Protein AF-A0A0G4MFY0-F1 (afdb_monomer_lite)

pLDDT: mean 71.32, std 20.2, range [24.34, 94.75]

Radius of gyration: 43.78 Å; chains: 1; bounding box: 103×73×164 Å

Foldseek 3Di:
DVLVVLVPVVVPVVSLVAQEDEAEAQVCLVPPCVVVVLSVLVSNVVSCVVVVRHHFYAAEHAQDPPQVVVCVSSVFDPFRAHDDQLLFPDFDKDKDKFFDDPPDDDDDDDPDPVVVVVVVVVVVVVVVVVVVVPPDDPDDDDDDDDDDDDDDDDDDDDDDDDDDDDDDDDDYDDDDDDDDDDDDDDDDDDPAQVVLLVVLVVLCVVVVHDSVVSSVLLLVLLPDPDDLVVSLVSCCVSSHPVPVVVSVVCSVCSVRHNVRNVVVVPDDDDDDDDPDDPVVVVVVVVVVVVCVVPDDDDDDDDDDDDDPPDDDDDDDDDDADPVNDHDDADPPWDWDDDPGIIMIIHGGRHNDDDPPPDDFAAQVNDDPVSVVVPPPGGTDDPVCRVSVCPVPVHSGHHHHHHHPNSRDPLPPVLVPCFLLNLLVDDLVVQLVNCVSVVPDPVCSVVSSVLSLLDWNWDWDFPDFELWKTKIKIKTPHFHADKLQWHDDVPDPDTDHKKKKKWKADVVVPGTFDIDIWGQWDPDDPDDDPPDTIDDGRDIGMTMDMITGDNVCEQHFMKIKMGIPRDPRPIDIDGGHGHHHHDDDPPVVVVVVVVVVDDDD

Organism: Verticillium longisporum (NCBI:txid100787)

Secondary structure (DSSP, 8-state):
-HHHHHTTTTT-HHHHT--EEEETTGGGGGSTTHHHHHHHHHHHHHHHHHH----EEEEEES--TTHHHHHHHTT-SS-EEE--GGG-SS---EEEEEPP-------S--S-HHHHHHHHHHHHHHHHHHHHHS---S------------------------------------------------------HHHHHHHHHHHHHHTT--HHHHHHHHHHHHTS-S-HHHHHHHHHHHH-GGGHHHHHHHHHTHHHHHHHHHHHTTS--S-------HHHHHHHHHHHHHHHHHPPPPPP----PPPTT----PPP-SSS-TTSPPPPPPTT-EEEE-SS-EEEEEPPPPPPPPPTT--PPBGGGS-HHHHHHSTT-SB--HHHHHHHHHHHH----EEEE--TTSS----TTTTT--HHHHHTS-HHHHHHHHHHTT--TTTHHHHHHHHHHS--EEEEEEEEETTEEEEEEEE-SPP-SGGGB---TT-SS--B-EEEEEEEETTTTEEEEEEEEESSPP--TT--TTSSPPPTT---EEEEEEEPPGGGTTSEEEEEEEESSSTT-EEEEEEEEPPPPPP--THHHHHHHHTT----

Sequence (600 aa):
KWDGISRSWQTRGYVRQVSLVIIDEIHLLAGDRGPILEIIVSRMNYIAASTKNSVRLLGMSTACANASDLGNWLGVKEGLFNFRHSVRPVPLELYIDGFPEVRGFYTMASNGIDDAEAQWRAQFEAMKAALSSLNLPADAKPTDLDFDDDYEGYSSGNAAQDVWDFISDDDDDYSSDQLDGPDGFAQAEEFGADWFVGKCSEVAAQNGLSSDAFQNQVLGVLTLDRGEDEVQSQLTDLIGFDDLEFIIELLAHRSSIVTAVTSQGTQEGPGGRRLLSKAERDEALRRKDYEHKTAVLAPHVNRENEYPHVYKAHSANNSLSHSGRKYALPEGSKRDVFDKYEEYSIPAGKKGTLGPGRKLVNIADMDGLCRATFKGYKSLNRMQSLVHPVAYKTNENMLICAPTGASSVIKEADRKLPLAAITALPQAKLSQLASRLGVSNSQQPRFLKAAAALPNVKVSIPNITAQGATIELRRLNAITEREARIYAPRFPKPQTEGWFVVVGDVAKDEVLAVKRVGWAPPRGKNARPGAAGVEMGSRPTAKSIIKLPESVQGRKVDVLVVSDAYIGLEYRVLGVDVPAPPVVDDDVDKGKKAAAAGPA

Structure (mmCIF, N/CA/C/O backbone):
data_AF-A0A0G4MFY0-F1
#
_entry.id   AF-A0A0G4MFY0-F1
#
loop_
_atom_site.group_PDB
_atom_site.id
_atom_site.type_symbol
_atom_site.label_atom_id
_atom_site.label_alt_id
_atom_site.label_comp_id
_atom_site.label_asym_id
_atom_site.label_entity_id
_atom_site.label_seq_id
_atom_site.pdbx_PDB_ins_code
_atom_site.Cartn_x
_atom_site.Cartn_y
_atom_site.Cartn_z
_atom_site.occupancy
_atom_site.B_iso_or_equiv
_atom_site.auth_seq_id
_atom_site.auth_comp_id
_atom_site.auth_asym_id
_atom_site.auth_atom_id
_atom_site.pdbx_PDB_model_num
ATOM 1 N N . LYS A 1 1 ? -7.975 13.306 16.489 1.00 83.81 1 LYS A N 1
ATOM 2 C CA . LYS A 1 1 ? -9.315 13.953 16.576 1.00 83.81 1 LYS A CA 1
ATOM 3 C C . LYS A 1 1 ? -10.186 13.320 17.659 1.00 83.81 1 LYS A C 1
ATOM 5 O O . LYS A 1 1 ? -10.576 14.044 18.561 1.00 83.81 1 LYS A O 1
ATOM 10 N N . TRP A 1 2 ? -10.460 12.008 17.606 1.00 89.81 2 TRP A N 1
ATOM 11 C CA . TRP A 1 2 ? -11.258 11.328 18.640 1.00 89.81 2 TRP A CA 1
ATOM 12 C C . TRP A 1 2 ? -10.686 11.482 20.059 1.00 89.81 2 TRP A C 1
ATOM 14 O O . TRP A 1 2 ? -11.449 11.740 20.983 1.00 89.81 2 TRP A O 1
ATOM 24 N N . ASP A 1 3 ? -9.356 11.432 20.222 1.00 90.31 3 ASP A N 1
ATOM 25 C CA . ASP A 1 3 ? -8.700 11.711 21.511 1.00 90.31 3 ASP A CA 1
ATOM 26 C C . ASP A 1 3 ? -9.152 13.056 22.113 1.00 90.31 3 ASP A C 1
ATOM 28 O O . ASP A 1 3 ? -9.757 13.082 23.178 1.00 90.31 3 ASP A O 1
ATOM 32 N N . GLY A 1 4 ? -8.985 14.167 21.389 1.00 90.88 4 GLY A N 1
ATOM 33 C CA . GLY A 1 4 ? -9.427 15.484 21.864 1.00 90.88 4 GLY A CA 1
ATOM 34 C C . GLY A 1 4 ? -10.933 15.575 22.142 1.00 90.88 4 GLY A C 1
ATOM 35 O O . GLY A 1 4 ? -11.346 16.287 23.051 1.00 90.88 4 GLY A O 1
ATOM 36 N N . ILE A 1 5 ? -11.766 14.832 21.403 1.00 91.31 5 ILE A N 1
ATOM 37 C CA . ILE A 1 5 ? -13.218 14.812 21.634 1.00 91.31 5 ILE A CA 1
ATOM 38 C C . ILE A 1 5 ? -13.577 14.083 22.930 1.00 91.31 5 ILE A C 1
ATOM 40 O O . ILE A 1 5 ? -14.481 14.523 23.643 1.00 91.31 5 ILE A O 1
ATOM 44 N N . SER A 1 6 ? -12.886 12.980 23.210 1.00 91.19 6 SER A N 1
ATOM 45 C CA . SER A 1 6 ? -13.199 12.081 24.319 1.00 91.19 6 SER A CA 1
ATOM 46 C C . SER A 1 6 ? -12.625 12.547 25.659 1.00 91.19 6 SER A C 1
ATOM 48 O O . SER A 1 6 ? -13.088 12.078 26.691 1.00 91.19 6 SER A O 1
ATOM 50 N N . ARG A 1 7 ? -11.705 13.524 25.690 1.00 92.44 7 ARG A N 1
ATOM 51 C CA . ARG A 1 7 ? -11.202 14.127 26.944 1.00 92.44 7 ARG A CA 1
ATOM 52 C C . ARG A 1 7 ? -12.307 14.719 27.832 1.00 92.44 7 ARG A C 1
ATOM 54 O O . ARG A 1 7 ? -12.225 14.589 29.043 1.00 92.44 7 ARG A O 1
ATOM 61 N N . SER A 1 8 ? -13.351 15.307 27.243 1.00 90.75 8 SER A N 1
ATOM 62 C CA . SER A 1 8 ? -14.498 15.892 27.967 1.00 90.75 8 SER A CA 1
ATOM 63 C C . SER A 1 8 ? -15.752 15.013 27.875 1.00 90.75 8 SER A C 1
ATOM 65 O O . SER A 1 8 ? -16.856 15.497 27.615 1.00 90.75 8 SER A O 1
ATOM 67 N N . TRP A 1 9 ? -15.598 13.696 28.012 1.00 90.56 9 TRP A N 1
ATOM 68 C CA . TRP A 1 9 ? -16.700 12.737 27.864 1.00 90.56 9 TRP A CA 1
ATOM 69 C C . TRP A 1 9 ? -17.815 12.922 28.911 1.00 90.56 9 TRP A C 1
ATOM 71 O O . TRP A 1 9 ? -18.979 12.619 28.635 1.00 90.56 9 TRP A O 1
ATOM 81 N N . GLN A 1 10 ? -17.495 13.477 30.086 1.00 90.19 10 GLN A N 1
ATOM 82 C CA . GLN A 1 10 ? -18.466 13.743 31.150 1.00 90.19 10 GLN A CA 1
ATOM 83 C C . GLN A 1 10 ? -19.520 14.760 30.702 1.00 90.19 10 GLN A C 1
ATOM 85 O O . GLN A 1 10 ? -20.703 14.570 30.965 1.00 90.19 10 GLN A O 1
ATOM 90 N N . THR A 1 11 ? -19.142 15.793 29.945 1.00 90.94 11 THR A N 1
ATOM 91 C CA . THR A 1 11 ? -20.093 16.797 29.435 1.00 90.94 11 THR A CA 1
ATOM 92 C C . THR A 1 11 ? -20.749 16.374 28.119 1.00 90.94 11 THR A C 1
ATOM 94 O O . THR A 1 11 ? -21.805 16.886 27.753 1.00 90.94 11 THR A O 1
ATOM 97 N N . ARG A 1 12 ? -20.172 15.396 27.407 1.00 90.31 12 ARG A N 1
ATOM 98 C CA . ARG A 1 12 ? -20.595 14.990 26.057 1.00 90.31 12 ARG A CA 1
ATOM 99 C C . ARG A 1 12 ? -21.328 13.651 26.060 1.00 90.31 12 ARG A C 1
ATOM 101 O O . ARG A 1 12 ? -20.714 12.590 25.974 1.00 90.31 12 ARG A O 1
ATOM 108 N N . GLY A 1 13 ? -22.661 13.702 26.081 1.00 86.94 13 GLY A N 1
ATOM 109 C CA . GLY A 1 13 ? -23.518 12.507 26.094 1.00 86.94 13 GLY A CA 1
ATOM 110 C C . GLY A 1 13 ? -23.275 11.537 24.929 1.00 86.94 13 GLY A C 1
ATOM 111 O O . GLY A 1 13 ? -23.249 10.330 25.142 1.00 86.94 13 GLY A O 1
ATOM 112 N N . TYR A 1 14 ? -22.995 12.039 23.722 1.00 90.06 14 TYR A N 1
ATOM 113 C CA . TYR A 1 14 ? -22.736 11.187 22.553 1.00 90.06 14 TYR A CA 1
ATOM 114 C C . TYR A 1 14 ? -21.449 10.354 22.672 1.00 90.06 14 TYR A C 1
ATOM 116 O O . TYR A 1 14 ? -21.373 9.280 22.089 1.00 90.06 14 TYR A O 1
ATOM 124 N N . VAL A 1 15 ? -20.445 10.803 23.440 1.00 90.81 15 VAL A N 1
ATOM 125 C CA . VAL A 1 15 ? -19.218 10.017 23.680 1.00 90.81 15 VAL A CA 1
ATOM 126 C C . VAL A 1 15 ? -19.534 8.807 24.562 1.00 90.81 15 VAL A C 1
ATOM 128 O O . VAL A 1 15 ? -19.024 7.720 24.318 1.00 90.81 15 VAL A O 1
ATOM 131 N N . ARG A 1 16 ? -20.433 8.979 25.539 1.00 89.00 16 ARG A N 1
ATOM 132 C CA . ARG A 1 16 ? -20.902 7.914 26.444 1.00 89.00 16 ARG A CA 1
ATOM 133 C C . ARG A 1 16 ? -21.817 6.889 25.765 1.00 89.00 16 ARG A C 1
ATOM 135 O O . ARG A 1 16 ? -22.004 5.803 26.299 1.00 89.00 16 ARG A O 1
ATOM 142 N N . GLN A 1 17 ? -22.389 7.234 24.612 1.00 90.12 17 GLN A N 1
ATOM 143 C CA . GLN A 1 17 ? -23.239 6.343 23.814 1.00 90.12 17 GLN A CA 1
ATOM 144 C C . GLN A 1 17 ? -22.443 5.445 22.856 1.00 90.12 17 GLN A C 1
ATOM 146 O O . GLN A 1 17 ? -23.021 4.551 22.241 1.00 90.12 17 GLN A O 1
ATOM 151 N N . VAL A 1 18 ? -21.135 5.670 22.698 1.00 91.75 18 VAL A N 1
ATOM 152 C CA . VAL A 1 18 ? -20.307 4.844 21.814 1.00 91.75 18 VAL A CA 1
ATOM 153 C C . VAL A 1 18 ? -20.134 3.457 22.419 1.00 91.75 18 VAL A C 1
ATOM 155 O O . VAL A 1 18 ? -19.514 3.313 23.465 1.00 91.75 18 VAL A O 1
ATOM 158 N N . SER A 1 19 ? -20.639 2.440 21.724 1.00 92.06 19 SER A N 1
ATOM 159 C CA . SER A 1 19 ? -20.561 1.031 22.128 1.00 92.06 19 SER A CA 1
ATOM 160 C C . SER A 1 19 ? -19.574 0.198 21.303 1.00 92.06 19 SER A C 1
ATOM 162 O O . SER A 1 19 ? -19.296 -0.938 21.670 1.00 92.06 19 SER A O 1
ATOM 164 N N . LEU A 1 20 ? -19.029 0.739 20.206 1.00 93.25 20 LEU A N 1
ATOM 165 C CA . LEU A 1 20 ? -18.082 0.052 19.325 1.00 93.25 20 LEU A CA 1
ATOM 166 C C . LEU A 1 20 ? -16.962 0.998 18.891 1.00 93.25 20 LEU A C 1
ATOM 168 O O . LEU A 1 20 ? -17.221 2.077 18.356 1.00 93.25 20 LEU A O 1
ATOM 172 N N . VAL A 1 21 ? -15.721 0.551 19.059 1.00 93.38 21 VAL A N 1
ATOM 173 C CA . VAL A 1 21 ? -14.523 1.238 18.573 1.00 93.38 21 VAL A CA 1
ATOM 174 C C . VAL A 1 21 ? -13.750 0.289 17.671 1.00 93.38 21 VAL A C 1
ATOM 176 O O . VAL A 1 21 ? -13.349 -0.793 18.091 1.00 93.38 21 VAL A O 1
ATOM 179 N N . ILE A 1 22 ? -13.544 0.709 16.423 1.00 94.25 22 ILE A N 1
ATOM 180 C CA . ILE A 1 22 ? -12.763 -0.031 15.431 1.00 94.25 22 ILE A CA 1
ATOM 181 C C . ILE A 1 22 ? -11.445 0.706 15.220 1.00 94.25 22 ILE A C 1
ATOM 183 O O . ILE A 1 22 ? -11.444 1.889 14.873 1.00 94.25 22 ILE A O 1
ATOM 187 N N . ILE A 1 23 ? -10.338 0.004 15.433 1.00 91.94 23 ILE A N 1
ATOM 188 C CA . ILE A 1 23 ? -8.981 0.522 15.278 1.00 91.94 23 ILE A CA 1
ATOM 189 C C . ILE A 1 23 ? -8.354 -0.187 14.087 1.00 91.94 23 ILE A C 1
ATOM 191 O O . ILE A 1 23 ? -8.022 -1.367 14.170 1.00 91.94 23 ILE A O 1
ATOM 195 N N . ASP A 1 24 ? -8.212 0.537 12.982 1.00 89.19 24 ASP A N 1
ATOM 196 C CA . ASP A 1 24 ? -7.451 0.062 11.831 1.00 89.19 24 ASP A CA 1
ATOM 197 C C . ASP A 1 24 ? -5.952 0.305 12.042 1.00 89.19 24 ASP A C 1
ATOM 199 O O . ASP A 1 24 ? -5.559 1.248 12.731 1.00 89.19 24 ASP A O 1
ATOM 203 N N . GLU A 1 25 ? -5.129 -0.555 11.450 1.00 85.88 25 GLU A N 1
ATOM 204 C CA . GLU A 1 25 ? -3.664 -0.506 11.527 1.00 85.88 25 GLU A CA 1
ATOM 205 C C . GLU A 1 25 ? -3.090 -0.513 12.960 1.00 85.88 25 GLU A C 1
ATOM 207 O O . GLU A 1 25 ? -2.101 0.157 13.253 1.00 85.88 25 GLU A O 1
ATOM 212 N N . ILE A 1 26 ? -3.666 -1.313 13.865 1.00 86.31 26 ILE A N 1
ATOM 213 C CA . ILE A 1 26 ? -3.276 -1.316 15.289 1.00 86.31 26 ILE A CA 1
ATOM 214 C C . ILE A 1 26 ? -1.810 -1.730 15.546 1.00 86.31 26 ILE A C 1
ATOM 216 O O . ILE A 1 26 ? -1.243 -1.376 16.571 1.00 86.31 26 ILE A O 1
ATOM 220 N N . HIS A 1 27 ? -1.150 -2.413 14.602 1.00 82.62 27 HIS A N 1
ATOM 221 C CA . HIS A 1 27 ? 0.298 -2.686 14.647 1.00 82.62 27 HIS A CA 1
ATOM 222 C C . HIS A 1 27 ? 1.171 -1.430 14.649 1.00 82.62 27 HIS A C 1
ATOM 224 O O . HIS A 1 27 ? 2.336 -1.509 15.029 1.00 82.62 27 HIS A O 1
ATOM 230 N N . LEU A 1 28 ? 0.638 -0.275 14.248 1.00 80.00 28 LEU A N 1
ATOM 231 C CA . LEU A 1 28 ? 1.350 1.000 14.311 1.00 80.00 28 LEU A CA 1
ATOM 232 C C . LEU A 1 28 ? 1.403 1.578 15.736 1.00 80.00 28 LEU A C 1
ATOM 234 O O . LEU A 1 28 ? 1.777 2.738 15.904 1.00 80.00 28 LEU A O 1
ATOM 238 N N . LEU A 1 29 ? 1.061 0.781 16.758 1.00 81.38 29 LEU A N 1
ATOM 239 C CA . LEU A 1 29 ? 1.208 1.130 18.171 1.00 81.38 29 LEU A CA 1
ATOM 240 C C . LEU A 1 29 ? 2.648 1.532 18.531 1.00 81.38 29 LEU A C 1
ATOM 242 O O . LEU A 1 29 ? 2.843 2.366 19.397 1.00 81.38 29 LEU A O 1
ATOM 246 N N . ALA A 1 30 ? 3.655 0.991 17.843 1.00 70.88 30 ALA A N 1
ATOM 247 C CA . ALA A 1 30 ? 5.055 1.367 18.058 1.00 70.88 30 ALA A CA 1
ATOM 248 C C . ALA A 1 30 ? 5.486 2.650 17.313 1.00 70.88 30 ALA A C 1
ATOM 250 O O . ALA A 1 30 ? 6.626 3.080 17.449 1.00 70.88 30 ALA A O 1
ATOM 251 N N . GLY A 1 31 ? 4.617 3.239 16.484 1.00 76.75 31 GLY A N 1
ATOM 252 C CA . GLY A 1 31 ? 4.909 4.475 15.750 1.00 76.75 31 GLY A CA 1
ATOM 253 C C . GLY A 1 31 ? 4.404 5.730 16.466 1.00 76.75 31 GLY A C 1
ATOM 254 O O . GLY A 1 31 ? 3.800 5.660 17.532 1.00 76.75 31 GLY A O 1
ATOM 255 N N . ASP A 1 32 ? 4.536 6.890 15.819 1.00 78.06 32 ASP A N 1
ATOM 256 C CA . ASP A 1 32 ? 4.157 8.203 16.382 1.00 78.06 32 ASP A CA 1
ATOM 257 C C . ASP A 1 32 ? 2.690 8.302 16.846 1.00 78.06 32 ASP A C 1
ATOM 259 O O . ASP A 1 32 ? 2.324 9.145 17.666 1.00 78.06 32 ASP A O 1
ATOM 263 N N . ARG A 1 33 ? 1.808 7.457 16.295 1.00 79.31 33 ARG A N 1
ATOM 264 C CA . ARG A 1 33 ? 0.380 7.409 16.656 1.00 79.31 33 ARG A CA 1
ATOM 265 C C . ARG A 1 33 ? 0.080 6.487 17.837 1.00 79.31 33 ARG A C 1
ATOM 267 O O . ARG A 1 33 ? -1.048 6.519 18.330 1.00 79.31 33 ARG A O 1
ATOM 274 N N . GLY A 1 34 ? 1.054 5.704 18.282 1.00 86.12 34 GLY A N 1
ATOM 275 C CA . GLY A 1 34 ? 0.951 4.741 19.371 1.00 86.12 34 GLY A CA 1
ATOM 276 C C . GLY A 1 34 ? 0.385 5.308 20.662 1.00 86.12 34 GLY A C 1
ATOM 277 O O . GLY A 1 34 ? -0.705 4.890 21.057 1.00 86.12 34 GLY A O 1
ATOM 278 N N . PRO A 1 35 ? 1.019 6.343 21.245 1.00 88.25 35 PRO A N 1
ATOM 279 C CA . PRO A 1 35 ? 0.553 6.938 22.496 1.00 88.25 35 PRO A CA 1
ATOM 280 C C . PRO A 1 35 ? -0.901 7.424 22.416 1.00 88.25 35 PRO A C 1
ATOM 282 O O . PRO A 1 35 ? -1.668 7.343 23.371 1.00 88.25 35 PRO A O 1
ATOM 285 N N . ILE A 1 36 ? -1.327 7.898 21.240 1.00 89.12 36 ILE A N 1
ATOM 286 C CA . ILE A 1 36 ? -2.703 8.357 21.019 1.00 89.12 36 ILE A CA 1
ATOM 287 C C . ILE A 1 36 ? -3.682 7.176 21.030 1.00 89.12 36 ILE A C 1
ATOM 289 O O . ILE A 1 36 ? -4.775 7.298 21.585 1.00 89.12 36 ILE A O 1
ATOM 293 N N . LEU A 1 37 ? -3.323 6.049 20.408 1.00 90.00 37 LEU A N 1
ATOM 294 C CA . LEU A 1 37 ? -4.145 4.837 20.418 1.00 90.00 37 LEU A CA 1
ATOM 295 C C . LEU A 1 37 ? -4.257 4.258 21.828 1.00 90.00 37 LEU A C 1
ATOM 297 O O . LEU A 1 37 ? -5.363 3.902 22.238 1.00 90.00 37 LEU A O 1
ATOM 301 N N . GLU A 1 38 ? -3.157 4.247 22.580 1.00 90.94 38 GLU A N 1
ATOM 302 C CA . GLU A 1 38 ? -3.134 3.809 23.977 1.00 90.94 38 GLU A CA 1
ATOM 303 C C . GLU A 1 38 ? -4.082 4.623 24.844 1.00 90.94 38 GLU A C 1
ATOM 305 O O . GLU A 1 38 ? -4.957 4.075 25.518 1.00 90.94 38 GLU A O 1
ATOM 310 N N . ILE A 1 39 ? -3.983 5.947 24.744 1.00 91.62 39 ILE A N 1
ATOM 311 C CA . ILE A 1 39 ? -4.860 6.868 25.463 1.00 91.62 39 ILE A CA 1
ATOM 312 C C . ILE A 1 39 ? -6.330 6.643 25.088 1.00 91.62 39 ILE A C 1
ATOM 314 O O . ILE A 1 39 ? -7.199 6.679 25.961 1.00 91.62 39 ILE A O 1
ATOM 318 N N . ILE A 1 40 ? -6.635 6.414 23.806 1.00 92.31 40 ILE A N 1
ATOM 319 C CA . ILE A 1 40 ? -8.011 6.160 23.365 1.00 92.31 40 ILE A CA 1
ATOM 320 C C . ILE A 1 40 ? -8.533 4.850 23.963 1.00 92.31 40 ILE A C 1
ATOM 322 O O . ILE A 1 40 ? -9.614 4.866 24.546 1.00 92.31 40 ILE A O 1
ATOM 326 N N . VAL A 1 41 ? -7.796 3.743 23.851 1.00 92.62 41 VAL A N 1
ATOM 327 C CA . VAL A 1 41 ? -8.228 2.434 24.376 1.00 92.62 41 VAL A CA 1
ATOM 328 C C . VAL A 1 41 ? -8.432 2.495 25.887 1.00 92.62 41 VAL A C 1
ATOM 330 O O . VAL A 1 41 ? -9.515 2.161 26.372 1.00 92.62 41 VAL A O 1
ATOM 333 N N . SER A 1 42 ? -7.453 3.025 26.623 1.00 92.62 42 SER A N 1
ATOM 334 C CA . SER A 1 42 ? -7.533 3.181 28.078 1.00 92.62 42 SER A CA 1
ATOM 335 C C . SER A 1 42 ? -8.715 4.055 28.492 1.00 92.62 42 SER A C 1
ATOM 337 O O . SER A 1 42 ? -9.465 3.699 29.401 1.00 92.62 42 SER A O 1
ATOM 339 N N . ARG A 1 43 ? -8.956 5.170 27.789 1.00 92.69 43 ARG A N 1
ATOM 340 C CA . ARG A 1 43 ? -10.095 6.047 28.084 1.00 92.69 43 ARG A CA 1
ATOM 341 C C . ARG A 1 43 ? -11.431 5.375 27.792 1.00 92.69 43 ARG A C 1
ATOM 343 O O . ARG A 1 43 ? -12.361 5.535 28.574 1.00 92.69 43 ARG A O 1
ATOM 350 N N . MET A 1 44 ? -11.551 4.640 26.690 1.00 92.88 44 MET A N 1
ATOM 351 C CA . MET A 1 44 ? -12.797 3.944 26.364 1.00 92.88 44 MET A CA 1
ATOM 352 C C . MET A 1 44 ? -13.097 2.833 27.377 1.00 92.88 44 MET A C 1
ATOM 354 O O . MET A 1 44 ? -14.244 2.716 27.803 1.00 92.88 44 MET A O 1
ATOM 358 N N . ASN A 1 45 ? -12.076 2.107 27.845 1.00 91.56 45 ASN A N 1
ATOM 359 C CA . ASN A 1 45 ? -12.211 1.144 28.943 1.00 91.56 45 ASN A CA 1
ATOM 360 C C . ASN A 1 45 ? -12.634 1.828 30.250 1.00 91.56 45 ASN A C 1
ATOM 362 O O . ASN A 1 45 ? -13.547 1.356 30.928 1.00 91.56 45 ASN A O 1
ATOM 366 N N . TYR A 1 46 ? -12.036 2.978 30.571 1.00 91.62 46 TYR A N 1
ATOM 367 C CA . TYR A 1 46 ? -12.421 3.764 31.743 1.00 91.62 46 TYR A CA 1
ATOM 368 C C . TYR A 1 46 ? -13.874 4.253 31.661 1.00 91.62 46 TYR A C 1
ATOM 370 O O . TYR A 1 46 ? -14.623 4.137 32.632 1.00 91.62 46 TYR A O 1
ATOM 378 N N . ILE A 1 47 ? -14.313 4.747 30.499 1.00 90.69 47 ILE A N 1
ATOM 379 C CA . ILE A 1 47 ? -15.703 5.173 30.278 1.00 90.69 47 ILE A CA 1
ATOM 380 C C . ILE A 1 47 ? -16.653 3.980 30.416 1.00 90.69 47 ILE A C 1
ATOM 382 O O . ILE A 1 47 ? -17.703 4.119 31.046 1.00 90.69 47 ILE A O 1
ATOM 386 N N . ALA A 1 48 ? -16.291 2.817 29.870 1.00 90.06 48 ALA A N 1
ATOM 387 C CA . ALA A 1 48 ? -17.092 1.599 29.962 1.00 90.06 48 ALA A CA 1
ATOM 388 C C . ALA A 1 48 ? -17.291 1.162 31.422 1.00 90.06 48 ALA A C 1
ATOM 390 O O . ALA A 1 48 ? -18.422 0.936 31.856 1.00 90.06 48 ALA A O 1
ATOM 391 N N . ALA A 1 49 ? -16.207 1.143 32.203 1.00 90.06 49 ALA A N 1
ATOM 392 C CA . ALA A 1 49 ? -16.251 0.864 33.637 1.00 90.06 49 ALA A CA 1
ATOM 393 C C . ALA A 1 49 ? -17.092 1.904 34.402 1.00 90.06 49 ALA A C 1
ATOM 395 O O . ALA A 1 49 ? -17.960 1.540 35.194 1.00 90.06 49 ALA A O 1
ATOM 396 N N . SER A 1 50 ? -16.896 3.195 34.117 1.00 89.94 50 SER A N 1
ATOM 397 C CA . SER A 1 50 ? -17.582 4.297 34.814 1.00 89.94 50 SER A CA 1
ATOM 398 C C . SER A 1 50 ? -19.085 4.349 34.533 1.00 89.94 50 SER A C 1
ATOM 400 O O . SER A 1 50 ? -19.881 4.681 35.407 1.00 89.94 50 SER A O 1
ATOM 402 N N . THR A 1 51 ? -19.487 4.064 33.293 1.00 87.94 51 THR A N 1
ATOM 403 C CA . THR A 1 51 ? -20.889 4.169 32.854 1.00 87.94 51 THR A CA 1
ATOM 404 C C . THR A 1 51 ? -21.654 2.853 32.961 1.00 87.94 51 THR A C 1
ATOM 406 O O . THR A 1 51 ? -22.867 2.853 32.764 1.00 87.94 51 THR A O 1
ATOM 409 N N . LYS A 1 52 ? -20.964 1.740 33.258 1.00 85.44 52 LYS A N 1
ATOM 410 C CA . LYS A 1 52 ? -21.477 0.360 33.171 1.00 85.44 52 LYS A CA 1
ATOM 411 C C . LYS A 1 52 ? -22.005 -0.029 31.780 1.00 85.44 52 LYS A C 1
ATOM 413 O O . LYS A 1 52 ? -22.673 -1.051 31.644 1.00 85.44 52 LYS A O 1
ATOM 418 N N . ASN A 1 53 ? -21.687 0.747 30.744 1.00 85.12 53 ASN A N 1
ATOM 419 C CA . ASN A 1 53 ? -21.999 0.410 29.361 1.00 85.12 53 ASN A CA 1
ATOM 420 C C . ASN A 1 53 ? -20.811 -0.328 28.744 1.00 85.12 53 ASN A C 1
ATOM 422 O O . ASN A 1 53 ? -19.693 0.182 28.741 1.00 85.12 53 ASN A O 1
ATOM 426 N N . SER A 1 54 ? -21.040 -1.517 28.184 1.00 85.44 54 SER A N 1
ATOM 427 C CA . SER A 1 54 ? -19.978 -2.268 27.510 1.00 85.44 54 SER A CA 1
ATOM 428 C C . SER A 1 54 ? -19.545 -1.563 26.222 1.00 85.44 54 SER A C 1
ATOM 430 O O . SER A 1 54 ? -20.381 -1.313 25.348 1.00 85.44 54 SER A O 1
ATOM 432 N N . VAL A 1 55 ? -18.245 -1.313 26.075 1.00 91.81 55 VAL A N 1
ATOM 433 C CA . VAL A 1 55 ? -17.644 -0.827 24.828 1.00 91.81 55 VAL A CA 1
ATOM 434 C C . VAL A 1 55 ? -16.867 -1.970 24.190 1.00 91.81 55 VAL A C 1
ATOM 436 O O . VAL A 1 55 ? -15.902 -2.464 24.768 1.00 91.81 55 VAL A O 1
ATOM 439 N N . ARG A 1 56 ? -17.281 -2.381 22.992 1.00 94.00 56 ARG A N 1
ATOM 440 C CA . ARG A 1 56 ? -16.587 -3.391 22.196 1.00 94.00 56 ARG A CA 1
ATOM 441 C C . ARG A 1 56 ? -15.404 -2.764 21.467 1.00 94.00 56 ARG A C 1
ATOM 443 O O . ARG A 1 56 ? -15.570 -1.785 20.734 1.00 94.00 56 ARG A O 1
ATOM 450 N N . LEU A 1 57 ? -14.229 -3.364 21.613 1.00 94.25 57 LEU A N 1
ATOM 451 C CA . LEU A 1 57 ? -13.007 -2.981 20.909 1.00 94.25 57 LEU A CA 1
ATOM 452 C C . LEU A 1 57 ? -12.692 -3.992 19.800 1.00 94.25 57 LEU A C 1
ATOM 454 O O . LEU A 1 57 ? -12.574 -5.193 20.050 1.00 94.25 57 LEU A O 1
ATOM 458 N N . LEU A 1 58 ? -12.545 -3.499 18.570 1.00 94.56 58 LEU A N 1
ATOM 459 C CA . LEU A 1 58 ? -12.133 -4.280 17.405 1.00 94.56 58 LEU A CA 1
ATOM 460 C C . LEU A 1 58 ? -10.809 -3.733 16.864 1.00 94.56 58 LEU A C 1
ATOM 462 O O . LEU A 1 58 ? -10.778 -2.653 16.277 1.00 94.56 58 LEU A O 1
ATOM 466 N N . GLY A 1 59 ? -9.730 -4.490 17.030 1.00 92.62 59 GLY A N 1
ATOM 467 C CA . GLY A 1 59 ? -8.433 -4.206 16.423 1.00 92.62 59 GLY A CA 1
ATOM 468 C C . GLY A 1 59 ? -8.289 -4.891 15.067 1.00 92.62 59 GLY A C 1
ATOM 469 O O . GLY A 1 59 ? -8.553 -6.087 14.929 1.00 92.62 59 GLY A O 1
ATOM 470 N N . MET A 1 60 ? -7.834 -4.153 14.062 1.00 91.25 60 MET A N 1
ATOM 471 C CA . MET A 1 60 ? -7.457 -4.677 12.754 1.00 91.25 60 MET A CA 1
ATOM 472 C C . MET A 1 60 ? -5.989 -4.376 12.486 1.00 91.25 60 MET A C 1
ATOM 474 O O . MET A 1 60 ? -5.524 -3.252 12.659 1.00 91.25 60 MET A O 1
ATOM 478 N N . SER A 1 61 ? -5.248 -5.394 12.069 1.00 87.38 61 SER A N 1
ATOM 479 C CA . SER A 1 61 ? -3.806 -5.317 11.910 1.00 87.38 61 SER A CA 1
ATOM 480 C C . SER A 1 61 ? -3.304 -6.092 10.699 1.00 87.38 61 SER A C 1
ATOM 482 O O . SER A 1 61 ? -3.972 -7.004 10.205 1.00 87.38 61 SER A O 1
ATOM 484 N N . THR A 1 62 ? -2.082 -5.774 10.266 1.00 81.56 62 THR A N 1
ATOM 485 C CA . THR A 1 62 ? -1.286 -6.691 9.448 1.00 81.56 62 THR A CA 1
ATOM 486 C C . THR A 1 62 ? -0.874 -7.912 10.285 1.00 81.56 62 THR A C 1
ATOM 488 O O . THR A 1 62 ? -1.160 -7.983 11.479 1.00 81.56 62 THR A O 1
ATOM 491 N N . ALA A 1 63 ? -0.268 -8.934 9.675 1.00 72.81 63 ALA A N 1
ATOM 492 C CA . ALA A 1 63 ? 0.203 -10.093 10.434 1.00 72.81 63 ALA A CA 1
ATOM 493 C C . ALA A 1 63 ? 1.269 -9.653 11.460 1.00 72.81 63 ALA A C 1
ATOM 495 O O . ALA A 1 63 ? 2.341 -9.195 11.072 1.00 72.81 63 ALA A O 1
ATOM 496 N N . CYS A 1 64 ? 0.972 -9.797 12.755 1.00 72.31 64 CYS A N 1
ATOM 497 C CA . CYS A 1 64 ? 1.852 -9.394 13.857 1.00 72.31 64 CYS A CA 1
ATOM 498 C C . CYS A 1 64 ? 2.492 -10.613 14.522 1.00 72.31 64 CYS A C 1
ATOM 500 O O . CYS A 1 64 ? 1.828 -11.637 14.718 1.00 72.31 64 CYS A O 1
ATOM 502 N N . ALA A 1 65 ? 3.757 -10.481 14.925 1.00 73.00 65 ALA A N 1
ATOM 503 C CA . ALA A 1 65 ? 4.452 -11.500 15.709 1.00 73.00 65 ALA A CA 1
ATOM 504 C C . ALA A 1 65 ? 3.924 -11.565 17.156 1.00 73.00 65 ALA A C 1
ATOM 506 O O . ALA A 1 65 ? 3.664 -12.650 17.665 1.00 73.00 65 ALA A O 1
ATOM 507 N N . ASN A 1 66 ? 3.668 -10.409 17.773 1.00 81.81 66 ASN A N 1
ATOM 508 C CA . ASN A 1 66 ? 3.174 -10.232 19.145 1.00 81.81 66 ASN A CA 1
ATOM 509 C C . ASN A 1 66 ? 1.636 -10.109 19.227 1.00 81.81 66 ASN A C 1
ATOM 511 O O . ASN A 1 66 ? 1.092 -9.343 20.021 1.00 81.81 66 ASN A O 1
ATOM 515 N N . ALA A 1 67 ? 0.902 -10.837 18.376 1.00 84.25 67 ALA A N 1
ATOM 516 C CA . ALA A 1 67 ? -0.560 -10.727 18.318 1.00 84.25 67 ALA A CA 1
ATOM 517 C C . ALA A 1 67 ? -1.253 -11.127 19.636 1.00 84.25 67 ALA A C 1
ATOM 519 O O . ALA A 1 67 ? -2.324 -10.604 19.934 1.00 84.25 67 ALA A O 1
ATOM 520 N N . SER A 1 68 ? -0.654 -12.033 20.415 1.00 86.94 68 SER A N 1
ATOM 521 C CA . SER A 1 68 ? -1.177 -12.446 21.722 1.00 86.94 68 SER A CA 1
ATOM 522 C C . SER A 1 68 ? -1.159 -11.298 22.728 1.00 86.94 68 SER A C 1
ATOM 524 O O . SER A 1 68 ? -2.182 -11.027 23.346 1.00 86.94 68 SER A O 1
ATOM 526 N N . ASP A 1 69 ? -0.044 -10.574 22.828 1.00 86.56 69 ASP A N 1
ATOM 527 C CA . ASP A 1 69 ? 0.106 -9.459 23.772 1.00 86.56 69 ASP A CA 1
ATOM 528 C C . ASP A 1 69 ? -0.848 -8.321 23.418 1.00 86.56 69 ASP A C 1
ATOM 530 O O . ASP A 1 69 ? -1.542 -7.779 24.277 1.00 86.56 69 ASP A O 1
ATOM 534 N N . LEU A 1 70 ? -0.970 -8.025 22.120 1.00 86.88 70 LEU A N 1
ATOM 535 C CA . LEU A 1 70 ? -1.914 -7.026 21.631 1.00 86.88 70 LEU A CA 1
ATOM 536 C C . LEU A 1 70 ? -3.374 -7.445 21.869 1.00 86.88 70 LEU A C 1
ATOM 538 O O . LEU A 1 70 ? -4.222 -6.607 22.175 1.00 86.88 70 LEU A O 1
ATOM 542 N N . GLY A 1 71 ? -3.672 -8.742 21.749 1.00 89.88 71 GLY A N 1
ATOM 543 C CA . GLY A 1 71 ? -4.977 -9.307 22.086 1.00 89.88 71 GLY A CA 1
ATOM 544 C C . GLY A 1 71 ? -5.291 -9.162 23.574 1.00 89.88 71 GLY A C 1
ATOM 545 O O . GLY A 1 71 ? -6.375 -8.695 23.922 1.00 89.88 71 GLY A O 1
ATOM 546 N N . ASN A 1 72 ? -4.328 -9.481 24.439 1.00 89.62 72 ASN A N 1
ATOM 547 C CA . ASN A 1 72 ? -4.451 -9.336 25.889 1.00 89.62 72 ASN A CA 1
ATOM 548 C C . ASN A 1 72 ? -4.666 -7.873 26.291 1.00 89.62 72 ASN A C 1
ATOM 550 O O . ASN A 1 72 ? -5.564 -7.578 27.077 1.00 89.62 72 ASN A O 1
ATOM 554 N N . TRP A 1 73 ? -3.906 -6.950 25.697 1.00 89.12 73 TRP A N 1
ATOM 555 C CA . TRP A 1 73 ? -4.056 -5.513 25.921 1.00 89.12 73 TRP A CA 1
ATOM 556 C C . TRP A 1 73 ? -5.451 -4.990 25.533 1.00 89.12 73 TRP A C 1
ATOM 558 O O . TRP A 1 73 ? -6.038 -4.179 26.249 1.00 89.12 73 TRP A O 1
ATOM 568 N N . LEU A 1 74 ? -6.030 -5.505 24.445 1.00 90.56 74 LEU A N 1
ATOM 569 C CA . LEU A 1 74 ? -7.409 -5.210 24.041 1.00 90.56 74 LEU A CA 1
ATOM 570 C C . LEU A 1 74 ? -8.476 -5.968 24.857 1.00 90.56 74 LEU A C 1
ATOM 572 O O . LEU A 1 74 ? -9.671 -5.769 24.624 1.00 90.56 74 LEU A O 1
ATOM 576 N N . GLY A 1 75 ? -8.091 -6.853 25.779 1.00 88.94 75 GLY A N 1
ATOM 577 C CA . GLY A 1 75 ? -9.022 -7.688 26.543 1.00 88.94 75 GLY A CA 1
ATOM 578 C C . GLY A 1 75 ? -9.745 -8.740 25.694 1.00 88.94 75 GLY A C 1
ATOM 579 O O . GLY A 1 75 ? -10.904 -9.063 25.955 1.00 88.94 75 GLY A O 1
ATOM 580 N N . VAL A 1 76 ? -9.100 -9.245 24.642 1.00 91.69 76 VAL A N 1
ATOM 581 C CA . VAL A 1 76 ? -9.655 -10.263 23.742 1.00 91.69 76 VAL A CA 1
ATOM 582 C C . VAL A 1 76 ? -9.567 -11.644 24.390 1.00 91.69 76 VAL A C 1
ATOM 584 O O . VAL A 1 76 ? -8.479 -12.094 24.733 1.00 91.69 76 VAL A O 1
ATOM 587 N N . LYS A 1 77 ? -10.701 -12.348 24.493 1.00 86.81 77 LYS A N 1
ATOM 588 C CA . LYS A 1 77 ? -10.758 -13.735 24.995 1.00 86.81 77 LYS A CA 1
ATOM 589 C C . LYS A 1 77 ? -10.815 -14.749 23.853 1.00 86.81 77 LYS A C 1
ATOM 591 O O . LYS A 1 77 ? -9.866 -15.483 23.612 1.00 86.81 77 LYS A O 1
ATOM 596 N N . GLU A 1 78 ? -11.914 -14.741 23.100 1.00 85.25 78 GLU A N 1
ATOM 597 C CA . GLU A 1 78 ? -12.175 -15.711 22.018 1.00 85.25 78 GLU A CA 1
ATOM 598 C C . GLU A 1 78 ? -12.056 -15.101 20.607 1.00 85.25 78 GLU A C 1
ATOM 600 O O . GLU A 1 78 ? -12.280 -15.771 19.600 1.00 85.25 78 GLU A O 1
ATOM 605 N N . GLY A 1 79 ? -11.705 -13.813 20.515 1.00 87.88 79 GLY A N 1
ATOM 606 C CA . GLY A 1 79 ? -11.689 -13.039 19.271 1.00 87.88 79 GLY A CA 1
ATOM 607 C C . GLY A 1 79 ? -10.316 -12.810 18.640 1.00 87.88 79 GLY A C 1
ATOM 608 O O . GLY A 1 79 ? -10.187 -11.896 17.826 1.00 87.88 79 GLY A O 1
ATOM 609 N N . LEU A 1 80 ? -9.281 -13.569 19.015 1.00 91.69 80 LEU A N 1
ATOM 610 C CA . LEU A 1 80 ? -7.932 -13.399 18.467 1.00 91.69 80 LEU A CA 1
ATOM 611 C C . LEU A 1 80 ? -7.751 -14.232 17.191 1.00 91.69 80 LEU A C 1
ATOM 613 O O . LEU A 1 80 ? -7.731 -15.462 17.227 1.00 91.69 80 LEU A O 1
ATOM 617 N N . PHE A 1 81 ? -7.555 -13.563 16.056 1.00 90.12 81 PHE A N 1
ATOM 618 C CA . PHE A 1 81 ? -7.344 -14.203 14.759 1.00 90.12 81 PHE A CA 1
ATOM 619 C C . PHE A 1 81 ? -6.052 -13.707 14.108 1.00 90.12 81 PHE A C 1
ATOM 621 O O . PHE A 1 81 ? -6.032 -12.635 13.508 1.00 90.12 81 PHE A O 1
ATOM 628 N N . ASN A 1 82 ? -4.985 -14.511 14.175 1.00 87.38 82 ASN A N 1
ATOM 629 C CA . ASN A 1 82 ? -3.708 -14.222 13.514 1.00 87.38 82 ASN A CA 1
ATOM 630 C C . ASN A 1 82 ? -3.503 -15.112 12.280 1.00 87.38 82 ASN A C 1
ATOM 632 O O . ASN A 1 82 ? -3.235 -16.312 12.383 1.00 87.38 82 ASN A O 1
ATOM 636 N N . PHE A 1 83 ? -3.669 -14.531 11.093 1.00 84.56 83 PHE A N 1
ATOM 637 C CA . PHE A 1 83 ? -3.604 -15.244 9.827 1.00 84.56 83 PHE A CA 1
ATOM 638 C C . PHE A 1 83 ? -2.191 -15.244 9.233 1.00 84.56 83 PHE A C 1
ATOM 640 O O . PHE A 1 83 ? -1.537 -14.212 9.103 1.00 84.56 83 PHE A O 1
ATOM 647 N N . ARG A 1 84 ? -1.750 -16.416 8.762 1.00 74.62 84 ARG A N 1
ATOM 648 C CA . ARG A 1 84 ? -0.471 -16.571 8.052 1.00 74.62 84 ARG A CA 1
ATOM 649 C C . ARG A 1 84 ? -0.492 -15.882 6.686 1.00 74.62 84 ARG A C 1
ATOM 651 O O . ARG A 1 84 ? -1.514 -15.861 6.012 1.00 74.62 84 ARG A O 1
ATOM 658 N N . HIS A 1 85 ? 0.671 -15.448 6.204 1.00 70.38 85 HIS A N 1
ATOM 659 C CA . HIS A 1 85 ? 0.846 -14.853 4.871 1.00 70.38 85 HIS A CA 1
ATOM 660 C C . HIS A 1 85 ? 0.292 -15.700 3.708 1.00 70.38 85 HIS A C 1
ATOM 662 O O . HIS A 1 85 ? -0.144 -15.145 2.702 1.00 70.38 85 HIS A O 1
ATOM 668 N N . SER A 1 86 ? 0.235 -17.027 3.856 1.00 69.38 86 SER A N 1
ATOM 669 C CA . SER A 1 86 ? -0.305 -17.949 2.847 1.00 69.38 86 SER A CA 1
ATOM 670 C C . SER A 1 86 ? -1.811 -17.817 2.596 1.00 69.38 86 SER A C 1
ATOM 672 O O . SER A 1 86 ? -2.307 -18.358 1.609 1.00 69.38 86 SER A O 1
ATOM 674 N N . VAL A 1 87 ? -2.563 -17.109 3.451 1.00 71.19 87 VAL A N 1
ATOM 675 C CA . VAL A 1 87 ? -4.005 -16.893 3.227 1.00 71.19 87 VAL A CA 1
ATOM 676 C C . VAL A 1 87 ? -4.304 -15.748 2.257 1.00 71.19 87 VAL A C 1
ATOM 678 O O . VAL A 1 87 ? -5.476 -15.472 1.987 1.00 71.19 87 VAL A O 1
ATOM 681 N N . ARG A 1 88 ? -3.274 -15.074 1.725 1.00 70.50 88 ARG A N 1
ATOM 682 C CA . ARG A 1 88 ? -3.451 -14.037 0.703 1.00 70.50 88 ARG A CA 1
ATOM 683 C C . ARG A 1 88 ? -4.151 -14.630 -0.535 1.00 70.50 88 ARG A C 1
ATOM 685 O O . ARG A 1 88 ? -3.758 -15.698 -1.004 1.00 70.50 88 ARG A O 1
ATOM 692 N N . PRO A 1 89 ? -5.147 -13.932 -1.116 1.00 64.25 89 PRO A N 1
ATOM 693 C CA . PRO A 1 89 ? -5.769 -14.352 -2.375 1.00 64.25 89 PRO A CA 1
ATOM 694 C C . PRO A 1 89 ? -4.751 -14.494 -3.513 1.00 64.25 89 PRO A C 1
ATOM 696 O O . PRO A 1 89 ? -4.825 -15.433 -4.310 1.00 64.25 89 PRO A O 1
ATOM 699 N N . VAL A 1 90 ? -3.788 -13.569 -3.539 1.00 65.00 90 VAL A N 1
ATOM 700 C CA . VAL A 1 90 ? -2.652 -13.547 -4.459 1.00 65.00 90 VAL A CA 1
ATOM 701 C C . VAL A 1 90 ? -1.403 -13.940 -3.670 1.00 65.00 90 VAL A C 1
ATOM 703 O O . VAL A 1 90 ? -1.017 -13.190 -2.766 1.00 65.00 90 VAL A O 1
ATOM 706 N N . PRO A 1 91 ? -0.799 -15.104 -3.959 1.00 69.38 91 PRO A N 1
ATOM 707 C CA . PRO A 1 91 ? 0.475 -15.485 -3.371 1.00 69.38 91 PRO A CA 1
ATOM 708 C C . PRO A 1 91 ? 1.554 -14.471 -3.764 1.00 69.38 91 PRO A C 1
ATOM 710 O O . PRO A 1 91 ? 1.558 -13.983 -4.891 1.00 69.38 91 PRO A O 1
ATOM 713 N N . LEU A 1 92 ? 2.429 -14.130 -2.822 1.00 68.75 92 LEU A N 1
ATOM 714 C CA . LEU A 1 92 ? 3.539 -13.207 -3.043 1.00 68.75 92 LEU A CA 1
ATOM 715 C C . LEU A 1 92 ? 4.845 -13.950 -2.804 1.00 68.75 92 LEU A C 1
ATOM 717 O O . LEU A 1 92 ? 4.953 -14.680 -1.818 1.00 68.75 92 LEU A O 1
ATOM 721 N N . GLU A 1 93 ? 5.797 -13.734 -3.697 1.00 75.88 93 GLU A N 1
ATOM 722 C CA . GLU A 1 93 ? 7.201 -14.073 -3.494 1.00 75.88 93 GLU A CA 1
ATOM 723 C C . GLU A 1 93 ? 7.861 -12.892 -2.782 1.00 75.88 93 GLU A C 1
ATOM 725 O O . GLU A 1 93 ? 7.549 -11.732 -3.072 1.00 75.88 93 GLU A O 1
ATOM 730 N N . LEU A 1 94 ? 8.690 -13.189 -1.785 1.00 75.50 94 LEU A N 1
ATOM 731 C CA . LEU A 1 94 ? 9.397 -12.178 -1.009 1.00 75.50 94 LEU A CA 1
ATOM 732 C C . LEU A 1 94 ? 10.883 -12.267 -1.339 1.00 75.50 94 LEU A C 1
ATOM 734 O O . LEU A 1 94 ? 11.427 -13.364 -1.332 1.00 75.50 94 LEU A O 1
ATOM 738 N N . TYR A 1 95 ? 11.518 -11.126 -1.562 1.00 79.81 95 TYR A N 1
ATOM 739 C CA . TYR A 1 95 ? 12.965 -11.004 -1.697 1.00 79.81 95 TYR A CA 1
ATOM 740 C C . TYR A 1 95 ? 13.432 -10.074 -0.580 1.00 79.81 95 TYR A C 1
ATOM 742 O O . TYR A 1 95 ? 12.845 -9.003 -0.388 1.00 79.81 95 TYR A O 1
ATOM 750 N N . ILE A 1 96 ? 14.379 -10.532 0.233 1.00 80.56 96 ILE A N 1
ATOM 751 C CA . ILE A 1 96 ? 14.947 -9.756 1.336 1.00 80.56 96 ILE A CA 1
ATOM 752 C C . ILE A 1 96 ? 16.422 -9.544 1.037 1.00 80.56 96 ILE A C 1
ATOM 754 O O . ILE A 1 96 ? 17.196 -10.489 1.154 1.00 80.56 96 ILE A O 1
ATOM 758 N N . ASP A 1 97 ? 16.788 -8.306 0.725 1.00 78.31 97 ASP A N 1
ATOM 759 C CA . ASP A 1 97 ? 18.176 -7.917 0.500 1.00 78.31 97 ASP A CA 1
ATOM 760 C C . ASP A 1 97 ? 18.802 -7.429 1.810 1.00 78.31 97 ASP A C 1
ATOM 762 O O . ASP A 1 97 ? 18.440 -6.382 2.355 1.00 78.31 97 ASP A O 1
ATOM 766 N N . GLY A 1 98 ? 19.734 -8.213 2.338 1.00 77.00 98 GLY A N 1
ATOM 767 C CA . GLY A 1 98 ? 20.616 -7.841 3.430 1.00 77.00 98 GLY A CA 1
ATOM 768 C C . GLY A 1 98 ? 21.861 -7.154 2.886 1.00 77.00 98 GLY A C 1
ATOM 769 O O . GLY A 1 98 ? 22.658 -7.768 2.183 1.00 77.00 98 GLY A O 1
ATOM 770 N N . PHE A 1 99 ? 22.060 -5.889 3.239 1.00 76.75 99 PHE A N 1
ATOM 771 C CA . PHE A 1 99 ? 23.308 -5.182 2.965 1.00 76.75 99 PHE A CA 1
ATOM 772 C C . PHE A 1 99 ? 24.201 -5.259 4.208 1.00 76.75 99 PHE A C 1
ATOM 774 O O . PHE A 1 99 ? 23.705 -5.006 5.311 1.00 76.75 99 PHE A O 1
ATOM 781 N N . PRO A 1 100 ? 25.498 -5.583 4.075 1.00 67.38 100 PRO A N 1
ATOM 782 C CA . PRO A 1 100 ? 26.433 -5.399 5.176 1.00 67.38 100 PRO A CA 1
ATOM 783 C C . PRO A 1 100 ? 26.430 -3.914 5.565 1.00 67.38 100 PRO A C 1
ATOM 785 O O . PRO A 1 100 ? 26.454 -3.048 4.690 1.00 67.38 100 PRO A O 1
ATOM 788 N N . GLU A 1 101 ? 26.338 -3.611 6.863 1.00 49.38 101 GLU A N 1
ATOM 789 C CA . GLU A 1 101 ? 26.309 -2.233 7.366 1.00 49.38 101 GLU A CA 1
ATOM 790 C C . GLU A 1 101 ? 27.490 -1.426 6.808 1.00 49.38 101 GLU A C 1
ATOM 792 O O . GLU A 1 101 ? 28.637 -1.575 7.231 1.00 49.38 101 GLU A O 1
ATOM 797 N N . VAL A 1 102 ? 27.202 -0.516 5.878 1.00 47.41 102 VAL A N 1
ATOM 798 C CA . VAL A 1 102 ? 28.107 0.584 5.564 1.00 47.41 102 VAL A CA 1
ATOM 799 C C . VAL A 1 102 ? 27.953 1.571 6.713 1.00 47.41 102 VAL A C 1
ATOM 801 O O . VAL A 1 102 ? 26.941 2.269 6.793 1.00 47.41 102 VAL A O 1
ATOM 804 N N . ARG A 1 103 ? 28.934 1.615 7.627 1.00 39.91 103 ARG A N 1
ATOM 805 C CA . ARG A 1 103 ? 29.087 2.713 8.593 1.00 39.91 103 ARG A CA 1
ATOM 806 C C . ARG A 1 103 ? 29.033 4.024 7.813 1.00 39.91 103 ARG A C 1
ATOM 808 O O . ARG A 1 103 ? 29.978 4.386 7.120 1.00 39.91 103 ARG A O 1
ATOM 815 N N . GLY A 1 104 ? 27.890 4.695 7.866 1.00 34.91 104 GLY A N 1
ATOM 816 C CA . GLY A 1 104 ? 27.678 5.929 7.137 1.00 34.91 104 GLY A CA 1
ATOM 817 C C . GLY A 1 104 ? 28.472 7.053 7.778 1.00 34.91 104 GLY A C 1
ATOM 818 O O . GLY A 1 104 ? 28.060 7.544 8.815 1.00 34.91 104 GLY A O 1
ATOM 819 N N . PHE A 1 105 ? 29.557 7.473 7.135 1.00 30.98 105 PHE A N 1
ATOM 820 C CA . PHE A 1 105 ? 29.900 8.880 6.931 1.00 30.98 105 PHE A CA 1
ATOM 821 C C . PHE A 1 105 ? 30.715 8.980 5.638 1.00 30.98 105 PHE A C 1
ATOM 823 O O . PHE A 1 105 ? 31.550 8.130 5.343 1.00 30.98 105 PHE A O 1
ATOM 830 N N . TYR A 1 106 ? 30.423 10.002 4.837 1.00 33.12 106 TYR A N 1
ATOM 831 C CA . TYR A 1 106 ? 31.167 10.325 3.626 1.00 33.12 106 TYR A CA 1
ATOM 832 C C . TYR A 1 106 ? 32.666 10.455 3.932 1.00 33.12 106 TYR A C 1
ATOM 834 O O . TYR A 1 106 ? 33.058 11.341 4.686 1.00 33.12 106 TYR A O 1
ATOM 842 N N . THR A 1 107 ? 33.506 9.678 3.253 1.00 29.36 107 THR A N 1
ATOM 843 C CA . THR A 1 107 ? 34.858 10.115 2.902 1.00 29.36 107 THR A CA 1
ATOM 844 C C . THR A 1 107 ? 34.984 10.066 1.388 1.00 29.36 107 THR A C 1
ATOM 846 O O . THR A 1 107 ? 34.801 9.037 0.738 1.00 29.36 107 THR A O 1
ATOM 849 N N . MET A 1 108 ? 35.243 11.231 0.796 1.00 34.09 108 MET A N 1
ATOM 850 C CA . MET A 1 108 ? 35.826 11.274 -0.535 1.00 34.09 108 MET A CA 1
ATOM 851 C C . MET A 1 108 ? 37.112 10.445 -0.502 1.00 34.09 108 MET A C 1
ATOM 853 O O . MET A 1 108 ? 37.950 10.689 0.353 1.00 34.09 108 MET A O 1
ATOM 857 N N . ALA A 1 109 ? 37.207 9.474 -1.413 1.00 46.81 109 ALA A N 1
ATOM 858 C CA . ALA A 1 109 ? 38.405 8.731 -1.802 1.00 46.81 109 ALA A CA 1
ATOM 859 C C . ALA A 1 109 ? 39.402 8.378 -0.676 1.00 46.81 109 ALA A C 1
ATOM 861 O O . ALA A 1 109 ? 40.252 9.182 -0.311 1.00 46.81 109 ALA A O 1
ATOM 862 N N . SER A 1 110 ? 39.412 7.120 -0.234 1.00 38.88 110 SER A N 1
ATOM 863 C CA . SER A 1 110 ? 40.567 6.573 0.489 1.00 38.88 110 SER A CA 1
ATOM 864 C C . SER A 1 110 ? 40.834 5.117 0.107 1.00 38.88 110 SER A C 1
ATOM 866 O O . SER A 1 110 ? 40.598 4.195 0.884 1.00 38.88 110 SER A O 1
ATOM 868 N N . ASN A 1 111 ? 41.392 4.915 -1.088 1.00 47.44 111 ASN A N 1
ATOM 869 C CA . ASN A 1 111 ? 42.460 3.923 -1.200 1.00 47.44 111 ASN A CA 1
ATOM 870 C C . ASN A 1 111 ? 43.617 4.494 -0.367 1.00 47.44 111 ASN A C 1
ATOM 872 O O . ASN A 1 111 ? 44.198 5.494 -0.783 1.00 47.44 111 ASN A O 1
ATOM 876 N N . GLY A 1 112 ? 43.876 3.963 0.830 1.00 50.91 112 GLY A N 1
ATOM 877 C CA . GLY A 1 112 ? 45.003 4.451 1.633 1.00 50.91 112 GLY A CA 1
ATOM 878 C C . GLY A 1 112 ? 44.924 4.299 3.150 1.00 50.91 112 GLY A C 1
ATOM 879 O O . GLY A 1 112 ? 45.718 4.939 3.825 1.00 50.91 112 GLY A O 1
ATOM 880 N N . ILE A 1 113 ? 44.015 3.500 3.718 1.00 51.47 113 ILE A N 1
ATOM 881 C CA . ILE A 1 113 ? 44.073 3.224 5.168 1.00 51.47 113 ILE A CA 1
ATOM 882 C C . ILE A 1 113 ? 45.243 2.278 5.474 1.00 51.47 113 ILE A C 1
ATOM 884 O O . ILE A 1 113 ? 46.042 2.577 6.355 1.00 51.47 113 ILE A O 1
ATOM 888 N N . ASP A 1 114 ? 45.424 1.226 4.670 1.00 56.62 114 ASP A N 1
ATOM 889 C CA . ASP A 1 114 ? 46.533 0.278 4.849 1.00 56.62 114 ASP A CA 1
ATOM 890 C C . ASP A 1 114 ? 47.905 0.932 4.588 1.00 56.62 114 ASP A C 1
ATOM 892 O O . ASP A 1 114 ? 48.858 0.712 5.337 1.00 56.62 114 ASP A O 1
ATOM 896 N N . ASP A 1 115 ? 48.000 1.808 3.579 1.00 56.25 115 ASP A N 1
ATOM 897 C CA . ASP A 1 115 ? 49.235 2.546 3.271 1.00 56.25 115 ASP A CA 1
ATOM 898 C C . ASP A 1 115 ? 49.559 3.607 4.335 1.00 56.25 115 ASP A C 1
ATOM 900 O O . ASP A 1 115 ? 50.728 3.796 4.685 1.00 56.25 115 ASP A O 1
ATOM 904 N N . ALA A 1 116 ? 48.545 4.280 4.890 1.00 55.72 116 ALA A N 1
ATOM 905 C CA . ALA A 1 116 ? 48.737 5.242 5.974 1.00 55.72 116 ALA A CA 1
ATOM 906 C C . ALA A 1 116 ? 49.145 4.551 7.283 1.00 55.72 116 ALA A C 1
ATOM 908 O O . ALA A 1 116 ? 50.010 5.060 7.998 1.00 55.72 116 ALA A O 1
ATOM 909 N N . GLU A 1 117 ? 48.588 3.372 7.581 1.00 58.41 117 GLU A N 1
ATOM 910 C CA . GLU A 1 117 ? 48.970 2.591 8.760 1.00 58.41 117 GLU A CA 1
ATOM 911 C C . GLU A 1 117 ? 50.409 2.064 8.639 1.00 58.41 117 GLU A C 1
ATOM 913 O O . GLU A 1 117 ? 51.174 2.122 9.606 1.00 58.41 117 GLU A O 1
ATOM 918 N N . ALA A 1 118 ? 50.823 1.628 7.444 1.00 68.38 118 ALA A N 1
ATOM 919 C CA . ALA A 1 118 ? 52.199 1.210 7.179 1.00 68.38 118 ALA A CA 1
ATOM 920 C C . ALA A 1 118 ? 53.200 2.373 7.310 1.00 68.38 118 ALA A C 1
ATOM 922 O O . ALA A 1 118 ? 54.255 2.214 7.931 1.00 68.38 118 ALA A O 1
ATOM 923 N N . GLN A 1 119 ? 52.861 3.556 6.787 1.00 67.69 119 GLN A N 1
ATOM 924 C CA . GLN A 1 119 ? 53.701 4.752 6.910 1.00 67.69 119 GLN A CA 1
ATOM 925 C C . GLN A 1 119 ? 53.798 5.241 8.357 1.00 67.69 119 GLN A C 1
ATOM 927 O O . GLN A 1 119 ? 54.894 5.562 8.821 1.00 67.69 119 GLN A O 1
ATOM 932 N N . TRP A 1 120 ? 52.688 5.239 9.097 1.00 65.62 120 TRP A N 1
ATOM 933 C CA . TRP A 1 120 ? 52.681 5.622 10.507 1.00 65.62 120 TRP A CA 1
ATOM 934 C C . TRP A 1 120 ? 53.491 4.646 11.367 1.00 65.62 120 TRP A C 1
ATOM 936 O O . TRP A 1 120 ? 54.284 5.076 12.205 1.00 65.62 120 TRP A O 1
ATOM 946 N N . ARG A 1 121 ? 53.380 3.335 11.115 1.00 69.25 121 ARG A N 1
ATOM 947 C CA . ARG A 1 121 ? 54.199 2.315 11.791 1.00 69.25 121 ARG A CA 1
ATOM 948 C C . ARG A 1 121 ? 55.689 2.498 11.524 1.00 69.25 121 ARG A C 1
ATOM 950 O O . ARG A 1 121 ? 56.468 2.457 12.472 1.00 69.25 121 ARG A O 1
ATOM 957 N N . ALA A 1 122 ? 56.072 2.759 10.274 1.00 79.31 122 ALA A N 1
ATOM 958 C CA . ALA A 1 122 ? 57.466 3.013 9.914 1.00 79.31 122 ALA A CA 1
ATOM 959 C C . ALA A 1 122 ? 58.011 4.292 10.579 1.00 79.31 122 ALA A C 1
ATOM 961 O O . ALA A 1 122 ? 59.132 4.299 11.088 1.00 79.31 122 ALA A O 1
ATOM 962 N N . GLN A 1 123 ? 57.213 5.363 10.636 1.00 72.94 123 GLN A N 1
ATOM 963 C CA . GLN A 1 123 ? 57.592 6.608 11.316 1.00 72.94 123 GLN A CA 1
ATOM 964 C C . GLN A 1 123 ? 57.693 6.432 12.835 1.00 72.94 123 GLN A C 1
ATOM 966 O O . GLN A 1 123 ? 58.626 6.943 13.455 1.00 72.94 123 GLN A O 1
ATOM 971 N N . PHE A 1 124 ? 56.778 5.675 13.440 1.00 77.19 124 PHE A N 1
ATOM 972 C CA . PHE A 1 124 ? 56.798 5.382 14.870 1.00 77.19 124 PHE A CA 1
ATOM 973 C C . PHE A 1 124 ? 57.989 4.499 15.262 1.00 77.19 124 PHE A C 1
ATOM 975 O O . PHE A 1 124 ? 58.618 4.717 16.299 1.00 77.19 124 PHE A O 1
ATOM 982 N N . GLU A 1 125 ? 58.343 3.528 14.421 1.00 78.38 125 GLU A N 1
ATOM 983 C CA . GLU A 1 125 ? 59.524 2.691 14.626 1.00 78.38 125 GLU A CA 1
ATOM 984 C C . GLU A 1 125 ? 60.819 3.504 14.481 1.00 78.38 125 GLU A C 1
ATOM 986 O O . GLU A 1 125 ? 61.702 3.401 15.333 1.00 78.38 125 GLU A O 1
ATOM 991 N N . ALA A 1 126 ? 60.893 4.400 13.490 1.00 79.75 126 ALA A N 1
ATOM 992 C CA . ALA A 1 126 ? 62.002 5.343 13.348 1.00 79.75 126 ALA A CA 1
ATOM 993 C C . ALA A 1 126 ? 62.120 6.289 14.559 1.00 79.75 126 ALA A C 1
ATOM 995 O O . ALA A 1 126 ? 63.224 6.540 15.043 1.00 79.75 126 ALA A O 1
ATOM 996 N N . MET A 1 127 ? 60.992 6.761 15.102 1.00 70.25 127 MET A N 1
ATOM 997 C CA . MET A 1 127 ? 60.961 7.593 16.309 1.00 70.25 127 MET A CA 1
ATOM 998 C C . MET A 1 127 ? 61.431 6.821 17.551 1.00 70.25 127 MET A C 1
ATOM 1000 O O . MET A 1 127 ? 62.213 7.350 18.342 1.00 70.25 127 MET A O 1
ATOM 1004 N N . LYS A 1 128 ? 61.026 5.553 17.707 1.00 73.69 128 LYS A N 1
ATOM 1005 C CA . LYS A 1 128 ? 61.521 4.671 18.780 1.00 73.69 128 LYS A CA 1
ATOM 1006 C C . LYS A 1 128 ? 63.013 4.379 18.650 1.00 73.69 128 LYS A C 1
ATOM 1008 O O . LYS A 1 128 ? 63.716 4.404 19.658 1.00 73.69 128 LYS A O 1
ATOM 1013 N N . ALA A 1 129 ? 63.500 4.130 17.436 1.00 78.44 129 ALA A N 1
ATOM 1014 C CA . ALA A 1 129 ? 64.920 3.917 17.184 1.00 78.44 129 ALA A CA 1
ATOM 1015 C C . ALA A 1 129 ? 65.734 5.175 17.533 1.00 78.44 129 ALA A C 1
ATOM 1017 O O . ALA A 1 129 ? 66.739 5.078 18.239 1.00 78.44 129 ALA A O 1
ATOM 1018 N N . ALA A 1 130 ? 65.250 6.361 17.150 1.00 74.69 130 ALA A N 1
ATOM 1019 C CA . ALA A 1 130 ? 65.868 7.635 17.509 1.00 74.69 130 ALA A CA 1
ATOM 1020 C C . ALA A 1 130 ? 65.884 7.866 19.032 1.00 74.69 130 ALA A C 1
ATOM 1022 O O . ALA A 1 130 ? 66.936 8.186 19.587 1.00 74.69 130 ALA A O 1
ATOM 1023 N N . LEU A 1 131 ? 64.769 7.612 19.726 1.00 64.25 131 LEU A N 1
ATOM 1024 C CA . LEU A 1 131 ? 64.689 7.690 21.191 1.00 64.25 131 LEU A CA 1
ATOM 1025 C C . LEU A 1 131 ? 65.625 6.693 21.886 1.00 64.25 131 LEU A C 1
ATOM 1027 O O . LEU A 1 131 ? 66.229 7.042 22.891 1.00 64.25 131 LEU A O 1
ATOM 1031 N N . SER A 1 132 ? 65.802 5.486 21.338 1.00 68.81 132 SER A N 1
ATOM 1032 C CA . SER A 1 132 ? 66.742 4.495 21.886 1.00 68.81 132 SER A CA 1
ATOM 1033 C C . SER A 1 132 ? 68.215 4.866 21.678 1.00 68.81 132 SER A C 1
ATOM 1035 O O . SER A 1 132 ? 69.075 4.435 22.441 1.00 68.81 132 SER A O 1
ATOM 1037 N N . SER A 1 133 ? 68.509 5.678 20.657 1.00 67.81 133 SER A N 1
ATOM 1038 C CA . SER A 1 133 ? 69.858 6.186 20.385 1.00 67.81 133 SER A CA 1
ATOM 1039 C C . SER A 1 133 ? 70.217 7.420 21.219 1.00 67.81 133 SER A C 1
ATOM 1041 O O . SER A 1 133 ? 71.399 7.726 21.390 1.00 67.81 133 SER A O 1
ATOM 1043 N N . LEU A 1 134 ? 69.215 8.110 21.775 1.00 59.88 134 LEU A N 1
ATOM 1044 C CA . LEU A 1 134 ? 69.429 9.160 22.760 1.00 59.88 134 LEU A CA 1
ATOM 1045 C C . LEU A 1 134 ? 69.601 8.519 24.138 1.00 59.88 134 LEU A C 1
ATOM 1047 O O . LEU A 1 134 ? 68.646 8.078 24.770 1.00 59.88 134 LEU A O 1
ATOM 1051 N N . ASN A 1 135 ? 70.843 8.492 24.613 1.00 61.28 135 ASN A N 1
ATOM 1052 C CA . ASN A 1 135 ? 71.191 8.006 25.943 1.00 61.28 135 ASN A CA 1
ATOM 1053 C C . ASN A 1 135 ? 70.747 9.036 27.004 1.00 61.28 135 ASN A C 1
ATOM 1055 O O . ASN A 1 135 ? 71.547 9.832 27.498 1.00 61.28 135 ASN A O 1
ATOM 1059 N N . LEU A 1 136 ? 69.440 9.083 27.269 1.00 58.09 136 LEU A N 1
ATOM 1060 C CA . LEU A 1 136 ? 68.825 9.994 28.231 1.00 58.09 136 LEU A CA 1
ATOM 1061 C C . LEU A 1 136 ? 69.078 9.491 29.665 1.00 58.09 136 LEU A C 1
ATOM 1063 O O . LEU A 1 136 ? 68.886 8.304 29.937 1.00 58.09 136 LEU A O 1
ATOM 1067 N N . PRO A 1 137 ? 69.508 10.367 30.591 1.00 48.72 137 PRO A N 1
ATOM 1068 C CA . PRO A 1 137 ? 69.808 9.978 31.962 1.00 48.72 137 PRO A CA 1
ATOM 1069 C C . PRO A 1 137 ? 68.529 9.563 32.697 1.00 48.72 137 PRO A C 1
ATOM 1071 O O . PRO A 1 137 ? 67.552 10.308 32.757 1.00 48.72 137 PRO A O 1
ATOM 1074 N N . ALA A 1 138 ? 68.550 8.358 33.266 1.00 50.75 138 ALA A N 1
ATOM 1075 C CA . ALA A 1 138 ? 67.470 7.800 34.065 1.00 50.75 138 ALA A CA 1
ATOM 1076 C C . ALA A 1 138 ? 67.472 8.408 35.474 1.00 50.75 138 ALA A C 1
ATOM 1078 O O . ALA A 1 138 ? 67.857 7.734 36.417 1.00 50.75 138 ALA A O 1
ATOM 1079 N N . ASP A 1 139 ? 67.115 9.686 35.597 1.00 49.94 139 ASP A N 1
ATOM 1080 C CA . ASP A 1 139 ? 66.629 10.287 36.846 1.00 49.94 139 ASP A CA 1
ATOM 1081 C C . ASP A 1 139 ? 66.158 11.724 36.584 1.00 49.94 139 ASP A C 1
ATOM 1083 O O . ASP A 1 139 ? 66.924 12.686 36.643 1.00 49.94 139 ASP A O 1
ATOM 1087 N N . ALA A 1 140 ? 64.866 11.882 36.304 1.00 38.94 140 ALA A N 1
ATOM 1088 C CA . ALA A 1 140 ? 64.191 13.169 36.402 1.00 38.94 140 ALA A CA 1
ATOM 1089 C C . ALA A 1 140 ? 62.764 12.932 36.905 1.00 38.94 140 ALA A C 1
ATOM 1091 O O . ALA A 1 140 ? 61.920 12.372 36.207 1.00 38.94 140 ALA A O 1
ATOM 1092 N N . LYS A 1 141 ? 62.517 13.319 38.161 1.00 40.50 141 LYS A N 1
ATOM 1093 C CA . LYS A 1 141 ? 61.172 13.398 38.744 1.00 40.50 141 LYS A CA 1
ATOM 1094 C C . LYS A 1 141 ? 60.348 14.413 37.938 1.00 40.50 141 LYS A C 1
ATOM 1096 O O . LYS A 1 141 ? 60.884 15.489 37.672 1.00 40.50 141 LYS A O 1
ATOM 1101 N N . PRO A 1 142 ? 59.078 14.144 37.597 1.00 38.94 142 PRO A N 1
ATOM 1102 C CA . PRO A 1 142 ? 58.241 15.160 36.985 1.00 38.94 142 PRO A CA 1
ATOM 1103 C C . PRO A 1 142 ? 57.772 16.128 38.072 1.00 38.94 142 PRO A C 1
ATOM 1105 O O . PRO A 1 142 ? 57.030 15.757 38.979 1.00 38.94 142 PRO A O 1
ATOM 1108 N N . THR A 1 143 ? 58.282 17.350 37.995 1.00 34.81 143 THR A N 1
ATOM 1109 C CA . THR A 1 143 ? 57.711 18.553 38.598 1.00 34.81 143 THR A CA 1
ATOM 1110 C C . THR A 1 143 ? 56.540 19.034 37.747 1.00 34.81 143 THR A C 1
ATOM 1112 O O . THR A 1 143 ? 56.673 19.101 36.525 1.00 34.81 143 THR A O 1
ATOM 1115 N N . ASP A 1 144 ? 55.436 19.383 38.406 1.00 38.56 144 ASP A N 1
ATOM 1116 C CA . ASP A 1 144 ? 54.317 20.146 37.848 1.00 38.56 144 ASP A CA 1
ATOM 1117 C C . ASP A 1 144 ? 54.821 21.447 37.227 1.00 38.56 144 ASP A C 1
ATOM 1119 O O . ASP A 1 144 ? 55.531 22.173 37.917 1.00 38.56 144 ASP A O 1
ATOM 1123 N N . LEU A 1 145 ? 54.453 21.740 35.975 1.00 33.31 145 LEU A N 1
ATOM 1124 C CA . LEU A 1 145 ? 54.222 23.103 35.485 1.00 33.31 145 LEU A CA 1
ATOM 1125 C C . LEU A 1 145 ? 53.355 23.092 34.215 1.00 33.31 145 LEU A C 1
ATOM 1127 O O . LEU A 1 145 ? 53.590 22.332 33.273 1.00 33.31 145 LEU A O 1
ATOM 1131 N N . ASP A 1 146 ? 52.375 23.988 34.266 1.00 34.50 146 ASP A N 1
ATOM 1132 C CA . ASP A 1 146 ? 51.340 24.341 33.304 1.00 34.50 146 ASP A CA 1
ATOM 1133 C C . ASP A 1 146 ? 51.860 24.833 31.945 1.00 34.50 146 ASP A C 1
ATOM 1135 O O . ASP A 1 146 ? 52.937 25.423 31.840 1.00 34.50 146 ASP A O 1
ATOM 1139 N N . PHE A 1 147 ? 51.027 24.658 30.915 1.00 29.88 147 PHE A N 1
ATOM 1140 C CA . PHE A 1 147 ? 51.084 25.451 29.688 1.00 29.88 147 PHE A CA 1
ATOM 1141 C C . PHE A 1 147 ? 49.670 25.882 29.288 1.00 29.88 147 PHE A C 1
ATOM 1143 O O . PHE A 1 147 ? 48.872 25.080 28.797 1.00 29.88 147 PHE A O 1
ATOM 1150 N N . ASP A 1 148 ? 49.410 27.165 29.536 1.00 32.59 148 ASP A N 1
ATOM 1151 C CA . ASP A 1 148 ? 48.357 27.982 28.944 1.00 32.59 148 ASP A CA 1
ATOM 1152 C C . ASP A 1 148 ? 48.558 28.115 27.427 1.00 32.59 148 ASP A C 1
ATOM 1154 O O . ASP A 1 148 ? 49.690 28.219 26.948 1.00 32.59 148 ASP A O 1
ATOM 1158 N N . ASP A 1 149 ? 47.453 28.188 26.686 1.00 30.78 149 ASP A N 1
ATOM 1159 C CA . ASP A 1 149 ? 47.422 28.820 25.365 1.00 30.78 149 ASP A CA 1
ATOM 1160 C C . ASP A 1 149 ? 46.077 29.547 25.196 1.00 30.78 149 ASP A C 1
ATOM 1162 O O . ASP A 1 149 ? 45.034 28.967 24.873 1.00 30.78 149 ASP A O 1
ATOM 1166 N N . ASP A 1 150 ? 46.134 30.847 25.478 1.00 31.55 150 ASP A N 1
ATOM 1167 C CA . ASP A 1 150 ? 45.086 31.844 25.302 1.00 31.55 150 ASP A CA 1
ATOM 1168 C C . ASP A 1 150 ? 44.868 32.190 23.819 1.00 31.55 150 ASP A C 1
ATOM 1170 O O . ASP A 1 150 ? 45.805 32.518 23.087 1.00 31.55 150 ASP A O 1
ATOM 1174 N N . TYR A 1 151 ? 43.602 32.270 23.393 1.00 30.89 151 TYR A N 1
ATOM 1175 C CA . TYR A 1 151 ? 43.202 33.194 22.325 1.00 30.89 151 TYR A CA 1
ATOM 1176 C C . TYR A 1 151 ? 41.772 33.714 22.553 1.00 30.89 151 TYR A C 1
ATOM 1178 O O . TYR A 1 151 ? 40.776 33.097 22.170 1.00 30.89 151 TYR A O 1
ATOM 1186 N N . GLU A 1 152 ? 41.707 34.875 23.210 1.00 34.16 152 GLU A N 1
ATOM 1187 C CA . GLU A 1 152 ? 40.563 35.789 23.326 1.00 34.16 152 GLU A CA 1
ATOM 1188 C C . GLU A 1 152 ? 40.108 36.313 21.942 1.00 34.16 152 GLU A C 1
ATOM 1190 O O . GLU A 1 152 ? 40.878 36.346 20.990 1.00 34.16 152 GLU A O 1
ATOM 1195 N N . GLY A 1 153 ? 38.896 36.816 21.706 1.00 29.62 153 GLY A N 1
ATOM 1196 C CA . GLY A 1 153 ? 37.783 37.173 22.574 1.00 29.62 153 GLY A CA 1
ATOM 1197 C C . GLY A 1 153 ? 36.690 37.865 21.741 1.00 29.62 153 GLY A C 1
ATOM 1198 O O . GLY A 1 153 ? 36.925 38.249 20.598 1.00 29.62 153 GLY A O 1
ATOM 1199 N N . TYR A 1 154 ? 35.474 37.958 22.294 1.00 29.53 154 TYR A N 1
ATOM 1200 C CA . TYR A 1 154 ? 34.696 39.200 22.465 1.00 29.53 154 TYR A CA 1
ATOM 1201 C C . TYR A 1 154 ? 33.302 38.898 23.071 1.00 29.53 154 TYR A C 1
ATOM 1203 O O . TYR A 1 154 ? 32.410 38.398 22.393 1.00 29.53 154 TYR A O 1
ATOM 1211 N N . SER A 1 155 ? 33.129 39.340 24.330 1.00 28.50 155 SER A N 1
ATOM 1212 C CA . SER A 1 155 ? 31.974 40.095 24.877 1.00 28.50 155 SER A CA 1
A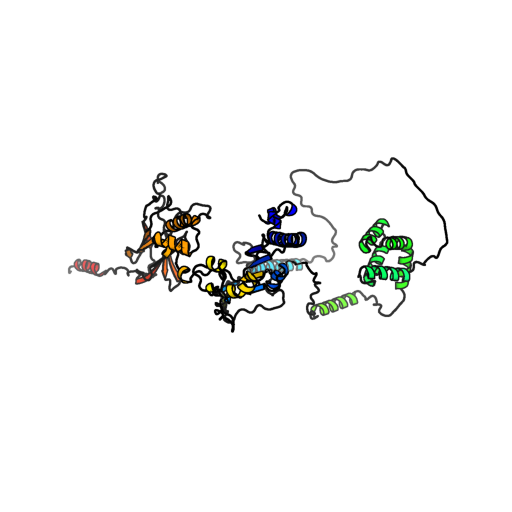TOM 1213 C C . SER A 1 155 ? 31.033 39.449 25.930 1.00 28.50 155 SER A C 1
ATOM 1215 O O . SER A 1 155 ? 29.978 38.926 25.593 1.00 28.50 155 SER A O 1
ATOM 1217 N N . SER A 1 156 ? 31.409 39.653 27.211 1.00 32.38 156 SER A N 1
ATOM 1218 C CA . SER A 1 156 ? 30.647 40.102 28.420 1.00 32.38 156 SER A CA 1
ATOM 1219 C C . SER A 1 156 ? 29.312 39.435 28.840 1.00 32.38 156 SER A C 1
ATOM 1221 O O . SER A 1 156 ? 28.371 39.430 28.056 1.00 32.38 156 SER A O 1
ATOM 1223 N N . GLY A 1 157 ? 29.081 39.024 30.102 1.00 26.75 157 GLY A N 1
ATOM 1224 C CA . GLY A 1 157 ? 29.806 39.285 31.360 1.00 26.75 157 GLY A CA 1
ATOM 1225 C C . GLY A 1 157 ? 29.411 38.330 32.510 1.00 26.75 157 GLY A C 1
ATOM 1226 O O . GLY A 1 157 ? 28.343 37.722 32.484 1.00 26.75 157 GLY A O 1
ATOM 1227 N N . ASN A 1 158 ? 30.339 38.188 33.465 1.00 28.23 158 ASN A N 1
ATOM 1228 C CA . ASN A 1 158 ? 30.576 37.045 34.362 1.00 28.23 158 ASN A CA 1
ATOM 1229 C C . ASN A 1 158 ? 29.748 36.963 35.656 1.00 28.23 158 ASN A C 1
ATOM 1231 O O . ASN A 1 158 ? 29.263 37.959 36.188 1.00 28.23 158 ASN A O 1
ATOM 1235 N N . ALA A 1 159 ? 29.724 35.733 36.182 1.00 28.83 159 ALA A N 1
ATOM 1236 C CA . ALA A 1 159 ? 29.327 35.328 37.524 1.00 28.83 159 ALA A CA 1
ATOM 1237 C C . ALA A 1 159 ? 30.509 35.314 38.522 1.00 28.83 159 ALA A C 1
ATOM 1239 O O . ALA A 1 159 ? 31.654 35.126 38.123 1.00 28.83 159 ALA A O 1
ATOM 1240 N N . ALA A 1 160 ? 30.141 35.421 39.804 1.00 31.77 160 ALA A N 1
ATOM 1241 C CA . ALA A 1 160 ? 30.771 34.863 41.007 1.00 31.77 160 ALA A CA 1
ATOM 1242 C C . ALA A 1 160 ? 32.224 35.242 41.357 1.00 31.77 160 ALA A C 1
ATOM 1244 O O . ALA A 1 160 ? 33.172 34.650 40.851 1.00 31.77 160 ALA A O 1
ATOM 1245 N N . GLN A 1 161 ? 32.376 36.096 42.377 1.00 30.92 161 GLN A N 1
ATOM 1246 C CA . GLN A 1 161 ? 33.185 35.732 43.543 1.00 30.92 161 GLN A CA 1
ATOM 1247 C C . GLN A 1 161 ? 32.812 36.547 44.780 1.00 30.92 161 GLN A C 1
ATOM 1249 O O . GLN A 1 161 ? 32.485 37.730 44.692 1.00 30.92 161 GLN A O 1
ATOM 1254 N N . ASP A 1 162 ? 32.826 35.822 45.896 1.00 41.00 162 ASP A N 1
ATOM 1255 C CA . ASP A 1 162 ? 32.307 36.154 47.212 1.00 41.00 162 ASP A CA 1
ATOM 1256 C C . ASP A 1 162 ? 33.063 37.290 47.895 1.00 41.00 162 ASP A C 1
ATOM 1258 O O . ASP A 1 162 ? 34.293 37.352 47.931 1.00 41.00 162 ASP A O 1
ATOM 1262 N N . VAL A 1 163 ? 32.258 38.209 48.412 1.00 30.05 163 VAL A N 1
ATOM 1263 C CA . VAL A 1 163 ? 32.606 39.566 48.808 1.00 30.05 163 VAL A CA 1
ATOM 1264 C C . VAL A 1 163 ? 31.757 39.854 50.052 1.00 30.05 163 VAL A C 1
ATOM 1266 O O . VAL A 1 163 ? 30.579 40.170 49.937 1.00 30.05 163 VAL A O 1
ATOM 1269 N N . TRP A 1 164 ? 32.400 39.730 51.215 1.00 27.84 164 TRP A N 1
ATOM 1270 C CA . TRP A 1 164 ? 31.997 40.186 52.555 1.00 27.84 164 TRP A CA 1
ATOM 1271 C C . TRP A 1 164 ? 30.895 39.395 53.280 1.00 27.84 164 TRP A C 1
ATOM 1273 O O . TRP A 1 164 ? 29.821 39.137 52.755 1.00 27.84 164 TRP A O 1
ATOM 1283 N N . ASP A 1 165 ? 31.180 38.855 54.464 1.00 27.73 165 ASP A N 1
ATOM 1284 C CA . ASP A 1 165 ? 31.320 39.596 55.730 1.00 27.73 165 ASP A CA 1
ATOM 1285 C C . ASP A 1 165 ? 30.039 40.342 56.119 1.00 27.73 165 ASP A C 1
ATOM 1287 O O . ASP A 1 165 ? 29.607 41.277 55.451 1.00 27.73 165 ASP A O 1
ATOM 1291 N N . PHE A 1 166 ? 29.575 39.985 57.317 1.00 26.64 166 PHE A N 1
ATOM 1292 C CA . PHE A 1 166 ? 29.160 40.943 58.333 1.00 26.64 166 PHE A CA 1
ATOM 1293 C C . PHE A 1 166 ? 27.825 41.660 58.086 1.00 26.64 166 PHE A C 1
ATOM 1295 O O . PHE A 1 166 ? 27.748 42.669 57.395 1.00 26.64 166 PHE A O 1
ATOM 1302 N N . ILE A 1 167 ? 26.781 41.172 58.755 1.00 25.70 167 ILE A N 1
ATOM 1303 C CA . ILE A 1 167 ? 26.125 41.880 59.866 1.00 25.70 167 ILE A CA 1
ATOM 1304 C C . ILE A 1 167 ? 25.315 40.833 60.647 1.00 25.70 167 ILE A C 1
ATOM 1306 O O . ILE A 1 167 ? 24.474 40.128 60.093 1.00 25.70 167 ILE A O 1
ATOM 1310 N N . SER A 1 168 ? 25.683 40.696 61.919 1.00 31.86 168 SER A N 1
ATOM 1311 C CA . SER A 1 168 ? 24.899 40.096 62.995 1.00 31.86 168 SER A CA 1
ATOM 1312 C C . SER A 1 168 ? 23.677 40.951 63.325 1.00 31.86 168 SER A C 1
ATOM 1314 O O . SER A 1 168 ? 23.658 42.129 62.981 1.00 31.86 168 SER A O 1
ATOM 1316 N N . ASP A 1 169 ? 22.773 40.371 64.114 1.00 27.53 169 ASP A N 1
ATOM 1317 C CA . ASP A 1 169 ? 21.621 41.009 64.762 1.00 27.53 169 ASP A CA 1
ATOM 1318 C C . ASP A 1 169 ? 20.493 41.353 63.770 1.00 27.53 169 ASP A C 1
ATOM 1320 O O . ASP A 1 169 ? 20.715 41.832 62.663 1.00 27.53 169 ASP A O 1
ATOM 1324 N N . ASP A 1 170 ? 19.232 41.037 64.036 1.00 26.77 170 ASP A N 1
ATOM 1325 C CA . ASP A 1 170 ? 18.525 41.244 65.293 1.00 26.77 170 ASP A CA 1
ATOM 1326 C C . ASP A 1 170 ? 17.211 40.430 65.296 1.00 26.77 170 ASP A C 1
ATOM 1328 O O . ASP A 1 170 ? 16.696 40.037 64.243 1.00 26.77 170 ASP A O 1
ATOM 1332 N N . ASP A 1 171 ? 16.673 40.287 66.505 1.00 27.33 171 ASP A N 1
ATOM 1333 C CA . ASP A 1 171 ? 15.246 40.253 66.843 1.00 27.33 171 ASP A CA 1
ATOM 1334 C C . ASP A 1 171 ? 14.418 38.953 66.687 1.00 27.33 171 ASP A C 1
ATOM 1336 O O . ASP A 1 171 ? 13.835 38.621 65.655 1.00 27.33 171 ASP A O 1
ATOM 1340 N N . ASP A 1 172 ? 14.287 38.300 67.847 1.00 27.94 172 ASP A N 1
ATOM 1341 C CA . ASP A 1 172 ? 13.049 38.293 68.642 1.00 27.94 172 ASP A CA 1
ATOM 1342 C C . ASP A 1 172 ? 11.841 37.398 68.260 1.00 27.94 172 ASP A C 1
ATOM 1344 O O . ASP A 1 172 ? 10.998 37.710 67.423 1.00 27.94 172 ASP A O 1
ATOM 1348 N N . ASP A 1 173 ? 11.711 36.336 69.069 1.00 29.66 173 ASP A N 1
ATOM 1349 C CA . ASP A 1 173 ? 10.746 36.248 70.187 1.00 29.66 173 ASP A CA 1
ATOM 1350 C C . ASP A 1 173 ? 9.326 35.650 69.977 1.00 29.66 173 ASP A C 1
ATOM 1352 O O . ASP A 1 173 ? 8.632 35.846 68.981 1.00 29.66 173 ASP A O 1
ATOM 1356 N N . TYR A 1 174 ? 8.904 34.952 71.044 1.00 27.03 174 TYR A N 1
ATOM 1357 C CA . TYR A 1 174 ? 7.571 34.437 71.418 1.00 27.03 174 TYR A CA 1
ATOM 1358 C C . TYR A 1 174 ? 6.887 33.338 70.574 1.00 27.03 174 TYR A C 1
ATOM 1360 O O . TYR A 1 174 ? 6.305 33.579 69.523 1.00 27.03 174 TYR A O 1
ATOM 1368 N N . SER A 1 175 ? 6.680 32.151 71.156 1.00 26.56 175 SER A N 1
ATOM 1369 C CA . SER A 1 175 ? 5.658 31.950 72.203 1.00 26.56 175 SER A CA 1
ATOM 1370 C C . SER A 1 175 ? 5.542 30.478 72.615 1.00 26.56 175 SER A C 1
ATOM 1372 O O . SER A 1 175 ? 5.540 29.569 71.788 1.00 26.56 175 SER A O 1
ATOM 1374 N N . SER A 1 176 ? 5.389 30.292 73.924 1.00 26.94 176 SER A N 1
ATOM 1375 C CA . SER A 1 176 ? 5.045 29.071 74.650 1.00 26.94 176 SER A CA 1
ATOM 1376 C C . SER A 1 176 ? 3.667 28.505 74.277 1.00 26.94 176 SER A C 1
ATOM 1378 O O . SER A 1 176 ? 2.781 29.256 73.873 1.00 26.94 176 SER A O 1
ATOM 1380 N N . ASP A 1 177 ? 3.445 27.205 74.504 1.00 28.28 177 ASP A N 1
ATOM 1381 C CA . ASP A 1 177 ? 2.665 26.805 75.683 1.00 28.28 177 ASP A CA 1
ATOM 1382 C C . ASP A 1 177 ? 2.821 25.329 76.075 1.00 28.28 177 ASP A C 1
ATOM 1384 O O . ASP A 1 177 ? 3.042 24.426 75.273 1.00 28.28 177 ASP A O 1
ATOM 1388 N N . GLN A 1 178 ? 2.743 25.168 77.387 1.00 29.50 178 GLN A N 1
ATOM 1389 C CA . GLN A 1 178 ? 3.152 24.080 78.259 1.00 29.50 178 GLN A CA 1
ATOM 1390 C C . GLN A 1 178 ? 1.987 23.138 78.574 1.00 29.50 178 GLN A C 1
ATOM 1392 O O . GLN A 1 178 ? 0.839 23.564 78.515 1.00 29.50 178 GLN A O 1
ATOM 1397 N N . LEU A 1 179 ? 2.287 21.904 79.004 1.00 26.78 179 LEU A N 1
ATOM 1398 C CA . LEU A 1 179 ? 1.532 21.178 80.040 1.00 26.78 179 LEU A CA 1
ATOM 1399 C C . LEU A 1 179 ? 2.395 20.039 80.645 1.00 26.78 179 LEU A C 1
ATOM 1401 O O . LEU A 1 179 ? 2.726 19.074 79.960 1.00 26.78 179 LEU A O 1
ATOM 1405 N N . ASP A 1 180 ? 2.736 20.189 81.934 1.00 27.41 180 ASP A N 1
ATOM 1406 C CA . ASP A 1 180 ? 3.335 19.204 82.867 1.00 27.41 180 ASP A CA 1
ATOM 1407 C C . ASP A 1 180 ? 2.353 18.039 83.156 1.00 27.41 180 ASP A C 1
ATOM 1409 O O . ASP A 1 180 ? 1.150 18.286 83.247 1.00 27.41 180 ASP A O 1
ATOM 1413 N N . GLY A 1 181 ? 2.724 16.748 83.233 1.00 25.94 181 GLY A N 1
ATOM 1414 C CA . GLY A 1 181 ? 3.495 16.013 84.274 1.00 25.94 181 GLY A CA 1
ATOM 1415 C C . GLY A 1 181 ? 2.571 14.947 84.949 1.00 25.94 181 GLY A C 1
ATOM 1416 O O . GLY A 1 181 ? 1.359 15.060 84.752 1.00 25.94 181 GLY A O 1
ATOM 1417 N N . PRO A 1 182 ? 2.999 13.947 85.774 1.00 38.09 182 PRO A N 1
ATOM 1418 C CA . PRO A 1 182 ? 4.347 13.469 86.133 1.00 38.09 182 PRO A CA 1
ATOM 1419 C C . PRO A 1 182 ? 4.564 11.913 86.187 1.00 38.09 182 PRO A C 1
ATOM 1421 O O . PRO A 1 182 ? 3.638 11.118 86.328 1.00 38.09 182 PRO A O 1
ATOM 1424 N N . ASP A 1 183 ? 5.849 11.541 86.120 1.00 27.88 183 ASP A N 1
ATOM 1425 C CA . ASP A 1 183 ? 6.651 10.432 86.694 1.00 27.88 183 ASP A CA 1
ATOM 1426 C C . ASP A 1 183 ? 6.119 9.038 87.110 1.00 27.88 183 ASP A C 1
ATOM 1428 O O . ASP A 1 183 ? 5.232 8.872 87.949 1.00 27.88 183 ASP A O 1
ATOM 1432 N N . GLY A 1 184 ? 6.896 8.024 86.677 1.00 26.55 184 GLY A N 1
ATOM 1433 C CA . GLY A 1 184 ? 6.931 6.658 87.218 1.00 26.55 184 GLY A CA 1
ATOM 1434 C C . GLY A 1 184 ? 8.002 5.720 86.611 1.00 26.55 184 GLY A C 1
ATOM 1435 O O . GLY A 1 184 ? 7.643 4.764 85.941 1.00 26.55 184 GLY A O 1
ATOM 1436 N N . PHE A 1 185 ? 9.292 5.987 86.871 1.00 24.34 185 PHE A N 1
ATOM 1437 C CA . PHE A 1 185 ? 10.467 5.075 86.926 1.00 24.34 185 PHE A CA 1
ATOM 1438 C C . PHE A 1 185 ? 10.718 3.958 85.868 1.00 24.34 185 PHE A C 1
ATOM 1440 O O . PHE A 1 185 ? 10.202 2.851 85.961 1.00 24.34 185 PHE A O 1
ATOM 1447 N N . ALA A 1 186 ? 11.692 4.242 84.990 1.00 30.00 186 ALA A N 1
ATOM 1448 C CA . ALA A 1 186 ? 12.910 3.486 84.626 1.00 30.00 186 ALA A CA 1
ATOM 1449 C C . ALA A 1 186 ? 12.943 1.934 84.566 1.00 30.00 186 ALA A C 1
ATOM 1451 O O . ALA A 1 186 ? 12.955 1.253 85.592 1.00 30.00 186 ALA A O 1
ATOM 1452 N N . GLN A 1 187 ? 13.278 1.422 83.373 1.00 29.58 187 GLN A N 1
ATOM 1453 C CA . GLN A 1 187 ? 14.339 0.424 83.164 1.00 29.58 187 GLN A CA 1
ATOM 1454 C C . GLN A 1 187 ? 15.188 0.872 81.962 1.00 29.58 187 GLN A C 1
ATOM 1456 O O . GLN A 1 187 ? 14.661 1.081 80.877 1.00 29.58 187 GLN A O 1
ATOM 1461 N N . ALA A 1 188 ? 16.484 1.090 82.186 1.00 34.56 188 ALA A N 1
ATOM 1462 C CA . ALA A 1 188 ? 17.445 1.440 81.147 1.00 34.56 188 ALA A CA 1
ATOM 1463 C C . ALA A 1 188 ? 17.827 0.173 80.368 1.00 34.56 188 ALA A C 1
ATOM 1465 O O . ALA A 1 188 ? 18.416 -0.739 80.951 1.00 34.56 188 ALA A O 1
ATOM 1466 N N . GLU A 1 189 ? 17.486 0.106 79.082 1.00 45.06 189 GLU A N 1
ATOM 1467 C CA . GLU A 1 189 ? 18.058 -0.894 78.179 1.00 45.06 189 GLU A CA 1
ATOM 1468 C C . GLU A 1 189 ? 19.518 -0.523 77.878 1.00 45.06 189 GLU A C 1
ATOM 1470 O O . GLU A 1 189 ? 19.860 0.627 77.605 1.00 45.06 189 GLU A O 1
ATOM 1475 N N . GLU A 1 190 ? 20.410 -1.501 77.999 1.00 55.94 190 GLU A N 1
ATOM 1476 C CA . GLU A 1 190 ? 21.842 -1.340 77.767 1.00 55.94 190 GLU A CA 1
ATOM 1477 C C . GLU A 1 190 ? 22.103 -1.376 76.248 1.00 55.94 190 GLU A C 1
ATOM 1479 O O . GLU A 1 190 ? 22.014 -2.427 75.613 1.00 55.94 190 GLU A O 1
ATOM 1484 N N . PHE A 1 191 ? 22.388 -0.218 75.640 1.00 63.59 191 PHE A N 1
ATOM 1485 C CA . PHE A 1 191 ? 22.639 -0.075 74.196 1.00 63.59 191 PHE A CA 1
ATOM 1486 C C . PHE A 1 191 ? 23.987 -0.709 73.789 1.00 63.59 191 PHE A C 1
ATOM 1488 O O . PHE A 1 191 ? 25.018 -0.030 73.702 1.00 63.59 191 PHE A O 1
ATOM 1495 N N . GLY A 1 192 ? 23.979 -2.029 73.572 1.00 69.00 192 GLY A N 1
ATOM 1496 C CA . GLY A 1 192 ? 25.127 -2.849 73.159 1.00 69.00 192 GLY A CA 1
ATOM 1497 C C . GLY A 1 192 ? 25.069 -3.356 71.708 1.00 69.00 192 GLY A C 1
ATOM 1498 O O . GLY A 1 192 ? 24.119 -3.102 70.968 1.00 69.00 192 GLY A O 1
ATOM 1499 N N . ALA A 1 193 ? 26.090 -4.112 71.287 1.00 71.88 193 ALA A N 1
ATOM 1500 C CA . ALA A 1 193 ? 26.184 -4.665 69.928 1.00 71.88 193 ALA A CA 1
ATOM 1501 C C . ALA A 1 193 ? 25.028 -5.627 69.583 1.00 71.88 193 ALA A C 1
ATOM 1503 O O . ALA A 1 193 ? 24.540 -5.621 68.455 1.00 71.88 193 ALA A O 1
ATOM 1504 N N . ASP A 1 194 ? 24.529 -6.382 70.566 1.00 74.94 194 ASP A N 1
ATOM 1505 C CA . ASP A 1 194 ? 23.386 -7.286 70.386 1.00 74.94 194 ASP A CA 1
ATOM 1506 C C . ASP A 1 194 ? 22.070 -6.517 70.162 1.00 74.94 194 ASP A C 1
ATOM 1508 O O . ASP A 1 194 ? 21.246 -6.926 69.341 1.00 74.94 194 ASP A O 1
ATOM 1512 N N . TRP A 1 195 ? 21.901 -5.364 70.826 1.00 83.94 195 TRP A N 1
ATOM 1513 C CA . TRP A 1 195 ? 20.770 -4.455 70.605 1.00 83.94 195 TRP A CA 1
ATOM 1514 C C . TRP A 1 195 ? 20.796 -3.886 69.179 1.00 83.94 195 TRP A C 1
ATOM 1516 O O . TRP A 1 195 ? 19.790 -3.944 68.469 1.00 83.94 195 TRP A O 1
ATOM 1526 N N . PHE A 1 196 ? 21.970 -3.436 68.718 1.00 84.00 196 PHE A N 1
ATOM 1527 C CA . PHE A 1 196 ? 22.157 -2.905 67.363 1.00 84.00 196 PHE A CA 1
ATOM 1528 C C . PHE A 1 196 ? 21.852 -3.956 66.285 1.00 84.00 196 PHE A C 1
ATOM 1530 O O . PHE A 1 196 ? 21.102 -3.690 65.345 1.00 84.00 196 PHE A O 1
ATOM 1537 N N . VAL A 1 197 ? 22.373 -5.178 66.441 1.00 81.31 197 VAL A N 1
ATOM 1538 C CA . VAL A 1 197 ? 22.123 -6.288 65.506 1.00 81.31 197 VAL A CA 1
ATOM 1539 C C . VAL A 1 197 ? 20.637 -6.655 65.468 1.00 81.31 197 VAL A C 1
ATOM 1541 O O . VAL A 1 197 ? 20.089 -6.837 64.376 1.00 81.31 197 VAL A O 1
ATOM 1544 N N . GLY A 1 198 ? 19.980 -6.722 66.631 1.00 80.38 198 GLY A N 1
ATOM 1545 C CA . GLY A 1 198 ? 18.554 -7.031 66.746 1.00 80.38 198 GLY A CA 1
ATOM 1546 C C . GLY A 1 198 ? 17.669 -6.003 66.043 1.00 80.38 198 GLY A C 1
ATOM 1547 O O . GLY A 1 198 ? 16.866 -6.373 65.183 1.00 80.38 198 GLY A O 1
ATOM 1548 N N . LYS A 1 199 ? 17.866 -4.712 66.335 1.00 82.25 199 LYS A N 1
ATOM 1549 C CA . LYS A 1 199 ? 17.078 -3.627 65.733 1.00 82.25 199 LYS A CA 1
ATOM 1550 C C . LYS A 1 199 ? 17.331 -3.459 64.236 1.00 82.25 199 LYS A C 1
ATOM 1552 O O . LYS A 1 199 ? 16.379 -3.341 63.468 1.00 82.25 199 LYS A O 1
ATOM 1557 N N . CYS A 1 200 ? 18.580 -3.566 63.780 1.00 81.88 200 CYS A N 1
ATOM 1558 C CA . CYS A 1 200 ? 18.868 -3.558 62.344 1.00 81.88 200 CYS A CA 1
ATOM 1559 C C . CYS A 1 200 ? 18.257 -4.762 61.611 1.00 81.88 200 CYS A C 1
ATOM 1561 O O . CYS A 1 200 ? 17.892 -4.631 60.445 1.00 81.88 200 CYS A O 1
ATOM 1563 N N . SER A 1 201 ? 18.140 -5.926 62.261 1.00 82.50 201 SER A N 1
ATOM 1564 C CA . SER A 1 201 ? 17.490 -7.102 61.669 1.00 82.50 201 SER A CA 1
ATOM 1565 C C . SER A 1 201 ? 15.976 -6.918 61.543 1.00 82.50 201 SER A C 1
ATOM 1567 O O . SER A 1 201 ? 15.398 -7.281 60.519 1.00 82.50 201 SER A O 1
ATOM 1569 N N . GLU A 1 202 ? 15.346 -6.300 62.545 1.00 81.94 202 GLU A N 1
ATOM 1570 C CA . GLU A 1 202 ? 13.915 -5.981 62.550 1.00 81.94 202 GLU A CA 1
ATOM 1571 C C . GLU A 1 202 ? 13.553 -5.010 61.413 1.00 81.94 202 GLU A C 1
ATOM 1573 O O . GLU A 1 202 ? 12.685 -5.317 60.591 1.00 81.94 202 GLU A O 1
ATOM 1578 N N . VAL A 1 203 ? 14.291 -3.903 61.291 1.00 80.00 203 VAL A N 1
ATOM 1579 C CA . VAL A 1 203 ? 14.091 -2.897 60.231 1.00 80.00 203 VAL A CA 1
ATOM 1580 C C . VAL A 1 203 ? 14.422 -3.470 58.846 1.00 80.00 203 VAL A C 1
ATOM 1582 O O . VAL A 1 203 ? 13.682 -3.267 57.881 1.00 80.00 203 VAL A O 1
ATOM 1585 N N . ALA A 1 204 ? 15.491 -4.267 58.725 1.00 81.81 204 ALA A N 1
ATOM 1586 C CA . ALA A 1 204 ? 15.830 -4.923 57.461 1.00 81.81 204 ALA A CA 1
ATOM 1587 C C . ALA A 1 204 ? 14.761 -5.942 57.026 1.00 81.81 204 ALA A C 1
ATOM 1589 O O . ALA A 1 204 ? 14.486 -6.057 55.830 1.00 81.81 204 ALA A O 1
ATOM 1590 N N . ALA A 1 205 ? 14.135 -6.656 57.968 1.00 79.94 205 ALA A N 1
ATOM 1591 C CA . ALA A 1 205 ? 13.063 -7.604 57.675 1.00 79.94 205 ALA A CA 1
ATOM 1592 C C . ALA A 1 205 ? 11.785 -6.905 57.191 1.00 79.94 205 ALA A C 1
ATOM 1594 O O . ALA A 1 205 ? 11.151 -7.393 56.252 1.00 79.94 205 ALA A O 1
ATOM 1595 N N . GLN A 1 206 ? 11.432 -5.759 57.782 1.00 74.69 206 GLN A N 1
ATOM 1596 C CA . GLN A 1 206 ? 10.288 -4.955 57.339 1.00 74.69 206 GLN A CA 1
ATOM 1597 C C . GLN A 1 206 ? 10.501 -4.389 55.927 1.00 74.69 206 GLN A C 1
ATOM 1599 O O . GLN A 1 206 ? 9.585 -4.420 55.104 1.00 74.69 206 GLN A O 1
ATOM 1604 N N . ASN A 1 207 ? 11.737 -3.990 55.610 1.00 69.75 207 ASN A N 1
ATOM 1605 C CA . ASN A 1 207 ? 12.105 -3.394 54.323 1.00 69.75 207 ASN A CA 1
ATOM 1606 C C . ASN A 1 207 ? 12.619 -4.403 53.271 1.00 69.75 207 ASN A C 1
ATOM 1608 O O . ASN A 1 207 ? 12.999 -4.017 52.164 1.00 69.75 207 ASN A O 1
ATOM 1612 N N . GLY A 1 208 ? 12.620 -5.708 53.576 1.00 72.69 208 GLY A N 1
ATOM 1613 C CA . GLY A 1 208 ? 13.016 -6.777 52.648 1.00 72.69 208 GLY A CA 1
ATOM 1614 C C . GLY A 1 208 ? 14.504 -6.790 52.259 1.00 72.69 208 GLY A C 1
ATOM 1615 O O . GLY A 1 208 ? 14.858 -7.319 51.201 1.00 72.69 208 GLY A O 1
ATOM 1616 N N . LEU A 1 209 ? 15.375 -6.207 53.087 1.00 75.69 209 LEU A N 1
ATOM 1617 C CA . LEU A 1 209 ? 16.820 -6.079 52.871 1.00 75.69 209 LEU A CA 1
ATOM 1618 C C . LEU A 1 209 ? 17.596 -7.211 53.568 1.00 75.69 209 LEU A C 1
ATOM 1620 O O . LEU A 1 209 ? 17.141 -7.812 54.539 1.00 75.69 209 LEU A O 1
ATOM 1624 N N . SER A 1 210 ? 18.810 -7.511 53.093 1.00 78.88 210 SER A N 1
ATOM 1625 C CA . SER A 1 210 ? 19.696 -8.453 53.790 1.00 78.88 210 SER A CA 1
ATOM 1626 C C . SER A 1 210 ? 20.276 -7.806 55.052 1.00 78.88 210 SER A C 1
ATOM 1628 O O . SER A 1 210 ? 21.024 -6.832 54.935 1.00 78.88 210 SER A O 1
ATOM 1630 N N . SER A 1 211 ? 19.973 -8.387 56.220 1.00 74.19 211 SER A N 1
ATOM 1631 C CA . SER A 1 211 ? 20.368 -7.895 57.554 1.00 74.19 211 SER A CA 1
ATOM 1632 C C . SER A 1 211 ? 21.846 -7.496 57.633 1.00 74.19 211 SER A C 1
ATOM 1634 O O . SER A 1 211 ? 22.159 -6.393 58.065 1.00 74.19 211 SER A O 1
ATOM 1636 N N . ASP A 1 212 ? 22.752 -8.335 57.124 1.00 73.81 212 ASP A N 1
ATOM 1637 C CA . ASP A 1 212 ? 24.200 -8.098 57.220 1.00 73.81 212 ASP A CA 1
ATOM 1638 C C . ASP A 1 212 ? 24.671 -6.912 56.363 1.00 73.81 212 ASP A C 1
ATOM 1640 O O . ASP A 1 212 ? 25.564 -6.161 56.753 1.00 73.81 212 ASP A O 1
ATOM 1644 N N . ALA A 1 213 ? 24.087 -6.715 55.177 1.00 75.50 213 ALA A N 1
ATOM 1645 C CA . ALA A 1 213 ? 24.460 -5.593 54.313 1.00 75.50 213 ALA A CA 1
ATOM 1646 C C . ALA A 1 213 ? 23.935 -4.266 54.874 1.00 75.50 213 ALA A C 1
ATOM 1648 O O . ALA A 1 213 ? 24.645 -3.264 54.830 1.00 75.50 213 ALA A O 1
ATOM 1649 N N . PHE A 1 214 ? 22.725 -4.286 55.437 1.00 82.25 214 PHE A N 1
ATOM 1650 C CA . PHE A 1 214 ? 22.108 -3.122 56.065 1.00 82.25 214 PHE A CA 1
ATOM 1651 C C . PHE A 1 214 ? 22.866 -2.702 57.331 1.00 82.25 214 PHE A C 1
ATOM 1653 O O . PHE A 1 214 ? 23.235 -1.538 57.463 1.00 82.25 214 PHE A O 1
ATOM 1660 N N . GLN A 1 215 ? 23.220 -3.658 58.197 1.00 81.88 215 GLN A N 1
ATOM 1661 C CA . GLN A 1 215 ? 24.045 -3.410 59.387 1.00 81.88 215 GLN A CA 1
ATOM 1662 C C . GLN A 1 215 ? 25.390 -2.763 59.037 1.00 81.88 215 GLN A C 1
ATOM 1664 O O . GLN A 1 215 ? 25.785 -1.786 59.669 1.00 81.88 215 GLN A O 1
ATOM 1669 N N . ASN A 1 216 ? 26.078 -3.261 58.004 1.00 80.31 216 ASN A N 1
ATOM 1670 C CA . ASN A 1 216 ? 27.363 -2.702 57.575 1.00 80.31 216 ASN A CA 1
ATOM 1671 C C . ASN A 1 216 ? 27.234 -1.291 56.976 1.00 80.31 216 ASN A C 1
ATOM 1673 O O . ASN A 1 216 ? 28.144 -0.480 57.135 1.00 80.31 216 ASN A O 1
ATOM 1677 N N . GLN A 1 217 ? 26.124 -0.983 56.301 1.00 81.25 217 GLN A N 1
ATOM 1678 C CA . GLN A 1 217 ? 25.864 0.358 55.769 1.00 81.25 217 GLN A CA 1
ATOM 1679 C C . GLN A 1 217 ? 25.552 1.357 56.886 1.00 81.25 217 GLN A C 1
ATOM 1681 O O . GLN A 1 217 ? 26.158 2.426 56.918 1.00 81.25 217 GLN A O 1
ATOM 1686 N N . VAL A 1 218 ? 24.686 0.984 57.835 1.00 83.94 218 VAL A N 1
ATOM 1687 C CA . VAL A 1 218 ? 24.362 1.813 59.007 1.00 83.94 218 VAL A CA 1
ATOM 1688 C C . VAL A 1 218 ? 25.613 2.045 59.862 1.00 83.94 218 VAL A C 1
ATOM 1690 O O . VAL A 1 218 ? 25.911 3.183 60.215 1.00 83.94 218 VAL A O 1
ATOM 1693 N N . LEU A 1 219 ? 26.407 0.999 60.130 1.00 83.25 219 LEU A N 1
ATOM 1694 C CA . LEU A 1 219 ? 27.669 1.130 60.866 1.00 83.25 219 LEU A CA 1
ATOM 1695 C C . LEU A 1 219 ? 28.674 2.015 60.115 1.00 83.25 219 LEU A C 1
ATOM 1697 O O . LEU A 1 219 ? 29.336 2.847 60.728 1.00 83.25 219 LEU A O 1
ATOM 1701 N N . GLY A 1 220 ? 28.754 1.882 58.788 1.00 80.06 220 GLY A N 1
ATOM 1702 C CA . GLY A 1 220 ? 29.588 2.735 57.944 1.00 80.06 220 GLY A CA 1
ATOM 1703 C C . GLY A 1 220 ? 29.254 4.215 58.117 1.00 80.06 220 GLY A C 1
ATOM 1704 O O . GLY A 1 220 ? 30.163 5.004 58.359 1.00 80.06 220 GLY A O 1
ATOM 1705 N N . VAL A 1 221 ? 27.967 4.571 58.086 1.00 84.19 221 VAL A N 1
ATOM 1706 C CA . VAL A 1 221 ? 27.496 5.953 58.288 1.00 84.19 221 VAL A CA 1
ATOM 1707 C C . VAL A 1 221 ? 27.784 6.446 59.713 1.00 84.19 221 VAL A C 1
ATOM 1709 O O . VAL A 1 221 ? 28.276 7.559 59.878 1.00 84.19 221 VAL A O 1
ATOM 1712 N N . LEU A 1 222 ? 27.584 5.607 60.736 1.00 81.44 222 LEU A N 1
ATOM 1713 C CA . LEU A 1 222 ? 27.853 5.958 62.142 1.00 81.44 222 LEU A CA 1
ATOM 1714 C C . LEU A 1 222 ? 29.345 6.158 62.462 1.00 81.44 222 LEU A C 1
ATOM 1716 O O . LEU A 1 222 ? 29.676 6.836 63.432 1.00 81.44 222 LEU A O 1
ATOM 1720 N N . THR A 1 223 ? 30.248 5.568 61.672 1.00 79.44 223 THR A N 1
ATOM 1721 C CA . THR A 1 223 ? 31.708 5.716 61.843 1.00 79.44 223 THR A CA 1
ATOM 1722 C C . THR A 1 223 ? 32.310 6.921 61.113 1.00 79.44 223 THR A C 1
ATOM 1724 O O . THR A 1 223 ? 33.506 7.179 61.259 1.00 79.44 223 THR A O 1
ATOM 1727 N N . LEU A 1 224 ? 31.520 7.661 60.326 1.00 79.50 224 LEU A N 1
ATOM 1728 C CA . LEU A 1 224 ? 31.995 8.857 59.630 1.00 79.50 224 LEU A CA 1
ATOM 1729 C C . LEU A 1 224 ? 32.152 10.030 60.608 1.00 79.50 224 LEU A C 1
ATOM 1731 O O . LEU A 1 224 ? 31.227 10.373 61.337 1.00 79.50 224 LEU A O 1
ATOM 1735 N N . ASP A 1 225 ? 33.310 10.691 60.571 1.00 66.19 225 ASP A N 1
ATOM 1736 C CA . ASP A 1 225 ? 33.601 11.897 61.361 1.00 66.19 225 ASP A CA 1
ATOM 1737 C C . ASP A 1 225 ? 33.008 13.140 60.662 1.00 66.19 225 ASP A C 1
ATOM 1739 O O . ASP A 1 225 ? 33.704 13.947 60.036 1.00 66.19 225 ASP A O 1
ATOM 1743 N N . ARG A 1 226 ? 31.673 13.206 60.640 1.00 73.62 226 ARG A N 1
ATOM 1744 C CA . ARG A 1 226 ? 30.850 14.262 60.021 1.00 73.62 226 ARG A CA 1
ATOM 1745 C C . ARG A 1 226 ? 29.899 14.854 61.069 1.00 73.62 226 ARG A C 1
ATOM 1747 O O . ARG A 1 226 ? 29.682 14.253 62.118 1.00 73.62 226 ARG A O 1
ATOM 1754 N N . GLY A 1 227 ? 29.352 16.043 60.800 1.00 74.62 227 GLY A N 1
ATOM 1755 C CA . GLY A 1 227 ? 28.399 16.698 61.707 1.00 74.62 227 GLY A CA 1
ATOM 1756 C C . GLY A 1 227 ? 27.139 15.852 61.929 1.00 74.62 227 GLY A C 1
ATOM 1757 O O . GLY A 1 227 ? 26.723 15.125 61.028 1.00 74.62 227 GLY A O 1
ATOM 1758 N N . GLU A 1 228 ? 26.530 15.943 63.117 1.00 75.31 228 GLU A N 1
ATOM 1759 C CA . GLU A 1 228 ? 25.362 15.124 63.494 1.00 75.31 228 GLU A CA 1
ATOM 1760 C C . GLU A 1 228 ? 24.194 15.283 62.506 1.00 75.31 228 GLU A C 1
ATOM 1762 O O . GLU A 1 228 ? 23.568 14.287 62.149 1.00 75.31 228 GLU A O 1
ATOM 1767 N N . ASP A 1 229 ? 23.996 16.486 61.960 1.00 78.00 229 ASP A N 1
ATOM 1768 C CA . ASP A 1 229 ? 22.959 16.781 60.961 1.00 78.00 229 ASP A CA 1
ATOM 1769 C C . ASP A 1 229 ? 23.170 16.028 59.633 1.00 78.00 229 ASP A C 1
ATOM 1771 O O . ASP A 1 229 ? 22.216 15.569 59.000 1.00 78.00 229 ASP A O 1
ATOM 1775 N N . GLU A 1 230 ? 24.425 15.857 59.202 1.00 80.19 230 GLU A N 1
ATOM 1776 C CA . GLU A 1 230 ? 24.749 15.118 57.975 1.00 80.19 230 GLU A CA 1
ATOM 1777 C C . GLU A 1 230 ? 24.575 13.611 58.169 1.00 80.19 230 GLU A C 1
ATOM 1779 O O . GLU A 1 230 ? 24.053 12.928 57.285 1.00 80.19 230 GLU A O 1
ATOM 1784 N N . VAL A 1 231 ? 24.980 13.094 59.334 1.00 82.06 231 VAL A N 1
ATOM 1785 C CA . VAL A 1 231 ? 24.785 11.684 59.706 1.00 82.06 231 VAL A CA 1
ATOM 1786 C C . VAL A 1 231 ? 23.291 11.380 59.816 1.00 82.06 231 VAL A C 1
ATOM 1788 O O . VAL A 1 231 ? 22.836 10.366 59.289 1.00 82.06 231 VAL A O 1
ATOM 1791 N N . GLN A 1 232 ? 22.510 12.276 60.422 1.00 80.44 232 GLN A N 1
ATOM 1792 C CA . GLN A 1 232 ? 21.058 12.149 60.516 1.00 80.44 232 GLN A CA 1
ATOM 1793 C C . GLN A 1 232 ? 20.398 12.140 59.135 1.00 80.44 232 GLN A C 1
ATOM 1795 O O . GLN A 1 232 ? 19.553 11.284 58.875 1.00 80.44 232 GLN A O 1
ATOM 1800 N N . SER A 1 233 ? 20.803 13.043 58.239 1.00 82.50 233 SER A N 1
ATOM 1801 C CA . SER A 1 233 ? 20.301 13.085 56.861 1.00 82.50 233 SER A CA 1
ATOM 1802 C C . SER A 1 233 ? 20.572 11.766 56.122 1.00 82.50 233 SER A C 1
ATOM 1804 O O . SER A 1 233 ? 19.651 11.150 55.589 1.00 82.50 233 SER A O 1
ATOM 1806 N N . GLN A 1 234 ? 21.803 11.247 56.199 1.00 81.94 234 GLN A N 1
ATOM 1807 C CA . GLN A 1 234 ? 22.175 9.983 55.550 1.00 81.94 234 GLN A CA 1
ATOM 1808 C C . GLN A 1 234 ? 21.482 8.759 56.159 1.00 81.94 234 GLN A C 1
ATOM 1810 O O . GLN A 1 234 ? 21.114 7.840 55.428 1.00 81.94 234 GLN A O 1
ATOM 1815 N N . LEU A 1 235 ? 21.287 8.732 57.481 1.00 83.94 235 LEU A N 1
ATOM 1816 C CA . LEU A 1 235 ? 20.518 7.674 58.137 1.00 83.94 235 LEU A CA 1
ATOM 1817 C C . LEU A 1 235 ? 19.041 7.736 57.743 1.00 83.94 235 LEU A C 1
ATOM 1819 O O . LEU A 1 235 ? 18.445 6.690 57.508 1.00 83.94 235 LEU A O 1
ATOM 1823 N N . THR A 1 236 ? 18.475 8.934 57.604 1.00 82.75 236 THR A N 1
ATOM 1824 C CA . THR A 1 236 ? 17.081 9.122 57.172 1.00 82.75 236 THR A CA 1
ATOM 1825 C C . THR A 1 236 ? 16.883 8.694 55.720 1.00 82.75 236 THR A C 1
ATOM 1827 O O . THR A 1 236 ? 15.899 8.025 55.413 1.00 82.75 236 THR A O 1
ATOM 1830 N N . ASP A 1 237 ? 17.845 8.982 54.844 1.00 82.62 237 ASP A N 1
ATOM 1831 C CA . ASP A 1 237 ? 17.829 8.510 53.456 1.00 82.62 237 ASP A CA 1
ATOM 1832 C C . ASP A 1 237 ? 17.979 6.979 53.350 1.00 82.62 237 ASP A C 1
ATOM 1834 O O . ASP A 1 237 ? 17.409 6.363 52.446 1.00 82.62 237 ASP A O 1
ATOM 1838 N N . LEU A 1 238 ? 18.743 6.353 54.257 1.00 80.94 238 LEU A N 1
ATOM 1839 C CA . LEU A 1 238 ? 19.005 4.908 54.251 1.00 80.94 238 LEU A CA 1
ATOM 1840 C C . LEU A 1 238 ? 17.872 4.086 54.886 1.00 80.94 238 LEU A C 1
ATOM 1842 O O . LEU A 1 238 ? 17.529 3.018 54.379 1.00 80.94 238 LEU A O 1
ATOM 1846 N N . ILE A 1 239 ? 17.341 4.550 56.018 1.00 81.44 239 ILE A N 1
ATOM 1847 C CA . ILE A 1 239 ? 16.340 3.846 56.833 1.00 81.44 239 ILE A CA 1
ATOM 1848 C C . ILE A 1 239 ? 14.919 4.226 56.389 1.00 81.44 239 ILE A C 1
ATOM 1850 O O . ILE A 1 239 ? 14.029 3.379 56.390 1.00 81.44 239 ILE A O 1
ATOM 1854 N N . GLY A 1 240 ? 14.721 5.463 55.933 1.00 75.38 240 GLY A N 1
ATOM 1855 C CA . GLY A 1 240 ? 13.416 6.021 55.594 1.00 75.38 240 GLY A CA 1
ATOM 1856 C C . GLY A 1 240 ? 12.777 6.787 56.756 1.00 75.38 240 GLY A C 1
ATOM 1857 O O . GLY A 1 240 ? 13.174 6.679 57.913 1.00 75.38 240 GLY A O 1
ATOM 1858 N N . PHE A 1 241 ? 11.756 7.581 56.434 1.00 73.25 241 PHE A N 1
ATOM 1859 C CA . PHE A 1 241 ? 11.047 8.444 57.390 1.00 73.25 241 PHE A CA 1
ATOM 1860 C C . PHE A 1 241 ? 10.048 7.695 58.286 1.00 73.25 241 PHE A C 1
ATOM 1862 O O . PHE A 1 241 ? 9.457 8.303 59.176 1.00 73.25 241 PHE A O 1
ATOM 1869 N N . ASP A 1 242 ? 9.836 6.402 58.045 1.00 72.00 242 ASP A N 1
ATOM 1870 C CA . ASP A 1 242 ? 8.859 5.601 58.782 1.00 72.00 242 ASP A CA 1
ATOM 1871 C C . ASP A 1 242 ? 9.414 5.113 60.140 1.00 72.00 242 ASP A C 1
ATOM 1873 O O . ASP A 1 242 ? 8.642 4.935 61.078 1.00 72.00 242 ASP A O 1
ATOM 1877 N N . ASP A 1 243 ? 10.745 5.016 60.289 1.00 77.12 243 ASP A N 1
ATOM 1878 C CA . ASP A 1 243 ? 11.437 4.535 61.499 1.00 77.12 243 ASP A CA 1
ATOM 1879 C C . ASP A 1 243 ? 12.297 5.635 62.169 1.00 77.12 243 ASP A C 1
ATOM 1881 O O . ASP A 1 243 ? 13.447 5.420 62.565 1.00 77.12 243 ASP A O 1
ATOM 1885 N N . LEU A 1 244 ? 11.748 6.850 62.309 1.00 77.69 244 LEU A N 1
ATOM 1886 C CA . LEU A 1 244 ? 12.452 8.000 62.911 1.00 77.69 244 LEU A CA 1
ATOM 1887 C C . LEU A 1 244 ? 12.869 7.767 64.371 1.00 77.69 244 LEU A C 1
ATOM 1889 O O . LEU A 1 244 ? 13.902 8.275 64.798 1.00 77.69 244 LEU A O 1
ATOM 1893 N N . GLU A 1 245 ? 12.098 6.983 65.126 1.00 76.12 245 GLU A N 1
ATOM 1894 C CA . GLU A 1 245 ? 12.410 6.631 66.519 1.00 76.12 245 GLU A CA 1
ATOM 1895 C C . GLU A 1 245 ? 13.737 5.858 66.612 1.00 76.12 245 GLU A C 1
ATOM 1897 O O . GLU A 1 245 ? 14.592 6.183 67.433 1.00 76.12 245 GLU A O 1
ATOM 1902 N N . PHE A 1 246 ? 13.984 4.940 65.671 1.00 81.31 246 PHE A N 1
ATOM 1903 C CA . PHE A 1 246 ? 15.237 4.190 65.588 1.00 81.31 246 PHE A CA 1
ATOM 1904 C C . PHE A 1 246 ? 16.434 5.081 65.215 1.00 81.31 246 PHE A C 1
ATOM 1906 O O . PHE A 1 246 ? 17.529 4.915 65.755 1.00 81.31 246 PHE A O 1
ATOM 1913 N N . ILE A 1 247 ? 16.240 6.065 64.329 1.00 82.12 247 ILE A N 1
ATOM 1914 C CA . ILE A 1 247 ? 17.290 7.031 63.953 1.00 82.12 247 ILE A CA 1
ATOM 1915 C C . ILE A 1 247 ? 17.682 7.898 65.156 1.00 82.12 247 ILE A C 1
ATOM 1917 O O . ILE A 1 247 ? 18.872 8.132 65.388 1.00 82.12 247 ILE A O 1
ATOM 1921 N N . ILE A 1 248 ? 16.697 8.340 65.942 1.00 79.56 248 ILE A N 1
ATOM 1922 C CA . ILE A 1 248 ? 16.923 9.133 67.156 1.00 79.56 248 ILE A CA 1
ATOM 1923 C C . ILE A 1 248 ? 17.717 8.315 68.188 1.00 79.56 248 ILE A C 1
ATOM 1925 O O . ILE A 1 248 ? 18.700 8.817 68.736 1.00 79.56 248 ILE A O 1
ATOM 1929 N N . GLU A 1 249 ? 17.362 7.045 68.400 1.00 81.69 249 GLU A N 1
ATOM 1930 C CA . GLU A 1 249 ? 18.076 6.141 69.316 1.00 81.69 249 GLU A CA 1
ATOM 1931 C C . GLU A 1 249 ? 19.523 5.855 68.867 1.00 81.69 249 GLU A C 1
ATOM 1933 O O . GLU A 1 249 ? 20.448 5.866 69.689 1.00 81.69 249 GLU A O 1
ATOM 1938 N N . LEU A 1 250 ? 19.751 5.660 67.561 1.00 82.50 250 LEU A N 1
ATOM 1939 C CA . LEU A 1 250 ? 21.089 5.453 66.991 1.00 82.50 250 LEU A CA 1
ATOM 1940 C C . LEU A 1 250 ? 22.006 6.666 67.188 1.00 82.50 250 LEU A C 1
ATOM 1942 O O . LEU A 1 250 ? 23.177 6.501 67.538 1.00 82.50 250 LEU A O 1
ATOM 1946 N N . LEU A 1 251 ? 21.493 7.879 66.967 1.00 81.88 251 LEU A N 1
ATOM 1947 C CA . LEU A 1 251 ? 22.270 9.112 67.122 1.00 81.88 251 LEU A CA 1
ATOM 1948 C C . LEU A 1 251 ? 22.554 9.426 68.594 1.00 81.88 251 LEU A C 1
ATOM 1950 O O . LEU A 1 251 ? 23.685 9.796 68.928 1.00 81.88 251 LEU A O 1
ATOM 1954 N N . ALA A 1 252 ? 21.573 9.201 69.476 1.00 82.38 252 ALA A N 1
ATOM 1955 C CA . ALA A 1 252 ? 21.705 9.418 70.917 1.00 82.38 252 ALA A CA 1
ATOM 1956 C C . ALA A 1 252 ? 22.812 8.554 71.550 1.00 82.38 252 ALA A C 1
ATOM 1958 O O . ALA A 1 252 ? 23.517 9.008 72.455 1.00 82.38 252 ALA A O 1
ATOM 1959 N N . HIS A 1 253 ? 23.016 7.330 71.046 1.00 80.56 253 HIS A N 1
ATOM 1960 C CA . HIS A 1 253 ? 23.977 6.368 71.599 1.00 80.56 253 HIS A CA 1
ATOM 1961 C C . HIS A 1 253 ? 25.112 5.979 70.635 1.00 80.56 253 HIS A C 1
ATOM 1963 O O . HIS A 1 253 ? 25.797 4.971 70.856 1.00 80.56 253 HIS A O 1
ATOM 1969 N N . ARG A 1 254 ? 25.381 6.806 69.609 1.00 80.81 254 ARG A N 1
ATOM 1970 C CA . ARG A 1 254 ? 26.336 6.514 68.518 1.00 80.81 254 ARG A CA 1
ATOM 1971 C C . ARG A 1 254 ? 27.708 6.027 68.993 1.00 80.81 254 ARG A C 1
ATOM 1973 O O . ARG A 1 254 ? 28.255 5.066 68.458 1.00 80.81 254 ARG A O 1
ATOM 1980 N N . SER A 1 255 ? 28.265 6.657 70.027 1.00 75.50 255 SER A N 1
ATOM 1981 C CA . SER A 1 255 ? 29.616 6.371 70.523 1.00 75.50 255 SER A CA 1
ATOM 1982 C C . SER A 1 255 ? 29.690 5.036 71.266 1.00 75.50 255 SER A C 1
ATOM 1984 O O . SER A 1 255 ? 30.679 4.311 71.129 1.00 75.50 255 SER A O 1
ATOM 1986 N N . SER A 1 256 ? 28.631 4.677 71.997 1.00 78.12 256 SER A N 1
ATOM 1987 C CA . SER A 1 256 ? 28.507 3.388 72.686 1.00 78.12 256 SER A CA 1
ATOM 1988 C C . SER A 1 256 ? 28.407 2.244 71.679 1.00 78.12 256 SER A C 1
ATOM 1990 O O . SER A 1 256 ? 29.156 1.270 71.765 1.00 78.12 256 SER A O 1
ATOM 1992 N N . ILE A 1 257 ? 27.553 2.407 70.663 1.00 79.88 257 ILE A N 1
ATOM 1993 C CA . ILE A 1 257 ? 27.296 1.393 69.634 1.00 79.88 257 ILE A CA 1
ATOM 1994 C C . ILE A 1 257 ? 28.556 1.136 68.799 1.00 79.88 257 ILE A C 1
ATOM 1996 O O . ILE A 1 257 ? 28.979 -0.012 68.659 1.00 79.88 257 ILE A O 1
ATOM 2000 N N . VAL A 1 258 ? 29.214 2.192 68.306 1.00 81.06 258 VAL A N 1
ATOM 2001 C CA . VAL A 1 258 ? 30.442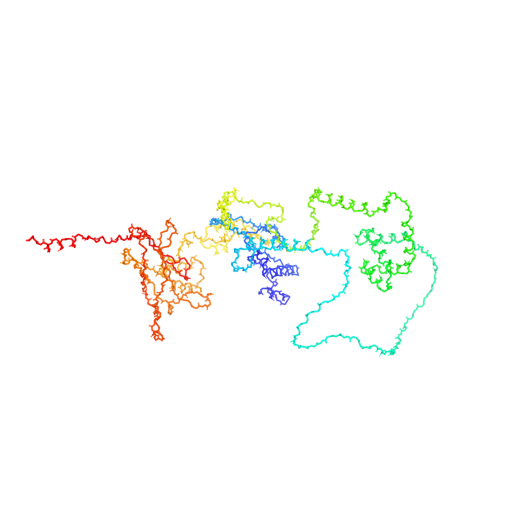 2.054 67.505 1.00 81.06 258 VAL A CA 1
ATOM 2002 C C . VAL A 1 258 ? 31.556 1.382 68.313 1.00 81.06 258 VAL A C 1
ATOM 2004 O O . VAL A 1 258 ? 32.242 0.497 67.798 1.00 81.06 258 VAL A O 1
ATOM 2007 N N . THR A 1 259 ? 31.708 1.726 69.595 1.00 77.94 259 THR A N 1
ATOM 2008 C CA . THR A 1 259 ? 32.732 1.119 70.463 1.00 77.94 259 THR A CA 1
ATOM 2009 C C . THR A 1 259 ? 32.429 -0.355 70.763 1.00 77.94 259 THR A C 1
ATOM 2011 O O . THR A 1 259 ? 33.333 -1.195 70.709 1.00 77.94 259 THR A O 1
ATOM 2014 N N . ALA A 1 260 ? 31.167 -0.703 71.026 1.00 74.38 260 ALA A N 1
ATOM 2015 C CA . ALA A 1 260 ? 30.738 -2.074 71.311 1.00 74.38 260 ALA A CA 1
ATOM 2016 C C . ALA A 1 260 ? 30.859 -3.000 70.084 1.00 74.38 260 ALA A C 1
ATOM 2018 O O . ALA A 1 260 ? 31.360 -4.119 70.193 1.00 74.38 260 ALA A O 1
ATOM 2019 N N . VAL A 1 261 ? 30.471 -2.524 68.899 1.00 69.62 261 VAL A N 1
ATOM 2020 C CA . VAL A 1 261 ? 30.531 -3.312 67.655 1.00 69.62 261 VAL A CA 1
ATOM 2021 C C . VAL A 1 261 ? 31.976 -3.468 67.163 1.00 69.62 261 VAL A C 1
ATOM 2023 O O . VAL A 1 261 ? 32.377 -4.550 66.733 1.00 69.62 261 VAL A O 1
ATOM 2026 N N . THR A 1 262 ? 32.806 -2.428 67.304 1.00 68.75 262 THR A N 1
ATOM 2027 C CA . THR A 1 262 ? 34.228 -2.496 66.917 1.00 68.75 262 THR A CA 1
ATOM 2028 C C . THR A 1 262 ? 35.032 -3.417 67.842 1.00 68.75 262 THR A C 1
ATOM 2030 O O . THR A 1 262 ? 35.936 -4.111 67.382 1.00 68.75 262 THR A O 1
ATOM 2033 N N . SER A 1 263 ? 34.690 -3.480 69.134 1.00 61.03 263 SER A N 1
ATOM 2034 C CA . SER A 1 263 ? 35.369 -4.355 70.103 1.00 61.03 263 SER A CA 1
ATOM 2035 C C . SER A 1 263 ? 34.987 -5.838 69.964 1.00 61.03 263 SER A C 1
ATOM 2037 O O . SER A 1 263 ? 35.846 -6.704 70.165 1.00 61.03 263 SER A O 1
ATOM 2039 N N . GLN A 1 264 ? 33.760 -6.155 69.527 1.00 57.03 264 GLN A N 1
ATOM 2040 C CA . GLN A 1 264 ? 33.355 -7.531 69.198 1.00 57.03 264 GLN A CA 1
ATOM 2041 C C . GLN A 1 264 ? 34.002 -8.075 67.907 1.00 57.03 264 GLN A C 1
ATOM 2043 O O . GLN A 1 264 ? 34.175 -9.286 67.778 1.00 57.03 264 GLN A O 1
ATOM 2048 N N . GLY A 1 265 ? 34.462 -7.210 66.993 1.00 49.84 265 GLY A N 1
ATOM 2049 C CA . GLY A 1 265 ? 35.194 -7.599 65.774 1.00 49.84 265 GLY A CA 1
ATOM 2050 C C . GLY A 1 265 ? 36.608 -8.169 65.997 1.00 49.84 265 GLY A C 1
ATOM 2051 O O . GLY A 1 265 ? 37.281 -8.529 65.031 1.00 49.84 265 GLY A O 1
ATOM 2052 N N . THR A 1 266 ? 37.067 -8.262 67.251 1.00 41.06 266 THR A N 1
ATOM 2053 C CA . THR A 1 266 ? 38.433 -8.677 67.630 1.00 41.06 266 THR A CA 1
ATOM 2054 C C . THR A 1 266 ? 38.541 -10.032 68.347 1.00 41.06 266 THR A C 1
ATOM 2056 O O . THR A 1 266 ? 39.622 -10.361 68.834 1.00 41.06 266 THR A O 1
ATOM 2059 N N . GLN A 1 267 ? 37.486 -10.857 68.389 1.00 37.47 267 GLN A N 1
ATOM 2060 C CA . GLN A 1 267 ? 37.584 -12.237 68.899 1.00 37.47 267 GLN A CA 1
ATOM 2061 C C . GLN A 1 267 ? 37.584 -13.287 67.773 1.00 37.47 267 GLN A C 1
ATOM 2063 O O . GLN A 1 267 ? 36.767 -13.272 66.858 1.00 37.47 267 GLN A O 1
ATOM 2068 N N . GLU A 1 268 ? 38.579 -14.171 67.835 1.00 34.78 268 GLU A N 1
ATOM 2069 C CA . GLU A 1 268 ? 39.072 -15.048 66.773 1.00 34.78 268 GLU A CA 1
ATOM 2070 C C . GLU A 1 268 ? 38.173 -16.256 66.426 1.00 34.78 268 GLU A C 1
ATOM 2072 O O . GLU A 1 268 ? 37.655 -16.951 67.298 1.00 34.78 268 GLU A O 1
ATOM 2077 N N . GLY A 1 269 ? 38.126 -16.591 65.128 1.00 26.77 269 GLY A N 1
ATOM 2078 C CA . GLY A 1 269 ? 37.710 -17.881 64.554 1.00 26.77 269 GLY A CA 1
ATOM 2079 C C . GLY A 1 269 ? 38.195 -18.000 63.092 1.00 26.77 269 GLY A C 1
ATOM 2080 O O . GLY A 1 269 ? 38.284 -16.990 62.400 1.00 26.77 269 GLY A O 1
ATOM 2081 N N . PRO A 1 270 ? 38.620 -19.179 62.600 1.00 43.72 270 PRO A N 1
ATOM 2082 C CA . PRO A 1 270 ? 39.888 -19.335 61.882 1.00 43.72 270 PRO A CA 1
ATOM 2083 C C . PRO A 1 270 ? 39.791 -19.089 60.367 1.00 43.72 270 PRO A C 1
ATOM 2085 O O . PRO A 1 270 ? 39.327 -19.932 59.604 1.00 43.72 270 PRO A O 1
ATOM 2088 N N . GLY A 1 271 ? 40.317 -17.953 59.908 1.00 41.16 271 GLY A N 1
ATOM 2089 C CA . GLY A 1 271 ? 40.471 -17.663 58.474 1.00 41.16 271 GLY A CA 1
ATOM 2090 C C . GLY A 1 271 ? 41.351 -16.453 58.143 1.00 41.16 271 GLY A C 1
ATOM 2091 O O . GLY A 1 271 ? 41.350 -15.978 57.006 1.00 41.16 271 GLY A O 1
ATOM 2092 N N . GLY A 1 272 ? 42.096 -15.934 59.123 1.00 35.25 272 GLY A N 1
ATOM 2093 C CA . GLY A 1 272 ? 42.867 -14.698 59.011 1.00 35.25 272 GLY A CA 1
ATOM 2094 C C . GLY A 1 272 ? 44.071 -14.825 58.079 1.00 35.25 272 GLY A C 1
ATOM 2095 O O . GLY A 1 272 ? 45.105 -15.391 58.431 1.00 35.25 272 GLY A O 1
ATOM 2096 N N . ARG A 1 273 ? 43.942 -14.260 56.876 1.00 41.88 273 ARG A N 1
ATOM 2097 C CA . ARG A 1 273 ? 45.027 -14.050 55.913 1.00 41.88 273 ARG A CA 1
ATOM 2098 C C . ARG A 1 273 ? 46.166 -13.249 56.552 1.00 41.88 273 ARG A C 1
ATOM 2100 O O . ARG A 1 273 ? 46.032 -12.059 56.819 1.00 41.88 273 ARG A O 1
ATOM 2107 N N . ARG A 1 274 ? 47.320 -13.899 56.685 1.00 50.47 274 ARG A N 1
ATOM 2108 C CA . ARG A 1 274 ? 48.633 -13.269 56.867 1.00 50.47 274 ARG A CA 1
ATOM 2109 C C . ARG A 1 274 ? 48.821 -12.165 55.814 1.00 50.47 274 ARG A C 1
ATOM 2111 O O . ARG A 1 274 ? 48.613 -12.411 54.625 1.00 50.47 274 ARG A O 1
ATOM 2118 N N . LEU A 1 275 ? 49.213 -10.962 56.239 1.00 52.19 275 LEU A N 1
ATOM 2119 C CA . LEU A 1 275 ? 49.613 -9.874 55.341 1.00 52.19 275 LEU A CA 1
ATOM 2120 C C . LEU A 1 275 ? 50.796 -10.354 54.483 1.00 52.19 275 LEU A C 1
ATOM 2122 O O . LEU A 1 275 ? 51.907 -10.511 54.981 1.00 52.19 275 LEU A O 1
ATOM 2126 N N . LEU A 1 276 ? 50.535 -10.644 53.207 1.00 58.00 276 LEU A N 1
ATOM 2127 C CA . LEU A 1 276 ? 51.544 -11.105 52.250 1.00 58.00 276 LEU A CA 1
ATOM 2128 C C . LEU A 1 276 ? 52.522 -9.972 51.915 1.00 58.00 276 LEU A C 1
ATOM 2130 O O . LEU A 1 276 ? 52.141 -8.794 51.868 1.00 58.00 276 LEU A O 1
ATOM 2134 N N . SER A 1 277 ? 53.779 -10.326 51.658 1.00 63.88 277 SER A N 1
ATOM 2135 C CA . SER A 1 277 ? 54.798 -9.381 51.191 1.00 63.88 277 SER A CA 1
ATOM 2136 C C . SER A 1 277 ? 54.459 -8.840 49.790 1.00 63.88 277 SER A C 1
ATOM 2138 O O . SER A 1 277 ? 53.617 -9.389 49.077 1.00 63.88 277 SER A O 1
ATOM 2140 N N . LYS A 1 278 ? 55.084 -7.729 49.372 1.00 59.47 278 LYS A N 1
ATOM 2141 C CA . LYS A 1 278 ? 54.819 -7.097 48.061 1.00 59.47 278 LYS A CA 1
ATOM 2142 C C . LYS A 1 278 ? 55.060 -8.063 46.886 1.00 59.47 278 LYS A C 1
ATOM 2144 O O . LYS A 1 278 ? 54.246 -8.105 45.973 1.00 59.47 278 LYS A O 1
ATOM 2149 N N . ALA A 1 279 ? 56.106 -8.889 46.966 1.00 62.84 279 ALA A N 1
ATOM 2150 C CA . ALA A 1 279 ? 56.422 -9.896 45.949 1.00 62.84 279 ALA A CA 1
ATOM 2151 C C . ALA A 1 279 ? 55.358 -11.007 45.872 1.00 62.84 279 ALA A C 1
ATOM 2153 O O . ALA A 1 279 ? 54.926 -11.381 44.785 1.00 62.84 279 ALA A O 1
ATOM 2154 N N . GLU A 1 280 ? 54.865 -11.472 47.022 1.00 69.62 280 GLU A N 1
ATOM 2155 C CA . GLU A 1 280 ? 53.795 -12.476 47.086 1.00 69.62 280 GLU A CA 1
ATOM 2156 C C . GLU A 1 280 ? 52.436 -11.911 46.627 1.00 69.62 280 GLU A C 1
ATOM 2158 O O . GLU A 1 280 ? 51.609 -12.648 46.088 1.00 69.62 280 GLU A O 1
ATOM 2163 N N . ARG A 1 281 ? 52.197 -10.598 46.792 1.00 58.84 281 ARG A N 1
ATOM 2164 C CA . ARG A 1 281 ? 51.016 -9.908 46.237 1.00 58.84 281 ARG A CA 1
ATOM 2165 C C . ARG A 1 281 ? 51.029 -9.897 44.712 1.00 58.84 281 ARG A C 1
ATOM 2167 O O . ARG A 1 281 ? 49.997 -10.195 44.116 1.00 58.84 281 ARG A O 1
ATOM 2174 N N . ASP A 1 282 ? 52.170 -9.583 44.104 1.00 59.59 282 ASP A N 1
ATOM 2175 C CA . ASP A 1 282 ? 52.292 -9.487 42.645 1.00 59.59 282 ASP A CA 1
ATOM 2176 C C . ASP A 1 282 ? 52.176 -10.861 41.973 1.00 59.59 282 ASP A C 1
ATOM 2178 O O . ASP A 1 282 ? 51.528 -11.000 40.932 1.00 59.59 282 ASP A O 1
ATOM 2182 N N . GLU A 1 283 ? 52.729 -11.904 42.594 1.00 72.38 283 GLU A N 1
ATOM 2183 C CA . GLU A 1 283 ? 52.587 -13.277 42.105 1.00 72.38 283 GLU A CA 1
ATOM 2184 C C . GLU A 1 283 ? 51.145 -13.792 42.254 1.00 72.38 283 GLU A C 1
ATOM 2186 O O . GLU A 1 283 ? 50.601 -14.404 41.331 1.00 72.38 283 GLU A O 1
ATOM 2191 N N . ALA A 1 284 ? 50.470 -13.461 43.362 1.00 71.56 284 ALA A N 1
ATOM 2192 C CA . ALA A 1 284 ? 49.054 -13.773 43.547 1.00 71.56 284 ALA A CA 1
ATOM 2193 C C . ALA A 1 284 ? 48.146 -13.018 42.558 1.00 71.56 284 ALA A C 1
ATOM 2195 O O . ALA A 1 284 ? 47.140 -13.573 42.109 1.00 71.56 284 ALA A O 1
ATOM 2196 N N . LEU A 1 285 ? 48.499 -11.782 42.193 1.00 67.06 285 LEU A N 1
ATOM 2197 C CA . LEU A 1 285 ? 47.803 -10.997 41.169 1.00 67.06 285 LEU A CA 1
ATOM 2198 C C . LEU A 1 285 ? 47.971 -11.619 39.782 1.00 67.06 285 LEU A C 1
ATOM 2200 O O . LEU A 1 285 ? 46.974 -11.817 39.094 1.00 67.06 285 LEU A O 1
ATOM 2204 N N . ARG A 1 286 ? 49.193 -12.017 39.403 1.00 72.50 286 ARG A N 1
ATOM 2205 C CA . ARG A 1 286 ? 49.435 -12.730 38.135 1.00 72.50 286 ARG A CA 1
ATOM 2206 C C . ARG A 1 286 ? 48.695 -14.058 38.067 1.00 72.50 286 ARG A C 1
ATOM 2208 O O . ARG A 1 286 ? 48.154 -14.393 37.016 1.00 72.50 286 ARG A O 1
ATOM 2215 N N . ARG A 1 287 ? 48.642 -14.800 39.176 1.00 76.06 287 ARG A N 1
ATOM 2216 C CA . ARG A 1 287 ? 47.914 -16.072 39.233 1.00 76.06 287 ARG A CA 1
ATOM 2217 C C . ARG A 1 287 ? 46.408 -15.865 39.075 1.00 76.06 287 ARG A C 1
ATOM 2219 O O . ARG A 1 287 ? 45.800 -16.551 38.265 1.00 76.06 287 ARG A O 1
ATOM 2226 N N . LYS A 1 288 ? 45.830 -14.870 39.756 1.00 67.88 288 LYS A N 1
ATOM 2227 C CA . LYS A 1 288 ? 44.415 -14.499 39.587 1.00 67.88 288 LYS A CA 1
ATOM 2228 C C . LYS A 1 288 ? 44.095 -13.993 38.185 1.00 67.88 288 LYS A C 1
ATOM 2230 O O . LYS A 1 288 ? 43.022 -14.286 37.673 1.00 67.88 288 LYS A O 1
ATOM 2235 N N . ASP A 1 289 ? 45.009 -13.255 37.563 1.00 65.94 289 ASP A N 1
ATOM 2236 C CA . ASP A 1 289 ? 44.824 -12.754 36.202 1.00 65.94 289 ASP A CA 1
ATOM 2237 C C . ASP A 1 289 ? 44.882 -13.900 35.176 1.00 65.94 289 ASP A C 1
ATOM 2239 O O . ASP A 1 289 ? 44.078 -13.952 34.247 1.00 65.94 289 ASP A O 1
ATOM 2243 N N . TYR A 1 290 ? 45.763 -14.886 35.390 1.00 73.38 290 TYR A N 1
ATOM 2244 C CA . TYR A 1 290 ? 45.796 -16.119 34.601 1.00 73.38 290 TYR A CA 1
ATOM 2245 C C . TYR A 1 290 ? 44.531 -16.966 34.805 1.00 73.38 290 TYR A C 1
ATOM 2247 O O . TYR A 1 290 ? 43.936 -17.419 33.828 1.00 73.38 290 TYR A O 1
ATOM 2255 N N . GLU A 1 291 ? 44.076 -17.134 36.049 1.00 69.25 291 GLU A N 1
ATOM 2256 C CA . GLU A 1 291 ? 42.829 -17.835 36.388 1.00 69.25 291 GLU A CA 1
ATOM 2257 C C . GLU A 1 291 ? 41.603 -17.133 35.776 1.00 69.25 291 GLU A C 1
ATOM 2259 O O . GLU A 1 291 ? 40.758 -17.796 35.187 1.00 69.25 291 GLU A O 1
ATOM 2264 N N . HIS A 1 292 ? 41.530 -15.799 35.808 1.00 65.62 292 HIS A N 1
ATOM 2265 C CA . HIS A 1 292 ? 40.449 -15.030 35.179 1.00 65.62 292 HIS A CA 1
ATOM 2266 C C . HIS A 1 292 ? 40.466 -15.139 33.647 1.00 65.62 292 HIS A C 1
ATOM 2268 O O . HIS A 1 292 ? 39.417 -15.265 33.020 1.00 65.62 292 HIS A O 1
ATOM 2274 N N . LYS A 1 293 ? 41.655 -15.143 33.030 1.00 62.03 293 LYS A N 1
ATOM 2275 C CA . LYS A 1 293 ? 41.815 -15.295 31.572 1.00 62.03 293 LYS A CA 1
ATOM 2276 C C . LYS A 1 293 ? 41.541 -16.714 31.071 1.00 62.03 293 LYS A C 1
ATOM 2278 O O . LYS A 1 293 ? 41.266 -16.884 29.887 1.00 62.03 293 LYS A O 1
ATOM 2283 N N . THR A 1 294 ? 41.634 -17.717 31.942 1.00 69.06 294 THR A N 1
ATOM 2284 C CA . THR A 1 294 ? 41.447 -19.135 31.585 1.00 69.06 294 THR A CA 1
ATOM 2285 C C . THR A 1 294 ? 40.148 -19.737 32.124 1.00 69.06 294 THR A C 1
ATOM 2287 O O . THR A 1 294 ? 39.792 -20.853 31.742 1.00 69.06 294 THR A O 1
ATOM 2290 N N . ALA A 1 295 ? 39.401 -19.006 32.958 1.00 70.06 295 ALA A N 1
ATOM 2291 C CA . ALA A 1 295 ? 38.110 -19.438 33.474 1.00 70.06 295 ALA A CA 1
ATOM 2292 C C . ALA A 1 295 ? 37.040 -19.465 32.373 1.00 70.06 295 ALA A C 1
ATOM 2294 O O . ALA A 1 295 ? 36.815 -18.496 31.649 1.00 70.06 295 ALA A O 1
ATOM 2295 N N . VAL A 1 296 ? 36.334 -20.591 32.276 1.00 69.44 296 VAL A N 1
ATOM 2296 C CA . VAL A 1 296 ? 35.193 -20.752 31.373 1.00 69.44 296 VAL A CA 1
ATOM 2297 C C . VAL A 1 296 ? 34.000 -19.986 31.947 1.00 69.44 296 VAL A C 1
ATOM 2299 O O . VAL A 1 296 ? 33.580 -20.239 33.075 1.00 69.44 296 VAL A O 1
ATOM 2302 N N . LEU A 1 297 ? 33.455 -19.045 31.171 1.00 55.91 297 LEU A N 1
ATOM 2303 C CA . LEU A 1 297 ? 32.292 -18.243 31.556 1.00 55.91 297 LEU A CA 1
ATOM 2304 C C . LEU A 1 297 ? 31.080 -19.141 31.847 1.00 55.91 297 LEU A C 1
ATOM 2306 O O . LEU A 1 297 ? 30.723 -20.010 31.048 1.00 55.91 297 LEU A O 1
ATOM 2310 N N . ALA A 1 298 ? 30.431 -18.908 32.988 1.00 53.06 298 ALA A N 1
ATOM 2311 C CA . ALA A 1 298 ? 29.184 -19.574 33.345 1.00 53.06 298 ALA A CA 1
ATOM 2312 C C . ALA A 1 298 ? 28.046 -19.178 32.375 1.00 53.06 298 ALA A C 1
ATOM 2314 O O . ALA A 1 298 ? 28.074 -18.082 31.804 1.00 53.06 298 ALA A O 1
ATOM 2315 N N . PRO A 1 299 ? 27.025 -20.036 32.183 1.00 52.34 299 PRO A N 1
ATOM 2316 C CA . PRO A 1 299 ? 25.894 -19.702 31.330 1.00 52.34 299 PRO A CA 1
ATOM 2317 C C . PRO A 1 299 ? 25.119 -18.501 31.888 1.00 52.34 299 PRO A C 1
ATOM 2319 O O . PRO A 1 299 ? 24.865 -18.405 33.086 1.00 52.34 299 PRO A O 1
ATOM 2322 N N . HIS A 1 300 ? 24.739 -17.591 30.992 1.00 39.41 300 HIS A N 1
ATOM 2323 C CA . HIS A 1 300 ? 24.028 -16.352 31.300 1.00 39.41 300 HIS A CA 1
ATOM 2324 C C . HIS A 1 300 ? 22.696 -16.634 32.020 1.00 39.41 300 HIS A C 1
ATOM 2326 O O . HIS A 1 300 ? 21.786 -17.223 31.435 1.00 39.41 300 HIS A O 1
ATOM 2332 N N . VAL A 1 301 ? 22.551 -16.181 33.269 1.00 42.94 301 VAL A N 1
ATOM 2333 C CA . VAL A 1 301 ? 21.283 -16.236 34.013 1.00 42.94 301 VAL A CA 1
ATOM 2334 C C . VAL A 1 301 ? 20.629 -14.862 33.937 1.00 42.94 301 VAL A C 1
ATOM 2336 O O . VAL A 1 301 ? 21.126 -13.897 34.511 1.00 42.94 301 VAL A O 1
ATOM 2339 N N . ASN A 1 302 ? 19.523 -14.770 33.201 1.00 41.41 302 ASN A N 1
ATOM 2340 C CA . ASN A 1 302 ? 18.765 -13.532 33.064 1.00 41.41 302 ASN A CA 1
ATOM 2341 C C . ASN A 1 302 ? 17.959 -13.298 34.355 1.00 41.41 302 ASN A C 1
ATOM 2343 O O . ASN A 1 302 ? 17.005 -14.027 34.622 1.00 41.41 302 ASN A O 1
ATOM 2347 N N . ARG A 1 303 ? 18.364 -12.332 35.187 1.00 44.81 303 ARG A N 1
ATOM 2348 C CA . ARG A 1 303 ? 17.592 -11.873 36.353 1.00 44.81 303 ARG A CA 1
ATOM 2349 C C . ARG A 1 303 ? 16.804 -10.626 35.957 1.00 44.81 303 ARG A C 1
ATOM 2351 O O . ARG A 1 303 ? 17.256 -9.514 36.196 1.00 44.81 303 ARG A O 1
ATOM 2358 N N . GLU A 1 304 ? 15.636 -10.807 35.354 1.00 47.19 304 GLU A N 1
ATOM 2359 C CA . GLU A 1 304 ? 14.651 -9.729 35.228 1.00 47.19 304 GLU A CA 1
ATOM 2360 C C . GLU A 1 304 ? 13.379 -10.137 35.974 1.00 47.19 304 GLU A C 1
ATOM 2362 O O . GLU A 1 304 ? 12.786 -11.172 35.680 1.00 47.19 304 GLU A O 1
ATOM 2367 N N . ASN A 1 305 ? 12.971 -9.330 36.956 1.00 47.75 305 ASN A N 1
ATOM 2368 C CA . ASN A 1 305 ? 11.677 -9.480 37.615 1.00 47.75 305 ASN A CA 1
ATOM 2369 C C . ASN A 1 305 ? 10.591 -8.857 36.722 1.00 47.75 305 ASN A C 1
ATOM 2371 O O . ASN A 1 305 ? 10.669 -7.678 36.369 1.00 47.75 305 ASN A O 1
ATOM 2375 N N . GLU A 1 306 ? 9.585 -9.654 36.361 1.00 40.84 306 GLU A N 1
ATOM 2376 C CA . GLU A 1 306 ? 8.450 -9.247 35.531 1.00 40.84 306 GLU A CA 1
ATOM 2377 C C . GLU A 1 306 ? 7.338 -8.659 36.417 1.00 40.84 306 GLU A C 1
ATOM 2379 O O . GLU A 1 306 ? 6.799 -9.339 37.291 1.00 40.84 306 GLU A O 1
ATOM 2384 N N . TYR A 1 307 ? 7.005 -7.381 36.215 1.00 42.84 307 TYR A N 1
ATOM 2385 C CA . TYR A 1 307 ? 5.938 -6.700 36.954 1.00 42.84 307 TYR A CA 1
ATOM 2386 C C . TYR A 1 307 ? 4.644 -6.679 36.126 1.00 42.84 307 TYR A C 1
ATOM 2388 O O . TYR A 1 307 ? 4.672 -6.250 34.967 1.00 42.84 307 TYR A O 1
ATOM 2396 N N . PRO A 1 308 ? 3.491 -7.087 36.688 1.00 37.78 308 PRO A N 1
ATOM 2397 C CA . PRO A 1 308 ? 2.234 -7.078 35.952 1.00 37.78 308 PRO A CA 1
ATOM 2398 C C . PRO A 1 308 ? 1.832 -5.635 35.597 1.00 37.78 308 PRO A C 1
ATOM 2400 O O . PRO A 1 308 ? 1.783 -4.765 36.460 1.00 37.78 308 PRO A O 1
ATOM 2403 N N . HIS A 1 309 ? 1.521 -5.407 34.314 1.00 44.59 309 HIS A N 1
ATOM 2404 C CA . HIS A 1 309 ? 1.055 -4.142 33.706 1.00 44.59 309 HIS A CA 1
ATOM 2405 C C . HIS A 1 309 ? 2.106 -3.087 33.324 1.00 44.59 309 HIS A C 1
ATOM 2407 O O . HIS A 1 309 ? 1.724 -1.993 32.905 1.00 44.59 309 HIS A O 1
ATOM 2413 N N . VAL A 1 310 ? 3.401 -3.410 33.360 1.00 36.75 310 VAL A N 1
ATOM 2414 C CA . VAL A 1 310 ? 4.452 -2.519 32.840 1.00 36.75 310 VAL A CA 1
ATOM 2415 C C . VAL A 1 310 ? 5.044 -3.105 31.559 1.00 36.75 310 VAL A C 1
ATOM 2417 O O . VAL A 1 310 ? 5.887 -3.995 31.601 1.00 36.75 310 VAL A O 1
ATOM 2420 N N . TYR A 1 311 ? 4.615 -2.592 30.405 1.00 46.91 311 TYR A N 1
ATOM 2421 C CA . TYR A 1 311 ? 5.160 -2.990 29.105 1.00 46.91 311 TYR A CA 1
ATOM 2422 C C . TYR A 1 311 ? 6.356 -2.098 28.754 1.00 46.91 311 TYR A C 1
ATOM 2424 O O . TYR A 1 311 ? 6.204 -0.891 28.573 1.00 46.91 311 TYR A O 1
ATOM 2432 N N . LYS A 1 312 ? 7.558 -2.679 28.676 1.00 46.00 312 LYS A N 1
ATOM 2433 C CA . LYS A 1 312 ? 8.784 -1.959 28.297 1.00 46.00 312 LYS A CA 1
ATOM 2434 C C . LYS A 1 312 ? 9.025 -2.052 26.788 1.00 46.00 312 LYS A C 1
ATOM 2436 O O . LYS A 1 312 ? 8.852 -3.107 26.182 1.00 46.00 312 LYS A O 1
ATOM 2441 N N . ALA A 1 313 ? 9.482 -0.955 26.187 1.00 38.41 313 ALA A N 1
ATOM 2442 C CA . ALA A 1 313 ? 10.015 -0.961 24.830 1.00 38.41 313 ALA A CA 1
ATOM 2443 C C . ALA A 1 313 ? 11.422 -1.582 24.851 1.00 38.41 313 ALA A C 1
ATOM 2445 O O . ALA A 1 313 ? 12.363 -0.974 25.356 1.00 38.41 313 ALA A O 1
ATOM 2446 N N . HIS A 1 314 ? 11.569 -2.808 24.347 1.00 37.81 314 HIS A N 1
ATOM 2447 C CA . HIS A 1 314 ? 12.877 -3.458 24.247 1.00 37.81 314 HIS A CA 1
ATOM 2448 C C . HIS A 1 314 ? 13.781 -2.731 23.239 1.00 37.81 314 HIS A C 1
ATOM 2450 O O . HIS A 1 314 ? 13.412 -2.545 22.078 1.00 37.81 314 HIS A O 1
ATOM 2456 N N . SER A 1 315 ? 14.986 -2.363 23.679 1.00 30.64 315 SER A N 1
ATOM 2457 C CA . SER A 1 315 ? 16.088 -1.897 22.837 1.00 30.64 315 SER A CA 1
ATOM 2458 C C . SER A 1 315 ? 16.700 -3.081 22.082 1.00 30.64 315 SER A C 1
ATOM 2460 O O . SER A 1 315 ? 17.185 -4.046 22.669 1.00 30.64 315 SER A O 1
ATOM 2462 N N . ALA A 1 316 ? 16.639 -3.030 20.754 1.00 33.12 316 ALA A N 1
ATOM 2463 C CA . ALA A 1 316 ? 17.150 -4.076 19.882 1.00 33.12 316 ALA A CA 1
ATOM 2464 C C . ALA A 1 316 ? 18.620 -3.816 19.518 1.00 33.12 316 ALA A C 1
ATOM 2466 O O . ALA A 1 316 ? 18.917 -2.846 18.829 1.00 33.12 316 ALA A O 1
ATOM 2467 N N . ASN A 1 317 ? 19.507 -4.737 19.902 1.00 29.45 317 ASN A N 1
ATOM 2468 C CA . ASN A 1 317 ? 20.688 -5.082 19.107 1.00 29.45 317 ASN A CA 1
ATOM 2469 C C . ASN A 1 317 ? 20.415 -6.440 18.435 1.00 29.45 317 ASN A C 1
ATOM 2471 O O . ASN A 1 317 ? 19.774 -7.320 19.003 1.00 29.45 317 ASN A O 1
ATOM 2475 N N . ASN A 1 318 ? 20.814 -6.551 17.174 1.00 37.72 318 ASN A N 1
ATOM 2476 C CA . ASN A 1 318 ? 20.110 -7.284 16.122 1.00 37.72 318 ASN A CA 1
ATOM 2477 C C . ASN A 1 318 ? 20.110 -8.839 16.206 1.00 37.72 318 ASN A C 1
ATOM 2479 O O . ASN A 1 318 ? 21.027 -9.464 16.727 1.00 37.72 318 ASN A O 1
ATOM 2483 N N . SER A 1 319 ? 19.090 -9.439 15.567 1.00 45.22 319 SER A N 1
ATOM 2484 C CA . SER A 1 319 ? 18.929 -10.844 15.120 1.00 45.22 319 SER A CA 1
ATOM 2485 C C . SER A 1 319 ? 18.912 -12.015 16.135 1.00 45.22 319 SER A C 1
ATOM 2487 O O . SER A 1 319 ? 19.532 -13.053 15.900 1.00 45.22 319 SER A O 1
ATOM 2489 N N . LEU A 1 320 ? 18.064 -11.954 17.167 1.00 37.09 320 LEU A N 1
ATOM 2490 C CA . LEU A 1 320 ? 17.458 -13.131 17.826 1.00 37.09 320 LEU A CA 1
ATOM 2491 C C . LEU A 1 320 ? 16.012 -12.782 18.232 1.00 37.09 320 LEU A C 1
ATOM 2493 O O . LEU A 1 320 ? 15.735 -11.640 18.590 1.00 37.09 320 LEU A O 1
ATOM 2497 N N . SER A 1 321 ? 15.055 -13.721 18.156 1.00 40.88 321 SER A N 1
ATOM 2498 C CA . SER A 1 321 ? 13.699 -13.450 18.667 1.00 40.88 321 SER A CA 1
ATOM 2499 C C . SER A 1 321 ? 13.718 -13.313 20.193 1.00 40.88 321 SER A C 1
ATOM 2501 O O . SER A 1 321 ? 14.408 -14.071 20.873 1.00 40.88 321 SER A O 1
ATOM 2503 N N . HIS A 1 322 ? 12.879 -12.417 20.717 1.00 37.97 322 HIS A N 1
ATOM 2504 C CA . HIS A 1 322 ? 12.596 -12.152 22.139 1.00 37.97 322 HIS A CA 1
ATOM 2505 C C . HIS A 1 322 ? 12.230 -13.399 22.993 1.00 37.97 322 HIS A C 1
ATOM 2507 O O . HIS A 1 322 ? 12.096 -13.307 24.201 1.00 37.97 322 HIS A O 1
ATOM 2513 N N . SER A 1 323 ? 12.115 -14.591 22.396 1.00 49.97 323 SER A N 1
ATOM 2514 C CA . SER A 1 323 ? 11.800 -15.860 23.080 1.00 49.97 323 SER A CA 1
ATOM 2515 C C . SER A 1 323 ? 12.931 -16.901 23.023 1.00 49.97 323 SER A C 1
ATOM 2517 O O . SER A 1 323 ? 12.705 -18.076 23.311 1.00 49.97 323 SER A O 1
ATOM 2519 N N . GLY A 1 324 ? 14.128 -16.522 22.553 1.00 34.16 324 GLY A N 1
ATOM 2520 C CA . GLY A 1 324 ? 15.234 -17.460 22.309 1.00 34.16 324 GLY A CA 1
ATOM 2521 C C . GLY A 1 324 ? 14.996 -18.417 21.129 1.00 34.16 324 GLY A C 1
ATOM 2522 O O . GLY A 1 324 ? 15.782 -19.337 20.898 1.00 34.16 324 GLY A O 1
ATOM 2523 N N . ARG A 1 325 ? 13.921 -18.228 20.350 1.00 44.12 325 ARG A N 1
ATOM 2524 C CA . ARG A 1 325 ? 13.599 -19.082 19.197 1.00 44.12 325 ARG A CA 1
ATOM 2525 C C . ARG A 1 325 ? 14.254 -18.560 17.922 1.00 44.12 325 ARG A C 1
ATOM 2527 O O . ARG A 1 325 ? 14.056 -17.405 17.543 1.00 44.12 325 ARG A O 1
ATOM 2534 N N . LYS A 1 326 ? 14.996 -19.437 17.241 1.00 44.50 326 LYS A N 1
ATOM 2535 C CA . LYS A 1 326 ? 15.513 -19.220 15.883 1.00 44.50 326 LYS A CA 1
ATOM 2536 C C . LYS A 1 326 ? 14.338 -19.074 14.911 1.00 44.50 326 LYS A C 1
ATOM 2538 O O . LYS A 1 326 ? 13.435 -19.911 14.916 1.00 44.50 326 LYS A O 1
ATOM 2543 N N . TYR A 1 327 ? 14.345 -18.038 14.074 1.00 51.78 327 TYR A N 1
ATOM 2544 C CA . TYR A 1 327 ? 13.385 -17.932 12.977 1.00 51.78 327 TYR A CA 1
ATOM 2545 C C . TYR A 1 327 ? 13.783 -18.915 11.875 1.00 51.78 327 TYR A C 1
ATOM 2547 O O . TYR A 1 327 ? 14.870 -18.820 11.312 1.00 51.78 327 TYR A O 1
ATOM 2555 N N . ALA A 1 328 ? 12.911 -19.878 11.588 1.00 57.16 328 ALA A N 1
ATOM 2556 C CA . ALA A 1 328 ? 13.060 -20.754 10.437 1.00 57.16 328 ALA A CA 1
ATOM 2557 C C . ALA A 1 328 ? 12.425 -20.085 9.215 1.00 57.16 328 ALA A C 1
ATOM 2559 O O . ALA A 1 328 ? 11.267 -19.656 9.267 1.00 57.16 328 ALA A O 1
ATOM 2560 N N . LEU A 1 329 ? 13.177 -20.005 8.119 1.00 70.50 329 LEU A N 1
ATOM 2561 C CA . LEU A 1 329 ? 12.614 -19.635 6.829 1.00 70.50 329 LEU A CA 1
ATOM 2562 C C . LEU A 1 329 ? 11.689 -20.760 6.325 1.00 70.50 329 LEU A C 1
ATOM 2564 O O . LEU A 1 329 ? 11.923 -21.930 6.640 1.00 70.50 329 LEU A O 1
ATOM 2568 N N . PRO A 1 330 ? 10.622 -20.431 5.575 1.00 69.00 330 PRO A N 1
ATOM 2569 C CA . PRO A 1 330 ? 9.762 -21.434 4.958 1.00 69.00 330 PRO A CA 1
ATOM 2570 C C . PRO A 1 330 ? 10.535 -22.407 4.057 1.00 69.00 330 PRO A C 1
ATOM 2572 O O . PRO A 1 330 ? 11.554 -22.062 3.464 1.00 69.00 330 PRO A O 1
ATOM 2575 N N . GLU A 1 331 ? 10.021 -23.628 3.913 1.00 69.06 331 GLU A N 1
ATOM 2576 C CA . GLU A 1 331 ? 10.591 -24.599 2.977 1.00 69.06 331 GLU A CA 1
ATOM 2577 C C . GLU A 1 331 ? 10.613 -24.040 1.547 1.00 69.06 331 GLU A C 1
ATOM 2579 O O . GLU A 1 331 ? 9.614 -23.510 1.052 1.00 69.06 331 GLU A O 1
ATOM 2584 N N . GLY A 1 332 ? 11.758 -24.183 0.878 1.00 73.44 332 GLY A N 1
ATOM 2585 C CA . GLY A 1 332 ? 11.984 -23.672 -0.473 1.00 73.44 332 GLY A CA 1
ATOM 2586 C C . GLY A 1 332 ? 12.554 -22.255 -0.536 1.00 73.44 332 GLY A C 1
ATOM 2587 O O . GLY A 1 332 ? 12.796 -21.781 -1.645 1.00 73.44 332 GLY A O 1
ATOM 2588 N N . SER A 1 333 ? 12.790 -21.592 0.602 1.00 82.06 333 SER A N 1
ATOM 2589 C CA . SER A 1 333 ? 13.550 -20.341 0.615 1.00 82.06 333 SER A CA 1
ATOM 2590 C C . SER A 1 333 ? 14.986 -20.560 0.136 1.00 82.06 333 SER A C 1
ATOM 2592 O O . SER A 1 333 ? 15.648 -21.501 0.580 1.00 82.06 333 SER A O 1
ATOM 2594 N N . LYS A 1 334 ? 15.472 -19.689 -0.751 1.00 84.56 334 LYS A N 1
ATOM 2595 C CA . LYS A 1 334 ? 16.863 -19.676 -1.221 1.00 84.56 334 LYS A CA 1
ATOM 2596 C C . LYS A 1 334 ? 17.599 -18.489 -0.618 1.00 84.56 334 LYS A C 1
ATOM 2598 O O . LYS A 1 334 ? 16.986 -17.462 -0.338 1.00 84.56 334 LYS A O 1
ATOM 2603 N N . ARG A 1 335 ? 18.901 -18.656 -0.414 1.00 85.44 335 ARG A N 1
ATOM 2604 C CA . ARG A 1 335 ? 19.816 -17.588 -0.020 1.00 85.44 335 ARG A CA 1
ATOM 2605 C C . ARG A 1 335 ? 20.867 -17.475 -1.109 1.00 85.44 335 ARG A C 1
ATOM 2607 O O . ARG A 1 335 ? 21.647 -18.411 -1.286 1.00 85.44 335 ARG A O 1
ATOM 2614 N N . ASP A 1 336 ? 20.869 -16.346 -1.790 1.00 83.81 336 ASP A N 1
ATOM 2615 C CA . ASP A 1 336 ? 21.813 -16.009 -2.840 1.00 83.81 336 ASP A CA 1
ATOM 2616 C C . ASP A 1 336 ? 22.737 -14.912 -2.294 1.00 83.81 336 ASP A C 1
ATOM 2618 O O . ASP A 1 336 ? 22.282 -13.903 -1.764 1.00 83.81 336 ASP A O 1
ATOM 2622 N N . VAL A 1 337 ? 24.050 -15.137 -2.325 1.00 83.38 337 VAL A N 1
ATOM 2623 C CA . VAL A 1 337 ? 25.034 -14.184 -1.790 1.00 83.38 337 VAL A CA 1
ATOM 2624 C C . VAL A 1 337 ? 25.715 -13.490 -2.960 1.00 83.38 337 VAL A C 1
ATOM 2626 O O . VAL A 1 337 ? 26.359 -14.145 -3.780 1.00 83.38 337 VAL A O 1
ATOM 2629 N N . PHE A 1 338 ? 25.580 -12.170 -3.025 1.00 81.50 338 PHE A N 1
ATOM 2630 C CA . PHE A 1 338 ? 26.237 -11.304 -3.996 1.00 81.50 338 PHE A CA 1
ATOM 2631 C C . PHE A 1 338 ? 27.352 -10.499 -3.318 1.00 81.50 338 PHE A C 1
ATOM 2633 O O . PHE A 1 338 ? 27.398 -10.360 -2.100 1.00 81.50 338 PHE A O 1
ATOM 2640 N N . ASP A 1 339 ? 28.244 -9.923 -4.124 1.00 78.50 339 ASP A N 1
ATOM 2641 C CA . ASP A 1 339 ? 29.403 -9.145 -3.654 1.00 78.50 339 ASP A CA 1
ATOM 2642 C C . ASP A 1 339 ? 29.022 -7.990 -2.703 1.00 78.50 339 ASP A C 1
ATOM 2644 O O . ASP A 1 339 ? 29.742 -7.671 -1.762 1.00 78.50 339 ASP A O 1
ATOM 2648 N N . LYS A 1 340 ? 27.851 -7.376 -2.920 1.00 78.25 340 LYS A N 1
ATOM 2649 C CA . LYS A 1 340 ? 27.398 -6.188 -2.174 1.00 78.25 340 LYS A CA 1
ATOM 2650 C C . LYS A 1 340 ? 26.232 -6.436 -1.218 1.00 78.25 340 LYS A C 1
ATOM 2652 O O . LYS A 1 340 ? 25.913 -5.544 -0.437 1.00 78.25 340 LYS A O 1
ATOM 2657 N N . TYR A 1 341 ? 25.559 -7.579 -1.316 1.00 78.81 341 TYR A N 1
ATOM 2658 C CA . TYR A 1 341 ? 24.358 -7.891 -0.541 1.00 78.81 341 TYR A CA 1
ATOM 2659 C C . TYR A 1 341 ? 24.076 -9.394 -0.557 1.00 78.81 341 TYR A C 1
ATOM 2661 O O . TYR A 1 341 ? 24.507 -10.108 -1.456 1.00 78.81 341 TYR A O 1
ATOM 2669 N N . GLU A 1 342 ? 23.323 -9.878 0.420 1.00 83.44 342 GLU A N 1
ATOM 2670 C CA . GLU A 1 342 ? 22.715 -11.205 0.385 1.00 83.44 342 GLU A CA 1
ATOM 2671 C C . GLU A 1 342 ? 21.215 -11.085 0.123 1.00 83.44 342 GLU A C 1
ATOM 2673 O O . GLU A 1 342 ? 20.540 -10.297 0.770 1.00 83.44 342 GLU A O 1
ATOM 2678 N N . GLU A 1 343 ? 20.679 -11.866 -0.804 1.00 86.62 343 GLU A N 1
ATOM 2679 C CA . GLU A 1 343 ? 19.251 -11.930 -1.099 1.00 86.62 343 GLU A CA 1
ATOM 2680 C C . GLU A 1 343 ? 18.670 -13.232 -0.536 1.00 86.62 343 GLU A C 1
ATOM 2682 O O . GLU A 1 343 ? 19.144 -14.333 -0.827 1.00 86.62 343 GLU A O 1
ATOM 2687 N N . TYR A 1 344 ? 17.606 -13.135 0.257 1.00 86.19 344 TYR A N 1
ATOM 2688 C CA . TYR A 1 344 ? 16.783 -14.284 0.626 1.00 86.19 344 TYR A CA 1
ATOM 2689 C C . TYR A 1 344 ? 15.503 -14.272 -0.204 1.00 86.19 344 TYR A C 1
ATOM 2691 O O . TYR A 1 344 ? 14.617 -13.450 0.046 1.00 86.19 344 TYR A O 1
ATOM 2699 N N . SER A 1 345 ? 15.361 -15.212 -1.142 1.00 85.19 345 SER A N 1
ATOM 2700 C CA . SER A 1 345 ? 14.092 -15.418 -1.844 1.00 85.19 345 SER A CA 1
ATOM 2701 C C . SER A 1 345 ? 13.219 -16.409 -1.078 1.00 85.19 345 SER A C 1
ATOM 2703 O O . SER A 1 345 ? 13.615 -17.534 -0.778 1.00 85.19 345 SER A O 1
ATOM 2705 N N . ILE A 1 346 ? 12.010 -15.987 -0.724 1.00 83.50 346 ILE A N 1
ATOM 2706 C CA . ILE A 1 346 ? 11.011 -16.784 -0.018 1.00 83.50 346 ILE A CA 1
ATOM 2707 C C . ILE A 1 346 ? 9.867 -17.053 -0.999 1.00 83.50 346 ILE A C 1
ATOM 2709 O O . ILE A 1 346 ? 9.162 -16.112 -1.387 1.00 83.50 346 ILE A O 1
ATOM 2713 N N . PRO A 1 347 ? 9.645 -18.316 -1.402 1.00 79.12 347 PRO A N 1
ATOM 2714 C CA . PRO A 1 347 ? 8.625 -18.639 -2.382 1.00 79.12 347 PRO A CA 1
ATOM 2715 C C . PRO A 1 347 ? 7.221 -18.388 -1.831 1.00 79.12 347 PRO A C 1
ATOM 2717 O O . PRO A 1 347 ? 6.942 -18.488 -0.631 1.00 79.12 347 PRO A O 1
ATOM 2720 N N . ALA A 1 348 ? 6.300 -18.126 -2.751 1.00 78.25 348 ALA A N 1
ATOM 2721 C CA . ALA A 1 348 ? 4.889 -17.991 -2.453 1.00 78.25 348 ALA A CA 1
ATOM 2722 C C . ALA A 1 348 ? 4.332 -19.229 -1.721 1.00 78.25 348 ALA A C 1
ATOM 2724 O O . ALA A 1 348 ? 4.338 -20.350 -2.234 1.00 78.25 348 ALA A O 1
ATOM 2725 N N . GLY A 1 349 ? 3.776 -19.019 -0.524 1.00 68.81 349 GLY A N 1
ATOM 2726 C CA . GLY A 1 349 ? 3.138 -20.090 0.241 1.00 68.81 349 GLY A CA 1
ATOM 2727 C C . GLY A 1 349 ? 1.962 -20.719 -0.518 1.00 68.81 349 GLY A C 1
ATOM 2728 O O . GLY A 1 349 ? 1.110 -20.011 -1.061 1.00 68.81 349 GLY A O 1
ATOM 2729 N N . LYS A 1 350 ? 1.878 -22.058 -0.523 1.00 68.00 350 LYS A N 1
ATOM 2730 C CA . LYS A 1 350 ? 0.765 -22.795 -1.148 1.00 68.00 350 LYS A CA 1
ATOM 2731 C C . LYS A 1 350 ? -0.577 -22.331 -0.566 1.00 68.00 350 LYS A C 1
ATOM 2733 O O . LYS A 1 350 ? -0.726 -22.216 0.654 1.00 68.00 350 LYS A O 1
ATOM 2738 N N . LYS A 1 351 ? -1.571 -22.095 -1.433 1.00 66.25 351 LYS A N 1
ATOM 2739 C CA . LYS A 1 351 ? -2.929 -21.715 -1.012 1.00 66.25 351 LYS A CA 1
ATOM 2740 C C . LYS A 1 351 ? -3.501 -22.827 -0.131 1.00 66.25 351 LYS A C 1
ATOM 2742 O O . LYS A 1 351 ? -3.657 -23.961 -0.578 1.00 66.25 351 LYS A O 1
ATOM 2747 N N . GLY A 1 352 ? -3.805 -22.509 1.125 1.00 62.75 352 GLY A N 1
ATOM 2748 C CA . GLY A 1 352 ? -4.373 -23.489 2.046 1.00 62.75 352 GLY A CA 1
ATOM 2749 C C . GLY A 1 352 ? -5.756 -23.954 1.581 1.00 62.75 352 GLY A C 1
ATOM 2750 O O . GLY A 1 352 ? -6.609 -23.131 1.243 1.00 62.75 352 GLY A O 1
ATOM 2751 N N . THR A 1 353 ? -6.021 -25.257 1.647 1.00 62.88 353 THR A N 1
ATOM 2752 C CA . THR A 1 353 ? -7.365 -25.829 1.470 1.00 62.88 353 THR A CA 1
ATOM 2753 C C . THR A 1 353 ? -8.221 -25.590 2.718 1.00 62.88 353 THR A C 1
ATOM 2755 O O . THR A 1 353 ? -7.697 -25.334 3.811 1.00 62.88 353 THR A O 1
ATOM 2758 N N . LEU A 1 354 ? -9.551 -25.577 2.564 1.00 63.81 354 LEU A N 1
ATOM 2759 C CA . LEU A 1 354 ? -10.469 -25.562 3.709 1.00 63.81 354 LEU A CA 1
ATOM 2760 C C . LEU A 1 354 ? -10.222 -26.832 4.530 1.00 63.81 354 LEU A C 1
ATOM 2762 O O . LEU A 1 354 ? -10.214 -27.929 3.979 1.00 63.81 354 LEU A O 1
ATOM 2766 N N . GLY A 1 355 ? -9.978 -26.671 5.833 1.00 63.78 355 GLY A N 1
ATOM 2767 C CA . GLY A 1 355 ? -9.811 -27.814 6.729 1.00 63.78 355 GLY A CA 1
ATOM 2768 C C . GLY A 1 355 ? -11.090 -28.662 6.787 1.00 63.78 355 GLY A C 1
ATOM 2769 O O . GLY A 1 355 ? -12.179 -28.125 6.544 1.00 63.78 355 GLY A O 1
ATOM 2770 N N . PRO A 1 356 ? -10.982 -29.961 7.113 1.00 56.38 356 PRO A N 1
ATOM 2771 C CA . PRO A 1 356 ? -12.133 -30.856 7.180 1.00 56.38 356 PRO A CA 1
ATOM 2772 C C . PRO A 1 356 ? -13.215 -30.286 8.113 1.00 56.38 356 PRO A C 1
ATOM 2774 O O . PRO A 1 356 ? -12.926 -29.838 9.221 1.00 56.38 356 PRO A O 1
ATOM 2777 N N . GLY A 1 357 ? -14.460 -30.234 7.626 1.00 64.50 357 GLY A N 1
ATOM 2778 C CA . GLY A 1 357 ? -15.624 -29.728 8.367 1.00 64.50 357 GLY A CA 1
ATOM 2779 C C . GLY A 1 357 ? -15.885 -28.215 8.292 1.00 64.50 357 GLY A C 1
ATOM 2780 O O . GLY A 1 357 ? -16.937 -27.771 8.749 1.00 64.50 357 GLY A O 1
ATOM 2781 N N . ARG A 1 358 ? -15.003 -27.400 7.690 1.00 71.06 358 ARG A N 1
ATOM 2782 C CA . ARG A 1 358 ? -15.241 -25.948 7.554 1.00 71.06 358 ARG A CA 1
ATOM 2783 C C . ARG A 1 358 ? -15.897 -25.602 6.218 1.00 71.06 358 ARG A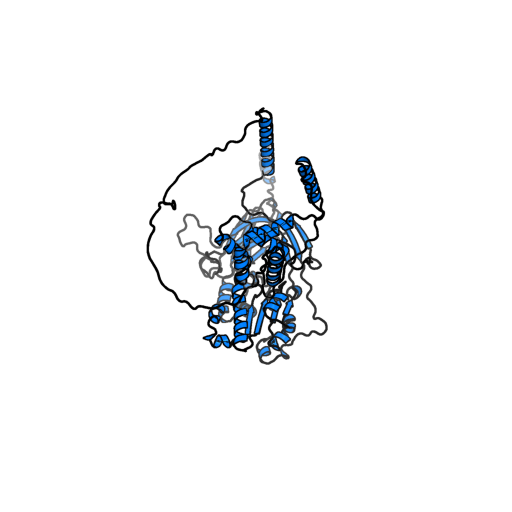 C 1
ATOM 2785 O O . ARG A 1 358 ? -15.362 -25.918 5.159 1.00 71.06 358 ARG A O 1
ATOM 2792 N N . LYS A 1 359 ? -17.035 -24.906 6.273 1.00 80.00 359 LYS A N 1
ATOM 2793 C CA . LYS A 1 359 ? -17.770 -24.394 5.104 1.00 80.00 359 LYS A CA 1
ATOM 2794 C C . LYS A 1 359 ? -17.694 -22.869 5.049 1.00 80.00 359 LYS A C 1
ATOM 2796 O O . LYS A 1 359 ? -17.564 -22.211 6.080 1.00 80.00 359 LYS A O 1
ATOM 2801 N N . LEU A 1 360 ? -17.755 -22.318 3.839 1.00 85.19 360 LEU A N 1
ATOM 2802 C CA . LEU A 1 360 ? -17.915 -20.879 3.643 1.00 85.19 360 LEU A CA 1
ATOM 2803 C C . LEU A 1 360 ? -19.336 -20.473 4.040 1.00 85.19 360 LEU A C 1
ATOM 2805 O O . LEU A 1 360 ? -20.282 -21.218 3.789 1.00 85.19 360 LEU A O 1
ATOM 2809 N N . VAL A 1 361 ? -19.482 -19.299 4.649 1.00 86.38 361 VAL A N 1
ATOM 2810 C CA . VAL A 1 361 ? -20.798 -18.749 4.992 1.00 86.38 361 VAL A CA 1
ATOM 2811 C C . VAL A 1 361 ? -21.431 -18.211 3.712 1.00 86.38 361 VAL A C 1
ATOM 2813 O O . VAL A 1 361 ? -20.881 -17.296 3.089 1.00 86.38 361 VAL A O 1
ATOM 2816 N N . ASN A 1 362 ? -22.563 -18.778 3.293 1.00 89.69 362 ASN A N 1
ATOM 2817 C CA . ASN A 1 362 ? -23.290 -18.259 2.139 1.00 89.69 362 ASN A CA 1
ATOM 2818 C C . ASN A 1 362 ? -24.035 -16.989 2.526 1.00 89.69 362 ASN A C 1
ATOM 2820 O O . ASN A 1 362 ? -24.632 -16.912 3.597 1.00 89.69 362 ASN A O 1
ATOM 2824 N N . ILE A 1 363 ? -24.068 -16.019 1.615 1.00 87.94 363 ILE A N 1
ATOM 2825 C CA . ILE A 1 363 ? -24.802 -14.769 1.843 1.00 87.94 363 ILE A CA 1
ATOM 2826 C C . ILE A 1 363 ? -26.312 -15.031 1.921 1.00 87.94 363 ILE A C 1
ATOM 2828 O O . ILE A 1 363 ? -27.016 -14.347 2.653 1.00 87.94 363 ILE A O 1
ATOM 2832 N N . ALA A 1 364 ? -26.810 -16.053 1.216 1.00 87.69 364 ALA A N 1
ATOM 2833 C CA . ALA A 1 364 ? -28.217 -16.454 1.254 1.00 87.69 364 ALA A CA 1
ATOM 2834 C C . ALA A 1 364 ? -28.691 -16.878 2.656 1.00 87.69 364 ALA A C 1
ATOM 2836 O O . ALA A 1 364 ? -29.847 -16.630 2.993 1.00 87.69 364 ALA A O 1
ATOM 2837 N N . ASP A 1 365 ? -27.786 -17.450 3.456 1.00 87.69 365 ASP A N 1
ATOM 2838 C CA . ASP A 1 365 ? -28.061 -17.959 4.803 1.00 87.69 365 ASP A CA 1
ATOM 2839 C C . ASP A 1 365 ? -27.962 -16.850 5.876 1.00 87.69 365 ASP A C 1
ATOM 2841 O O . ASP A 1 365 ? -28.198 -17.102 7.057 1.00 87.69 365 ASP A O 1
ATOM 2845 N N . MET A 1 366 ? -27.590 -15.623 5.483 1.00 87.69 366 MET A N 1
ATOM 2846 C CA . MET A 1 366 ? -27.478 -14.462 6.372 1.00 87.69 366 MET A CA 1
ATOM 2847 C C . MET A 1 366 ? -28.787 -13.657 6.436 1.00 87.69 366 MET A C 1
ATOM 2849 O O . MET A 1 366 ? -29.696 -13.807 5.615 1.00 87.69 366 MET A O 1
ATOM 2853 N N . ASP A 1 367 ? -28.879 -12.759 7.414 1.00 88.88 367 ASP A N 1
ATOM 2854 C CA . ASP A 1 367 ? -30.044 -11.906 7.630 1.00 88.88 367 ASP A CA 1
ATOM 2855 C C . ASP A 1 367 ? -30.275 -10.882 6.492 1.00 88.88 367 ASP A C 1
ATOM 2857 O O . ASP A 1 367 ? -29.514 -10.753 5.527 1.00 88.88 367 ASP A O 1
ATOM 2861 N N . GLY A 1 368 ? -31.390 -10.147 6.565 1.00 85.31 368 GLY A N 1
ATOM 2862 C CA . GLY A 1 368 ? -31.737 -9.138 5.557 1.00 85.31 368 GLY A CA 1
ATOM 2863 C C . GLY A 1 368 ? -30.692 -8.025 5.424 1.00 85.31 368 GLY A C 1
ATOM 2864 O O . GLY A 1 368 ? -30.398 -7.600 4.303 1.00 85.31 368 GLY A O 1
ATOM 2865 N N . LEU A 1 369 ? -30.095 -7.594 6.540 1.00 85.12 369 LEU A N 1
ATOM 2866 C CA . LEU A 1 369 ? -29.112 -6.513 6.554 1.00 85.12 369 LEU A CA 1
ATOM 2867 C C . LEU A 1 369 ? -27.810 -6.935 5.861 1.00 85.12 369 LEU A C 1
ATOM 2869 O O . LEU A 1 369 ? -27.310 -6.216 4.987 1.00 85.12 369 LEU A O 1
ATOM 2873 N N . CYS A 1 370 ? -27.286 -8.124 6.170 1.00 81.69 370 CYS A N 1
ATOM 2874 C CA . CYS A 1 370 ? -26.074 -8.624 5.527 1.00 81.69 370 CYS A CA 1
ATOM 2875 C C . CYS A 1 370 ? -26.298 -8.929 4.041 1.00 81.69 370 CYS A C 1
ATOM 2877 O O . CYS A 1 370 ? -25.442 -8.589 3.222 1.00 81.69 370 CYS A O 1
ATOM 2879 N N . ARG A 1 371 ? -27.462 -9.466 3.650 1.00 86.12 371 ARG A N 1
ATOM 2880 C CA . ARG A 1 371 ? -27.801 -9.687 2.228 1.00 86.12 371 ARG A CA 1
ATOM 2881 C C . ARG A 1 371 ? -27.855 -8.391 1.420 1.00 86.12 371 ARG A C 1
ATOM 2883 O O . ARG A 1 371 ? -27.381 -8.353 0.284 1.00 86.12 371 ARG A O 1
ATOM 2890 N N . ALA A 1 372 ? -28.393 -7.319 2.002 1.00 85.81 372 ALA A N 1
ATOM 2891 C CA . ALA A 1 372 ? -28.414 -6.002 1.369 1.00 85.81 372 ALA A CA 1
ATOM 2892 C C . ALA A 1 372 ? -27.020 -5.353 1.285 1.00 85.81 372 ALA A C 1
ATOM 2894 O O . ALA A 1 372 ? -26.767 -4.580 0.359 1.00 85.81 372 ALA A O 1
ATOM 2895 N N . THR A 1 373 ? -26.128 -5.681 2.223 1.00 83.75 373 THR A N 1
ATOM 2896 C CA . THR A 1 373 ? -24.754 -5.158 2.285 1.00 83.75 373 THR A CA 1
ATOM 2897 C C . THR A 1 373 ? -23.834 -5.870 1.286 1.00 83.75 373 THR A C 1
ATOM 2899 O O . THR A 1 373 ? -23.091 -5.222 0.551 1.00 83.75 373 THR A O 1
ATOM 2902 N N . PHE A 1 374 ? -23.928 -7.198 1.175 1.00 82.75 374 PHE A N 1
ATOM 2903 C CA . PHE A 1 374 ? -23.098 -8.021 0.288 1.00 82.75 374 PHE A CA 1
ATOM 2904 C C . PHE A 1 374 ? -23.784 -8.321 -1.060 1.00 82.75 374 PHE A C 1
ATOM 2906 O O . PHE A 1 374 ? -23.834 -9.466 -1.517 1.00 82.75 374 PHE A O 1
ATOM 2913 N N . LYS A 1 375 ? -24.300 -7.292 -1.745 1.00 80.44 375 LYS A N 1
ATOM 2914 C CA . LYS A 1 375 ? -24.925 -7.457 -3.073 1.00 80.44 375 LYS A CA 1
ATOM 2915 C C . LYS A 1 375 ? -23.915 -7.962 -4.110 1.00 80.44 375 LYS A C 1
ATOM 2917 O O . LYS A 1 375 ? -22.856 -7.373 -4.297 1.00 80.44 375 LYS A O 1
ATOM 2922 N N . GLY A 1 376 ? -24.265 -9.040 -4.814 1.00 81.31 376 GLY A N 1
ATOM 2923 C CA . GLY A 1 376 ? -23.413 -9.661 -5.838 1.00 81.31 376 GLY A CA 1
ATOM 2924 C C . GLY A 1 376 ? -22.422 -10.705 -5.311 1.00 81.31 376 GLY A C 1
ATOM 2925 O O . GLY A 1 376 ? -21.692 -11.299 -6.107 1.00 81.31 376 GLY A O 1
ATOM 2926 N N . TYR A 1 377 ? -22.415 -10.976 -4.003 1.00 80.12 377 TYR A N 1
ATOM 2927 C CA . TYR A 1 377 ? -21.589 -12.016 -3.390 1.00 80.12 377 TYR A CA 1
ATOM 2928 C C . TYR A 1 377 ? -22.403 -13.296 -3.176 1.00 80.12 377 TYR A C 1
ATOM 2930 O O . TYR A 1 377 ? -23.533 -13.255 -2.697 1.00 80.12 377 TYR A O 1
ATOM 2938 N N . LYS A 1 378 ? -21.818 -14.450 -3.522 1.00 85.75 378 LYS A N 1
ATOM 2939 C CA . LYS A 1 378 ? -22.429 -15.769 -3.265 1.00 85.75 378 LYS A CA 1
ATOM 2940 C C . LYS A 1 378 ? -22.143 -16.252 -1.839 1.00 85.75 378 LYS A C 1
ATOM 2942 O O . LYS A 1 378 ? -23.035 -16.735 -1.150 1.00 85.75 378 LYS A O 1
ATOM 2947 N N . SER A 1 379 ? -20.907 -16.071 -1.384 1.00 86.88 379 SER A N 1
ATOM 2948 C CA . SER A 1 379 ? -20.434 -16.460 -0.056 1.00 86.88 379 SER A CA 1
ATOM 2949 C C . SER A 1 379 ? -19.351 -15.499 0.435 1.00 86.88 379 SER A C 1
ATOM 2951 O O . SER A 1 379 ? -18.688 -14.839 -0.371 1.00 86.88 379 SER A O 1
ATOM 2953 N N . LEU A 1 380 ? -19.143 -15.455 1.749 1.00 84.31 380 LEU A N 1
ATOM 2954 C CA . LEU A 1 380 ? -17.991 -14.798 2.361 1.00 84.31 380 LEU A CA 1
ATOM 2955 C C . LEU A 1 380 ? -16.691 -15.531 1.997 1.00 84.31 380 LEU A C 1
ATOM 2957 O O . LEU A 1 380 ? -16.688 -16.734 1.715 1.00 84.31 380 LEU A O 1
ATOM 2961 N N . ASN A 1 381 ? -15.565 -14.815 2.015 1.00 81.56 381 ASN A N 1
ATOM 2962 C CA . ASN A 1 381 ? -14.257 -15.437 1.820 1.00 81.56 381 ASN A CA 1
ATOM 2963 C C . ASN A 1 381 ? -13.879 -16.323 3.030 1.00 81.56 381 ASN A C 1
ATOM 2965 O O . ASN A 1 381 ? -14.572 -16.347 4.051 1.00 81.56 381 ASN A O 1
ATOM 2969 N N . ARG A 1 382 ? -12.778 -17.078 2.930 1.00 78.12 382 ARG A N 1
ATOM 2970 C CA . ARG A 1 382 ? -12.364 -18.027 3.980 1.00 78.12 382 ARG A CA 1
ATOM 2971 C C . ARG A 1 382 ? -12.160 -17.361 5.343 1.00 78.12 382 ARG A C 1
ATOM 2973 O O . ARG A 1 382 ? -12.610 -17.905 6.345 1.00 78.12 382 ARG A O 1
ATOM 2980 N N . MET A 1 383 ? -11.470 -16.222 5.391 1.00 80.38 383 MET A N 1
ATOM 2981 C CA . MET A 1 383 ? -11.197 -15.543 6.661 1.00 80.38 383 MET A CA 1
ATOM 2982 C C . MET A 1 383 ? -12.462 -14.907 7.218 1.00 80.38 383 MET A C 1
ATOM 2984 O O . MET A 1 383 ? -12.743 -15.082 8.392 1.00 80.38 383 MET A O 1
ATOM 2988 N N . GLN A 1 384 ? -13.253 -14.248 6.368 1.00 86.19 384 GLN A N 1
ATOM 2989 C CA . GLN A 1 384 ? -14.546 -13.664 6.719 1.00 86.19 384 GLN A CA 1
ATOM 2990 C C . GLN A 1 384 ? -15.483 -14.722 7.305 1.00 86.19 384 GLN A C 1
ATOM 2992 O O . GLN A 1 384 ? -16.067 -14.504 8.356 1.00 86.19 384 GLN A O 1
ATOM 2997 N N . SER A 1 385 ? -15.560 -15.901 6.684 1.00 87.00 385 SER A N 1
ATOM 2998 C CA . SER A 1 385 ? -16.348 -17.031 7.194 1.00 87.00 385 SER A CA 1
ATOM 2999 C C . SER A 1 385 ? -15.837 -17.541 8.546 1.00 87.00 385 SER A C 1
ATOM 3001 O O . SER A 1 385 ? -16.625 -18.003 9.364 1.00 87.00 385 SER A O 1
ATOM 3003 N N . LEU A 1 386 ? -14.524 -17.459 8.784 1.00 86.31 386 LEU A N 1
ATOM 3004 C CA . LEU A 1 386 ? -13.881 -17.900 10.021 1.00 86.31 386 LEU A CA 1
ATOM 3005 C C . LEU A 1 386 ? -14.116 -16.915 11.170 1.00 86.31 386 LEU A C 1
ATOM 3007 O O . LEU A 1 386 ? -14.378 -17.350 12.286 1.00 86.31 386 LEU A O 1
ATOM 3011 N N . VAL A 1 387 ? -14.058 -15.613 10.893 1.00 89.44 387 VAL A N 1
ATOM 3012 C CA . VAL A 1 387 ? -14.294 -14.568 11.897 1.00 89.44 387 VAL A CA 1
ATOM 3013 C C . VAL A 1 387 ? -15.775 -14.286 12.139 1.00 89.44 387 VAL A C 1
ATOM 3015 O O . VAL A 1 387 ? -16.132 -13.794 13.204 1.00 89.44 387 VAL A O 1
ATOM 3018 N N . HIS A 1 388 ? -16.643 -14.600 11.173 1.00 89.12 388 HIS A N 1
ATOM 3019 C CA . HIS A 1 388 ? -18.069 -14.271 11.198 1.00 89.12 388 HIS A CA 1
ATOM 3020 C C . HIS A 1 388 ? -18.797 -14.665 12.499 1.00 89.12 388 HIS A C 1
ATOM 3022 O O . HIS A 1 388 ? -19.527 -13.820 13.013 1.00 89.12 388 HIS A O 1
ATOM 3028 N N . PRO A 1 389 ? -18.620 -15.873 13.079 1.00 88.62 389 PRO A N 1
ATOM 3029 C CA . PRO A 1 389 ? -19.302 -16.233 14.321 1.00 88.62 389 PRO A CA 1
ATOM 3030 C C . PRO A 1 389 ? -19.009 -15.265 15.473 1.00 88.62 389 PRO A C 1
ATOM 3032 O O . PRO A 1 389 ? -19.939 -14.840 16.144 1.00 88.62 389 PRO A O 1
ATOM 3035 N N . VAL A 1 390 ? -17.752 -14.853 15.654 1.00 89.31 390 VAL A N 1
ATOM 3036 C CA . VAL A 1 390 ? -17.361 -13.916 16.722 1.00 89.31 390 VAL A CA 1
ATOM 3037 C C . VAL A 1 390 ? -17.696 -12.473 16.339 1.00 89.31 390 VAL A C 1
ATOM 3039 O O . VAL A 1 390 ? -18.210 -11.701 17.139 1.00 89.31 390 VAL A O 1
ATOM 3042 N N . ALA A 1 391 ? -17.468 -12.090 15.084 1.00 89.25 391 ALA A N 1
ATOM 3043 C CA . ALA A 1 391 ? -17.745 -10.731 14.630 1.00 89.25 391 ALA A CA 1
ATOM 3044 C C . ALA A 1 391 ? -19.244 -10.386 14.709 1.00 89.25 391 ALA A C 1
ATOM 3046 O O . ALA A 1 391 ? -19.597 -9.281 15.121 1.00 89.25 391 ALA A O 1
ATOM 3047 N N . TYR A 1 392 ? -20.112 -11.330 14.329 1.00 88.56 392 TYR A N 1
ATOM 3048 C CA . TYR A 1 392 ? -21.539 -11.081 14.125 1.00 88.56 392 TYR A CA 1
ATOM 3049 C C . TYR A 1 392 ? -22.447 -11.655 15.223 1.00 88.56 392 TYR A C 1
ATOM 3051 O O . TYR A 1 392 ? -23.483 -11.061 15.504 1.00 88.56 392 TYR A O 1
ATOM 3059 N N . LYS A 1 393 ? -22.099 -12.788 15.856 1.00 88.38 393 LYS A N 1
ATOM 3060 C CA . LYS A 1 393 ? -22.960 -13.413 16.884 1.00 88.38 393 LYS A CA 1
ATOM 3061 C C . LYS A 1 393 ? -22.575 -13.064 18.319 1.00 88.38 393 LYS A C 1
ATOM 3063 O O . LYS A 1 393 ? -23.362 -13.338 19.218 1.00 88.38 393 LYS A O 1
ATOM 3068 N N . THR A 1 394 ? -21.394 -12.493 18.547 1.00 90.00 394 THR A N 1
ATOM 3069 C CA . THR A 1 394 ? -20.937 -12.113 19.889 1.00 90.00 394 THR A CA 1
ATOM 3070 C C . THR A 1 394 ? -20.575 -10.631 19.945 1.00 90.00 394 THR A C 1
ATOM 3072 O O . THR A 1 394 ? -20.292 -10.000 18.923 1.00 90.00 394 THR A O 1
ATOM 3075 N N . ASN A 1 395 ? -20.597 -10.067 21.155 1.00 88.69 395 ASN A N 1
ATOM 3076 C CA . ASN A 1 395 ? -20.162 -8.694 21.428 1.00 88.69 395 ASN A CA 1
ATOM 3077 C C . ASN A 1 395 ? -18.738 -8.643 22.017 1.00 88.69 395 ASN A C 1
ATOM 3079 O O . ASN A 1 395 ? -18.345 -7.645 22.610 1.00 88.69 395 ASN A O 1
ATOM 3083 N N . GLU A 1 396 ? -17.978 -9.730 21.874 1.00 89.88 396 GLU A N 1
ATOM 3084 C CA . GLU A 1 396 ? -16.628 -9.859 22.424 1.00 89.88 396 GLU A CA 1
ATOM 3085 C C . GLU A 1 396 ? -15.632 -8.950 21.697 1.00 89.88 396 GLU A C 1
ATOM 3087 O O . GLU A 1 396 ? -15.736 -8.723 20.478 1.00 89.88 396 GLU A O 1
ATOM 3092 N N . ASN A 1 397 ? -14.635 -8.472 22.445 1.00 93.88 397 ASN A N 1
ATOM 3093 C CA . ASN A 1 397 ? -13.488 -7.778 21.873 1.00 93.88 397 ASN A CA 1
ATOM 3094 C C . ASN A 1 397 ? -12.750 -8.712 20.920 1.00 93.88 397 ASN A C 1
ATOM 3096 O O . ASN A 1 397 ? -12.694 -9.930 21.114 1.00 93.88 397 ASN A O 1
ATOM 3100 N N . MET A 1 398 ? -12.195 -8.142 19.859 1.00 94.75 398 MET A N 1
ATOM 3101 C CA . MET A 1 398 ? -11.673 -8.935 18.759 1.00 94.75 398 MET A CA 1
ATOM 3102 C C . MET A 1 398 ? -10.432 -8.283 18.156 1.00 94.75 398 MET A C 1
ATOM 3104 O O . MET A 1 398 ? -10.378 -7.067 17.992 1.00 94.75 398 MET A O 1
ATOM 3108 N N . LEU A 1 399 ? -9.443 -9.102 17.798 1.00 93.38 399 LEU A N 1
ATOM 3109 C CA . LEU A 1 399 ? -8.226 -8.676 17.115 1.00 93.38 399 LEU A CA 1
ATOM 3110 C C . LEU A 1 399 ? -8.023 -9.526 15.860 1.00 93.38 399 LEU A C 1
ATOM 3112 O O . LEU A 1 399 ? -7.870 -10.745 15.935 1.00 93.38 399 LEU A O 1
ATOM 3116 N N . ILE A 1 400 ? -8.014 -8.873 14.701 1.00 92.06 400 ILE A N 1
ATOM 3117 C CA . ILE A 1 400 ? -7.813 -9.503 13.396 1.00 92.06 400 ILE A CA 1
ATOM 3118 C C . ILE A 1 400 ? -6.455 -9.073 12.850 1.00 92.06 400 ILE A C 1
ATOM 3120 O O . ILE A 1 400 ? -6.318 -7.963 12.342 1.00 92.06 400 ILE A O 1
ATOM 3124 N N . CYS A 1 401 ? -5.471 -9.965 12.885 1.00 89.19 401 CYS A N 1
ATOM 3125 C CA . CYS A 1 401 ? -4.175 -9.771 12.242 1.00 89.19 401 CYS A CA 1
ATOM 3126 C C . CYS A 1 401 ? -4.170 -10.529 10.914 1.00 89.19 401 CYS A C 1
ATOM 3128 O O . CYS A 1 401 ? -4.079 -11.757 10.890 1.00 89.19 401 CYS A O 1
ATOM 3130 N N . ALA A 1 402 ? -4.308 -9.817 9.797 1.00 84.69 402 ALA A N 1
ATOM 3131 C CA . ALA A 1 402 ? -4.394 -10.415 8.470 1.00 84.69 402 ALA A CA 1
ATOM 3132 C C . ALA A 1 402 ? -3.434 -9.742 7.481 1.00 84.69 402 ALA A C 1
ATOM 3134 O O . ALA A 1 402 ? -3.240 -8.531 7.528 1.00 84.69 402 ALA A O 1
ATOM 3135 N N . PRO A 1 403 ? -2.842 -10.488 6.534 1.00 73.38 403 PRO A N 1
ATOM 3136 C CA . PRO A 1 403 ? -1.968 -9.896 5.531 1.00 73.38 403 PRO A CA 1
ATOM 3137 C C . PRO A 1 403 ? -2.685 -8.835 4.672 1.00 73.38 403 PRO A C 1
ATOM 3139 O O . PRO A 1 403 ? -3.861 -8.969 4.329 1.00 73.38 403 PRO A O 1
ATOM 3142 N N . THR A 1 404 ? -1.958 -7.794 4.262 1.00 64.75 404 THR A N 1
ATOM 3143 C CA . THR A 1 404 ? -2.487 -6.666 3.475 1.00 64.75 404 THR A CA 1
ATOM 3144 C C . THR A 1 404 ? -3.151 -7.140 2.176 1.00 64.75 404 THR A C 1
ATOM 3146 O O . THR A 1 404 ? -2.544 -7.859 1.385 1.00 64.75 404 THR A O 1
ATOM 3149 N N . GLY A 1 405 ? -4.400 -6.740 1.923 1.00 52.91 405 GLY A N 1
ATOM 3150 C CA . GLY A 1 405 ? -5.150 -7.157 0.726 1.00 52.91 405 GLY A CA 1
ATOM 3151 C C . GLY A 1 405 ? -5.831 -8.525 0.833 1.00 52.91 405 GLY A C 1
ATOM 3152 O O . GLY A 1 405 ? -6.328 -9.049 -0.159 1.00 52.91 405 GLY A O 1
ATOM 3153 N N . ALA A 1 406 ? -5.886 -9.113 2.027 1.00 50.94 406 ALA A N 1
ATOM 3154 C CA . ALA A 1 406 ? -6.617 -10.353 2.247 1.00 50.94 406 ALA A CA 1
ATOM 3155 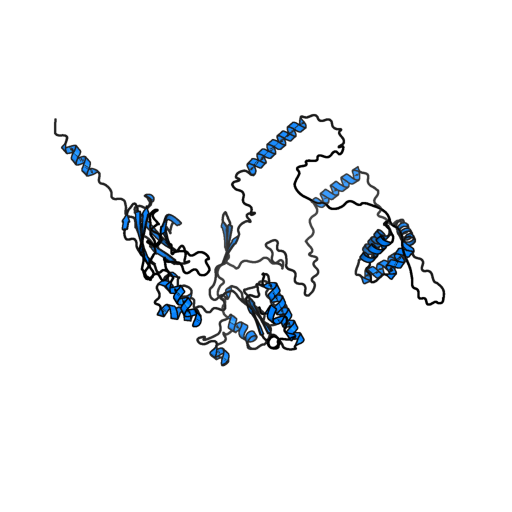C C . ALA A 1 406 ? -8.150 -10.130 2.362 1.00 50.94 406 ALA A C 1
ATOM 3157 O O . ALA A 1 406 ? -8.937 -11.059 2.173 1.00 50.94 406 ALA A O 1
ATOM 3158 N N . SER A 1 407 ? -8.592 -8.883 2.579 1.00 40.38 407 SER A N 1
ATOM 3159 C CA . SER A 1 407 ? -10.002 -8.458 2.549 1.00 40.38 407 SER A CA 1
ATOM 3160 C C . SER A 1 407 ? -10.483 -7.963 1.177 1.00 40.38 407 SER A C 1
ATOM 3162 O O . SER A 1 407 ? -11.691 -7.905 0.944 1.00 40.38 407 SER A O 1
ATOM 3164 N N . SER A 1 408 ? -9.579 -7.629 0.250 1.00 40.31 408 SER A N 1
ATOM 3165 C CA . SER A 1 408 ? -9.949 -7.094 -1.059 1.00 40.31 408 SER A CA 1
ATOM 3166 C C . SER A 1 408 ? -10.171 -8.223 -2.068 1.00 40.31 408 SER A C 1
ATOM 3168 O O . SER A 1 408 ? -9.243 -8.844 -2.582 1.00 40.31 408 SER A O 1
ATOM 3170 N N . VAL A 1 409 ? -11.439 -8.488 -2.389 1.00 41.25 409 VAL A N 1
ATOM 3171 C CA . VAL A 1 409 ? -11.816 -9.332 -3.534 1.00 41.25 409 VAL A CA 1
ATOM 3172 C C . VAL A 1 409 ? -11.680 -8.497 -4.809 1.00 41.25 409 VAL A C 1
ATOM 3174 O O . VAL A 1 409 ? -12.665 -8.156 -5.457 1.00 41.25 409 VAL A O 1
ATOM 3177 N N . ILE A 1 410 ? -10.453 -8.113 -5.158 1.00 36.12 410 ILE A N 1
ATOM 3178 C CA . ILE A 1 410 ? -10.177 -7.589 -6.497 1.00 36.12 410 ILE A CA 1
ATOM 3179 C C . ILE A 1 410 ? -9.954 -8.813 -7.376 1.00 36.12 410 ILE A C 1
ATOM 3181 O O . ILE A 1 410 ? -9.027 -9.591 -7.142 1.00 36.12 410 ILE A O 1
ATOM 3185 N N . LYS A 1 411 ? -10.845 -9.020 -8.352 1.00 36.34 411 LYS A N 1
ATOM 3186 C CA . LYS A 1 411 ? -10.709 -10.092 -9.341 1.00 36.34 411 LYS A CA 1
ATOM 3187 C C . LYS A 1 411 ? -9.332 -9.968 -9.994 1.00 36.34 411 LYS A C 1
ATOM 3189 O O . LYS A 1 411 ? -8.957 -8.903 -10.471 1.00 36.34 411 LYS A O 1
ATOM 3194 N N . GLU A 1 412 ? -8.591 -11.067 -10.017 1.00 39.72 412 GLU A N 1
ATOM 3195 C CA . GLU A 1 412 ? -7.209 -11.161 -10.509 1.00 39.72 412 GLU A CA 1
ATOM 3196 C C . GLU A 1 412 ? -7.048 -10.625 -11.951 1.00 39.72 412 GLU A C 1
ATOM 3198 O O . GLU A 1 412 ? -6.002 -10.088 -12.305 1.00 39.72 412 GLU A O 1
ATOM 3203 N N . ALA A 1 413 ? -8.127 -10.672 -12.744 1.00 40.81 413 ALA A N 1
ATOM 3204 C CA . ALA A 1 413 ? -8.210 -10.122 -14.097 1.00 40.81 413 ALA A CA 1
ATOM 3205 C C . ALA A 1 413 ? -8.138 -8.582 -14.170 1.00 40.81 413 ALA A C 1
ATOM 3207 O O . ALA A 1 413 ? -7.631 -8.052 -15.153 1.00 40.81 413 ALA A O 1
ATOM 3208 N N . ASP A 1 414 ? -8.593 -7.858 -13.141 1.00 44.41 414 ASP A N 1
ATOM 3209 C CA . ASP A 1 414 ? -8.584 -6.386 -13.130 1.00 44.41 414 ASP A CA 1
ATOM 3210 C C . ASP A 1 414 ? -7.257 -5.817 -12.575 1.00 44.41 414 ASP A C 1
ATOM 3212 O O . ASP A 1 414 ? -6.951 -4.643 -12.771 1.00 44.41 414 ASP A O 1
ATOM 3216 N N . ARG A 1 415 ? -6.431 -6.647 -11.912 1.00 49.72 415 ARG A N 1
ATOM 3217 C CA . ARG A 1 415 ? -5.162 -6.238 -11.271 1.00 49.72 415 ARG A CA 1
ATOM 3218 C C . ARG A 1 415 ? -3.957 -6.229 -12.225 1.00 49.72 415 ARG A C 1
ATOM 3220 O O . ARG A 1 415 ? -2.932 -5.645 -11.894 1.00 49.72 415 ARG A O 1
ATOM 3227 N N . LYS A 1 416 ? -4.085 -6.860 -13.398 1.00 57.12 416 LYS A N 1
ATOM 3228 C CA . LYS A 1 416 ? -3.052 -6.937 -14.449 1.00 57.12 416 LYS A CA 1
ATOM 3229 C C . LYS A 1 416 ? -3.320 -6.006 -15.637 1.00 57.12 416 LYS A C 1
ATOM 3231 O O . LYS A 1 416 ? -2.776 -6.234 -16.709 1.00 57.12 416 LYS A O 1
ATOM 3236 N N . LEU A 1 417 ? -4.173 -4.990 -15.494 1.00 68.00 417 LEU A N 1
ATOM 3237 C CA . LEU A 1 417 ? -4.319 -3.967 -16.532 1.00 68.00 417 LEU A CA 1
ATOM 3238 C C . LEU A 1 417 ? -3.136 -2.994 -16.420 1.00 68.00 417 LEU A C 1
ATOM 3240 O O . LEU A 1 417 ? -3.110 -2.206 -15.471 1.00 68.00 417 LEU A O 1
ATOM 3244 N N . PRO A 1 418 ? -2.146 -3.038 -17.336 1.00 77.75 418 PRO A N 1
ATOM 3245 C CA . PRO A 1 418 ? -1.053 -2.079 -17.308 1.00 77.75 418 PRO A CA 1
ATOM 3246 C C . PRO A 1 418 ? -1.614 -0.675 -17.524 1.00 77.75 418 PRO A C 1
ATOM 3248 O O . PRO A 1 418 ? -2.626 -0.493 -18.208 1.00 77.75 418 PRO A O 1
ATOM 3251 N N . LEU A 1 419 ? -0.935 0.333 -16.978 1.00 82.81 419 LEU A N 1
ATOM 3252 C CA . LEU A 1 419 ? -1.371 1.724 -17.094 1.00 82.81 419 LEU A CA 1
ATOM 3253 C C . LEU A 1 419 ? -1.557 2.132 -18.567 1.00 82.81 419 LEU A C 1
ATOM 3255 O O . LEU A 1 419 ? -2.534 2.798 -18.898 1.00 82.81 419 LEU A O 1
ATOM 3259 N N . ALA A 1 420 ? -0.704 1.620 -19.461 1.00 80.25 420 ALA A N 1
ATOM 3260 C CA . ALA A 1 420 ? -0.805 1.804 -20.910 1.00 80.25 420 ALA A CA 1
ATOM 3261 C C . ALA A 1 420 ? -2.102 1.238 -21.525 1.00 80.25 420 ALA A C 1
ATOM 3263 O O . ALA A 1 420 ? -2.639 1.806 -22.471 1.00 80.25 420 ALA A O 1
ATOM 3264 N N . ALA A 1 421 ? -2.660 0.151 -20.982 1.00 82.06 421 ALA A N 1
ATOM 3265 C CA . ALA A 1 421 ? -3.946 -0.372 -21.445 1.00 82.06 421 ALA A CA 1
ATOM 3266 C C . ALA A 1 421 ? -5.113 0.513 -20.984 1.00 82.06 421 ALA A C 1
ATOM 3268 O O . ALA A 1 421 ? -6.096 0.653 -21.709 1.00 82.06 421 ALA A O 1
ATOM 3269 N N . ILE A 1 422 ? -4.998 1.142 -19.809 1.00 85.06 422 ILE A N 1
ATOM 3270 C CA . ILE A 1 422 ? -6.019 2.054 -19.275 1.00 85.06 422 ILE A CA 1
ATOM 3271 C C . ILE A 1 422 ? -6.120 3.314 -20.144 1.00 85.06 422 ILE A C 1
ATOM 3273 O O . ILE A 1 422 ? -7.231 3.754 -20.439 1.00 85.06 422 ILE A O 1
ATOM 3277 N N . THR A 1 423 ? -4.993 3.855 -20.622 1.00 84.94 423 THR A N 1
ATOM 3278 C CA . THR A 1 423 ? -4.983 5.052 -21.491 1.00 84.94 423 THR A CA 1
ATOM 3279 C C . THR A 1 423 ? -5.603 4.813 -22.875 1.00 84.94 423 THR A C 1
ATOM 3281 O O . THR A 1 423 ? -5.977 5.764 -23.565 1.00 84.94 423 THR A O 1
ATOM 3284 N N . ALA A 1 424 ? -5.748 3.551 -23.288 1.00 85.38 424 ALA A N 1
ATOM 3285 C CA . ALA A 1 424 ? -6.398 3.160 -24.536 1.00 85.38 424 ALA A CA 1
ATOM 3286 C C . ALA A 1 424 ? -7.911 2.899 -24.395 1.00 85.38 424 ALA A C 1
ATOM 3288 O O . ALA A 1 424 ? -8.594 2.695 -25.403 1.00 85.38 424 ALA A O 1
ATOM 3289 N N . LEU A 1 425 ? -8.462 2.895 -23.175 1.00 86.12 425 LEU A N 1
ATOM 3290 C CA . LEU A 1 425 ? -9.877 2.595 -22.956 1.00 86.12 425 LEU A CA 1
ATOM 3291 C C . LEU A 1 425 ? -10.793 3.775 -23.337 1.00 86.12 425 LEU A C 1
ATOM 3293 O O . LEU A 1 425 ? -10.533 4.917 -22.959 1.00 86.12 425 LEU A O 1
ATOM 3297 N N . PRO A 1 426 ? -11.937 3.511 -23.997 1.00 84.94 426 PRO A N 1
ATOM 3298 C CA . PRO A 1 426 ? -12.994 4.501 -24.174 1.00 84.94 426 PRO A CA 1
ATOM 3299 C C . PRO A 1 426 ? -13.559 4.991 -22.836 1.00 84.94 426 PRO A C 1
ATOM 3301 O O . PRO A 1 426 ? -13.653 4.230 -21.869 1.00 84.94 426 PRO A O 1
ATOM 3304 N N . GLN A 1 427 ? -14.058 6.228 -22.806 1.00 82.00 427 GLN A N 1
ATOM 3305 C CA . GLN A 1 427 ? -14.579 6.870 -21.591 1.00 82.00 427 GLN A CA 1
ATOM 3306 C C . GLN A 1 427 ? -15.712 6.080 -20.907 1.00 82.00 427 GLN A C 1
ATOM 3308 O O . GLN A 1 427 ? -15.762 6.015 -19.680 1.00 82.00 427 GLN A O 1
ATOM 3313 N N . ALA A 1 428 ? -16.561 5.395 -21.681 1.00 83.75 428 ALA A N 1
ATOM 3314 C CA . ALA A 1 428 ? -17.602 4.508 -21.151 1.00 83.75 428 ALA A CA 1
ATOM 3315 C C . ALA A 1 428 ? -17.038 3.271 -20.424 1.00 83.75 428 ALA A C 1
ATOM 3317 O O . ALA A 1 428 ? -17.620 2.795 -19.452 1.00 83.75 428 ALA A O 1
ATOM 3318 N N . LYS A 1 429 ? -15.888 2.745 -20.866 1.00 85.94 429 LYS A N 1
ATOM 3319 C CA . LYS A 1 429 ? -15.207 1.639 -20.177 1.00 85.94 429 LYS A CA 1
ATOM 3320 C C . LYS A 1 429 ? -14.441 2.136 -18.950 1.00 85.94 429 LYS A C 1
ATOM 3322 O O . LYS A 1 429 ? -14.362 1.411 -17.965 1.00 85.94 429 LYS A O 1
ATOM 3327 N N . LEU A 1 430 ? -13.935 3.372 -18.971 1.00 86.06 430 LEU A N 1
ATOM 3328 C CA . LEU A 1 430 ? -13.280 3.995 -17.814 1.00 86.06 430 LEU A CA 1
ATOM 3329 C C . LEU A 1 430 ? -14.251 4.256 -16.654 1.00 86.06 430 LEU A C 1
ATOM 3331 O O . LEU A 1 430 ? -13.882 4.032 -15.504 1.00 86.06 430 LEU A O 1
ATOM 3335 N N . SER A 1 431 ? -15.492 4.672 -16.921 1.00 85.94 431 SER A N 1
ATOM 3336 C CA . SER A 1 431 ? -16.506 4.840 -15.865 1.00 85.94 431 SER A CA 1
ATOM 3337 C C . SER A 1 431 ? -16.937 3.499 -15.253 1.00 85.94 431 SER A C 1
ATOM 3339 O O . SER A 1 431 ? -17.088 3.383 -14.033 1.00 85.94 431 SER A O 1
ATOM 3341 N N . GLN A 1 432 ? -17.054 2.453 -16.078 1.00 85.94 432 GLN A N 1
ATOM 3342 C CA . GLN A 1 432 ? -17.266 1.083 -15.602 1.00 85.94 432 GLN A CA 1
ATOM 3343 C C . GLN A 1 432 ? -16.080 0.585 -14.767 1.00 85.94 432 GLN A C 1
ATOM 3345 O O . GLN A 1 432 ? -16.290 -0.024 -13.719 1.00 85.94 432 GLN A O 1
ATOM 3350 N N . LEU A 1 433 ? -14.846 0.873 -15.193 1.00 85.38 433 LEU A N 1
ATOM 3351 C CA . LEU A 1 433 ? -13.634 0.544 -14.445 1.00 85.38 433 LEU A CA 1
ATOM 3352 C C . LEU A 1 433 ? -13.606 1.265 -13.090 1.00 85.38 433 LEU A C 1
ATOM 3354 O O . LEU A 1 433 ? -13.374 0.618 -12.076 1.00 85.38 433 LEU A O 1
ATOM 3358 N N . ALA A 1 434 ? -13.926 2.561 -13.046 1.00 86.00 434 ALA A N 1
ATOM 3359 C CA . ALA A 1 434 ? -14.014 3.331 -11.802 1.00 86.00 434 ALA A CA 1
ATOM 3360 C C . ALA A 1 434 ? -15.008 2.702 -10.813 1.00 86.00 434 ALA A C 1
ATOM 3362 O O . ALA A 1 434 ? -14.700 2.526 -9.635 1.00 86.00 434 ALA A O 1
ATOM 3363 N N . SER A 1 435 ? -16.176 2.294 -11.319 1.00 83.94 435 SER A N 1
ATOM 3364 C CA . SER A 1 435 ? -17.210 1.628 -10.521 1.00 83.94 435 SER A CA 1
ATOM 3365 C C . SER A 1 435 ? -16.739 0.267 -9.995 1.00 83.94 435 SER A C 1
ATOM 3367 O O . SER A 1 435 ? -16.975 -0.064 -8.836 1.00 83.94 435 SER A O 1
ATOM 3369 N N . ARG A 1 436 ? -16.022 -0.515 -10.816 1.00 81.31 436 ARG A N 1
ATOM 3370 C CA . ARG A 1 436 ? -15.439 -1.811 -10.415 1.00 81.31 436 ARG A CA 1
ATOM 3371 C C . ARG A 1 436 ? -14.312 -1.672 -9.394 1.00 81.31 436 ARG A C 1
ATOM 3373 O O . ARG A 1 436 ? -14.184 -2.527 -8.525 1.00 81.31 436 ARG A O 1
ATOM 3380 N N . LEU A 1 437 ? -13.524 -0.602 -9.484 1.00 82.94 437 LEU A N 1
ATOM 3381 C CA . LEU A 1 437 ? -12.458 -0.274 -8.534 1.00 82.94 437 LEU A CA 1
ATOM 3382 C C . LEU A 1 437 ? -12.990 0.315 -7.214 1.00 82.94 437 LEU A C 1
ATOM 3384 O O . LEU A 1 437 ? -12.197 0.633 -6.332 1.00 82.94 437 LEU A O 1
ATOM 3388 N N . GLY A 1 438 ? -14.311 0.460 -7.062 1.00 83.69 438 GLY A N 1
ATOM 3389 C CA . GLY A 1 438 ? -14.929 0.979 -5.842 1.00 83.69 438 GLY A CA 1
ATOM 3390 C C . GLY A 1 438 ? -14.802 2.496 -5.676 1.00 83.69 438 GLY A C 1
ATOM 3391 O O . GLY A 1 438 ? -14.939 2.999 -4.562 1.00 83.69 438 GLY A O 1
ATOM 3392 N N . VAL A 1 439 ? -14.544 3.241 -6.757 1.00 86.50 439 VAL A N 1
ATOM 3393 C CA . VAL A 1 439 ? -14.516 4.710 -6.722 1.00 86.50 439 VAL A CA 1
ATOM 3394 C C . VAL A 1 439 ? -15.941 5.229 -6.525 1.00 86.50 439 VAL A C 1
ATOM 3396 O O . VAL A 1 439 ? -16.834 4.943 -7.327 1.00 86.50 439 VAL A O 1
ATOM 3399 N N . SER A 1 440 ? -16.157 6.014 -5.468 1.00 86.81 440 SER A N 1
ATOM 3400 C CA . SER A 1 440 ? -17.470 6.588 -5.168 1.00 86.81 440 SER A CA 1
ATOM 3401 C C . SER A 1 440 ? -17.953 7.510 -6.293 1.00 86.81 440 SER A C 1
ATOM 3403 O O . SER A 1 440 ? -17.157 8.183 -6.950 1.00 86.81 440 SER A O 1
ATOM 3405 N N . ASN A 1 441 ? -19.273 7.599 -6.492 1.00 85.44 441 ASN A N 1
ATOM 3406 C CA . ASN A 1 441 ? -19.870 8.425 -7.553 1.00 85.44 441 ASN A CA 1
ATOM 3407 C C . ASN A 1 441 ? -19.427 9.899 -7.489 1.00 85.44 441 ASN A C 1
ATOM 3409 O O . ASN A 1 441 ? -19.250 10.534 -8.524 1.00 85.44 441 ASN A O 1
ATOM 3413 N N . SER A 1 442 ? -19.169 10.430 -6.289 1.00 87.06 442 SER A N 1
ATOM 3414 C CA . SER A 1 442 ? -18.658 11.794 -6.100 1.00 87.06 442 SER A CA 1
ATOM 3415 C C . SER A 1 442 ? -17.204 11.975 -6.555 1.00 87.06 442 SER A C 1
ATOM 3417 O O . SER A 1 442 ? -16.797 13.082 -6.904 1.00 87.06 442 SER A O 1
ATOM 3419 N N . GLN A 1 443 ? -16.411 10.902 -6.574 1.00 87.75 443 GLN A N 1
ATOM 3420 C CA . GLN A 1 443 ? -15.003 10.912 -6.979 1.00 87.75 443 GLN A CA 1
ATOM 3421 C C . GLN A 1 443 ? -14.787 10.484 -8.437 1.00 87.75 443 GLN A C 1
ATOM 3423 O O . GLN A 1 443 ? -13.713 10.739 -8.987 1.00 87.75 443 GLN A O 1
ATOM 3428 N N . GLN A 1 444 ? -15.795 9.908 -9.097 1.00 85.50 444 GLN A N 1
ATOM 3429 C CA . GLN A 1 444 ? -15.706 9.497 -10.502 1.00 85.50 444 GLN A CA 1
ATOM 3430 C C . GLN A 1 444 ? -15.261 10.619 -11.460 1.00 85.50 444 GLN A C 1
ATOM 3432 O O . GLN A 1 444 ? -14.398 10.349 -12.296 1.00 85.50 444 GLN A O 1
ATOM 3437 N N . PRO A 1 445 ? -15.723 11.883 -11.339 1.00 89.06 445 PRO A N 1
ATOM 3438 C CA . PRO A 1 445 ? -15.234 12.960 -12.203 1.00 89.06 445 PRO A CA 1
ATOM 3439 C C . PRO A 1 445 ? -13.728 13.215 -12.052 1.00 89.06 445 PRO A C 1
ATOM 3441 O O . PRO A 1 445 ? -13.036 13.464 -13.037 1.00 89.06 445 PRO A O 1
ATOM 3444 N N . ARG A 1 446 ? -13.194 13.103 -10.825 1.00 89.12 446 ARG A N 1
ATOM 3445 C CA . ARG A 1 446 ? -11.752 13.249 -10.560 1.00 89.12 446 ARG A CA 1
ATOM 3446 C C . ARG A 1 446 ? -10.959 12.086 -11.142 1.00 89.12 446 ARG A C 1
ATOM 3448 O O . ARG A 1 446 ? -9.904 12.311 -11.727 1.00 89.12 446 ARG A O 1
ATOM 3455 N N . PHE A 1 447 ? -11.484 10.868 -11.019 1.00 89.69 447 PHE A N 1
ATOM 3456 C CA . PHE A 1 447 ? -10.892 9.679 -11.629 1.00 89.69 447 PHE A CA 1
ATOM 3457 C C . PHE A 1 447 ? -10.821 9.810 -13.155 1.00 89.69 447 PHE A C 1
ATOM 3459 O O . PHE A 1 447 ? -9.761 9.610 -13.739 1.00 89.69 447 PHE A O 1
ATOM 3466 N N . LEU A 1 448 ? -11.921 10.215 -13.798 1.00 88.31 448 LEU A N 1
ATOM 3467 C CA . LEU A 1 448 ? -11.973 10.402 -15.250 1.00 88.31 448 LEU A CA 1
ATOM 3468 C C . LEU A 1 448 ? -11.038 11.522 -15.718 1.00 88.31 448 LEU A C 1
ATOM 3470 O O . LEU A 1 448 ? -10.357 11.351 -16.726 1.00 88.31 448 LEU A O 1
ATOM 3474 N N . LYS A 1 449 ? -10.949 12.632 -14.970 1.00 87.62 449 LYS A N 1
ATOM 3475 C CA . LYS A 1 449 ? -9.990 13.710 -15.257 1.00 87.62 449 LYS A CA 1
ATOM 3476 C C . LYS A 1 449 ? -8.545 13.202 -15.211 1.00 87.62 449 LYS A C 1
ATOM 3478 O O . LYS A 1 449 ? -7.777 13.489 -16.123 1.00 87.62 449 LYS A O 1
ATOM 3483 N N . ALA A 1 450 ? -8.190 12.437 -14.179 1.00 89.25 450 ALA A N 1
ATOM 3484 C CA . ALA A 1 450 ? -6.855 11.858 -14.043 1.00 89.25 450 ALA A CA 1
ATOM 3485 C C . ALA A 1 450 ? -6.549 10.862 -15.174 1.00 89.25 450 ALA A C 1
ATOM 3487 O O . ALA A 1 450 ? -5.489 10.938 -15.785 1.00 89.25 450 ALA A O 1
ATOM 3488 N N . ALA A 1 451 ? -7.497 9.976 -15.499 1.00 88.88 451 ALA A N 1
ATOM 3489 C CA . ALA A 1 451 ? -7.338 8.992 -16.568 1.00 88.88 451 ALA A CA 1
ATOM 3490 C C . ALA A 1 451 ? -7.175 9.645 -17.952 1.00 88.88 451 ALA A C 1
ATOM 3492 O O . ALA A 1 451 ? -6.368 9.183 -18.753 1.00 88.88 451 ALA A O 1
ATOM 3493 N N . ALA A 1 452 ? -7.894 10.740 -18.221 1.00 86.31 452 ALA A N 1
ATOM 3494 C CA . ALA A 1 452 ? -7.786 11.484 -19.476 1.00 86.31 452 ALA A CA 1
ATOM 3495 C C . ALA A 1 452 ? -6.440 12.217 -19.640 1.00 86.31 452 ALA A C 1
ATOM 3497 O O . ALA A 1 452 ? -6.002 12.434 -20.771 1.00 86.31 452 ALA A O 1
ATOM 3498 N N . ALA A 1 453 ? -5.790 12.584 -18.530 1.00 88.38 453 ALA A N 1
ATOM 3499 C CA . ALA A 1 453 ? -4.497 13.266 -18.533 1.00 88.38 453 ALA A CA 1
ATOM 3500 C C . ALA A 1 453 ? -3.313 12.329 -18.831 1.00 88.38 453 ALA A C 1
ATOM 3502 O O . ALA A 1 453 ? -2.256 12.798 -19.248 1.00 88.38 453 ALA A O 1
ATOM 3503 N N . LEU A 1 454 ? -3.476 11.015 -18.642 1.00 91.19 454 LEU A N 1
ATOM 3504 C CA . LEU A 1 454 ? -2.421 10.037 -18.905 1.00 91.19 454 LEU A CA 1
ATOM 3505 C C . LEU A 1 454 ? -2.119 9.936 -20.411 1.00 91.19 454 LEU A C 1
ATOM 3507 O O . LEU A 1 454 ? -3.050 9.811 -21.209 1.00 91.19 454 LEU A O 1
ATOM 3511 N N . PRO A 1 455 ? -0.845 9.942 -20.836 1.00 90.62 455 PRO A N 1
ATOM 3512 C CA . PRO A 1 455 ? -0.501 9.906 -22.249 1.00 90.62 455 PRO A CA 1
ATOM 3513 C C . PRO A 1 455 ? -0.652 8.498 -22.840 1.00 90.62 455 PRO A C 1
ATOM 3515 O O . PRO A 1 455 ? -0.093 7.520 -22.343 1.00 90.62 455 PRO A O 1
ATOM 3518 N N . ASN A 1 456 ? -1.378 8.409 -23.951 1.00 90.94 456 ASN A N 1
ATOM 3519 C CA . ASN A 1 456 ? -1.432 7.236 -24.815 1.00 90.94 456 ASN A CA 1
ATOM 3520 C C . ASN A 1 456 ? -0.520 7.491 -26.017 1.00 90.94 456 ASN A C 1
ATOM 3522 O O . ASN A 1 456 ? -0.811 8.374 -26.827 1.00 90.94 456 ASN A O 1
ATOM 3526 N N . VAL A 1 457 ? 0.595 6.768 -26.117 1.00 91.44 457 VAL A N 1
ATOM 3527 C CA . VAL A 1 457 ? 1.628 7.014 -27.130 1.00 91.44 457 VAL A CA 1
ATOM 3528 C C . VAL A 1 457 ? 1.759 5.814 -28.054 1.00 91.44 457 VAL A C 1
ATOM 3530 O O . VAL A 1 457 ? 1.808 4.670 -27.618 1.00 91.44 457 VAL A O 1
ATOM 3533 N N . LYS A 1 458 ? 1.852 6.085 -29.355 1.00 91.56 458 LYS A N 1
ATOM 3534 C CA . LYS A 1 458 ? 2.263 5.109 -30.360 1.00 91.56 458 LYS A CA 1
ATOM 3535 C C . LYS A 1 458 ? 3.712 5.378 -30.747 1.00 91.56 458 LYS A C 1
ATOM 3537 O O . LYS A 1 458 ? 4.044 6.505 -31.109 1.00 91.56 458 LYS A O 1
ATOM 3542 N N . VAL A 1 459 ? 4.541 4.342 -30.693 1.00 92.56 459 VAL A N 1
ATOM 3543 C CA . VAL A 1 459 ? 5.942 4.378 -31.126 1.00 92.56 459 VAL A CA 1
ATOM 3544 C C . VAL A 1 459 ? 6.051 3.744 -32.511 1.00 92.56 459 VAL A C 1
ATOM 3546 O O . VAL A 1 459 ? 5.481 2.678 -32.753 1.00 92.56 459 VAL A O 1
ATOM 3549 N N . SER A 1 460 ? 6.758 4.401 -33.426 1.00 91.19 460 SER A N 1
ATOM 3550 C CA . SER A 1 460 ? 7.076 3.888 -34.762 1.00 91.19 460 SER A CA 1
ATOM 3551 C C . SER A 1 460 ? 8.518 4.210 -35.137 1.00 91.19 460 SER A C 1
ATOM 3553 O O . SER A 1 460 ? 9.067 5.214 -34.694 1.00 91.19 460 SER A O 1
ATOM 3555 N N . ILE A 1 461 ? 9.125 3.375 -35.976 1.00 89.94 461 ILE A N 1
ATOM 3556 C CA . ILE A 1 461 ? 10.500 3.551 -36.458 1.00 89.94 461 ILE A CA 1
ATOM 3557 C C . ILE A 1 461 ? 10.421 3.774 -37.973 1.00 89.94 461 ILE A C 1
ATOM 3559 O O . ILE A 1 461 ? 10.472 2.810 -38.731 1.00 89.94 461 ILE A O 1
ATOM 3563 N N . PRO A 1 462 ? 10.177 5.014 -38.439 1.00 86.69 462 PRO A N 1
ATOM 3564 C CA . PRO A 1 462 ? 9.961 5.290 -39.861 1.00 86.69 462 PRO A CA 1
ATOM 3565 C C . PRO A 1 462 ? 11.200 5.084 -40.739 1.00 86.69 462 PRO A C 1
ATOM 3567 O O . PRO A 1 462 ? 11.052 4.861 -41.936 1.00 86.69 462 PRO A O 1
ATOM 3570 N N . ASN A 1 463 ? 12.409 5.202 -40.184 1.00 85.88 463 ASN A N 1
ATOM 3571 C CA . ASN A 1 463 ? 13.650 5.029 -40.935 1.00 85.88 463 ASN A CA 1
ATOM 3572 C C . ASN A 1 463 ? 14.736 4.421 -40.041 1.00 85.88 463 ASN A C 1
ATOM 3574 O O . ASN A 1 463 ? 14.951 4.895 -38.920 1.00 85.88 463 ASN A O 1
ATOM 3578 N N . ILE A 1 464 ? 15.430 3.412 -40.562 1.00 85.88 464 ILE A N 1
ATOM 3579 C CA . ILE A 1 464 ? 16.586 2.779 -39.941 1.00 85.88 464 ILE A CA 1
ATOM 3580 C C . ILE A 1 464 ? 17.709 2.634 -40.969 1.00 85.88 464 ILE A C 1
ATOM 3582 O O . ILE A 1 464 ? 17.500 2.161 -42.084 1.00 85.88 464 ILE A O 1
ATOM 3586 N N . THR A 1 465 ? 18.906 3.069 -40.593 1.00 84.75 465 THR A N 1
ATOM 3587 C CA . THR A 1 465 ? 20.123 2.968 -41.399 1.00 84.75 465 THR A CA 1
ATOM 3588 C C . THR A 1 465 ? 21.224 2.295 -40.584 1.00 84.75 465 THR A C 1
ATOM 3590 O O . THR A 1 465 ? 21.132 2.195 -39.361 1.00 84.75 465 THR A O 1
ATOM 3593 N N . ALA A 1 466 ? 22.305 1.882 -41.249 1.00 79.06 466 ALA A N 1
ATOM 3594 C CA . ALA A 1 466 ? 23.473 1.272 -40.606 1.00 79.06 466 ALA A CA 1
ATOM 3595 C C . ALA A 1 466 ? 24.154 2.176 -39.551 1.00 79.06 466 ALA A C 1
ATOM 3597 O O . ALA A 1 466 ? 24.934 1.695 -38.735 1.00 79.06 466 ALA A O 1
ATOM 3598 N N . GLN A 1 467 ? 23.882 3.487 -39.572 1.00 81.75 467 GLN A N 1
ATOM 3599 C CA . GLN A 1 467 ? 24.503 4.486 -38.691 1.00 81.75 467 GLN A CA 1
ATOM 3600 C C . GLN A 1 467 ? 23.510 5.146 -37.724 1.00 81.75 467 GLN A C 1
ATOM 3602 O O . GLN A 1 467 ? 23.913 5.894 -36.829 1.00 81.75 467 GLN A O 1
ATOM 3607 N N . GLY A 1 468 ? 22.205 4.922 -37.884 1.00 85.44 468 GLY A N 1
ATOM 3608 C CA . GLY A 1 468 ? 21.223 5.580 -37.037 1.00 85.44 468 GLY A CA 1
ATOM 3609 C C . GLY A 1 468 ? 19.794 5.097 -37.216 1.00 85.44 468 GLY A C 1
ATOM 3610 O O . GLY A 1 468 ? 19.385 4.636 -38.277 1.00 85.44 468 GLY A O 1
ATOM 3611 N N . ALA A 1 469 ? 19.006 5.266 -36.161 1.00 87.94 469 ALA A N 1
ATOM 3612 C CA . ALA A 1 469 ? 17.576 5.001 -36.159 1.00 87.94 469 ALA A CA 1
ATOM 3613 C C . ALA A 1 469 ? 16.804 6.302 -35.921 1.00 87.94 469 ALA A C 1
ATOM 3615 O O . ALA A 1 469 ? 17.154 7.110 -35.054 1.00 87.94 469 ALA A O 1
ATOM 3616 N N . THR A 1 470 ? 15.732 6.500 -36.686 1.00 90.56 470 THR A N 1
ATOM 3617 C CA . THR A 1 470 ? 14.750 7.558 -36.436 1.00 90.56 470 THR A CA 1
ATOM 3618 C C . THR A 1 470 ? 13.549 6.941 -35.738 1.00 90.56 470 THR A C 1
ATOM 3620 O O . THR A 1 470 ? 12.829 6.152 -36.341 1.00 90.56 470 THR A O 1
ATOM 3623 N N . ILE A 1 471 ? 13.325 7.313 -34.479 1.00 92.88 471 ILE A N 1
ATOM 3624 C CA . ILE A 1 471 ? 12.181 6.887 -33.671 1.00 92.88 471 ILE A CA 1
ATOM 3625 C C . ILE A 1 471 ? 11.176 8.039 -33.612 1.00 92.88 471 ILE A C 1
ATOM 3627 O O . ILE A 1 471 ? 11.529 9.179 -33.303 1.00 92.88 471 ILE A O 1
ATOM 3631 N N . GLU A 1 472 ? 9.913 7.746 -33.892 1.00 92.31 472 GLU A N 1
ATOM 3632 C CA . GLU A 1 472 ? 8.798 8.684 -33.838 1.00 92.31 472 GLU A CA 1
ATOM 3633 C C . GLU A 1 472 ? 7.815 8.276 -32.735 1.00 92.31 472 GLU A C 1
ATOM 3635 O O . GLU A 1 472 ? 7.349 7.138 -32.681 1.00 92.31 472 GLU A O 1
ATOM 3640 N N . LEU A 1 473 ? 7.502 9.222 -31.851 1.00 92.81 473 LEU A N 1
ATOM 3641 C CA . LEU A 1 473 ? 6.520 9.082 -30.783 1.00 92.81 473 LEU A CA 1
ATOM 3642 C C . LEU A 1 473 ? 5.322 9.960 -31.129 1.00 92.81 473 LEU A C 1
ATOM 3644 O O . LEU A 1 473 ? 5.463 11.177 -31.257 1.00 92.81 473 LEU A O 1
ATOM 3648 N N . ARG A 1 474 ? 4.132 9.370 -31.233 1.00 91.12 474 ARG A N 1
ATOM 3649 C CA . ARG A 1 474 ? 2.885 10.095 -31.502 1.00 91.12 474 ARG A CA 1
ATOM 3650 C C . ARG A 1 474 ? 1.911 9.936 -30.344 1.00 91.12 474 ARG A C 1
ATOM 3652 O O . ARG A 1 474 ? 1.503 8.817 -30.034 1.00 91.12 474 ARG A O 1
ATOM 3659 N N . ARG A 1 475 ? 1.473 11.047 -29.751 1.00 90.94 475 ARG A N 1
ATOM 3660 C CA . ARG A 1 475 ? 0.415 11.040 -28.729 1.00 90.94 475 ARG A CA 1
ATOM 3661 C C . ARG A 1 475 ? -0.949 10.840 -29.405 1.00 90.94 475 ARG A C 1
ATOM 3663 O O . ARG A 1 475 ? -1.326 11.598 -30.298 1.00 90.94 475 ARG A O 1
ATOM 3670 N N . LEU A 1 476 ? -1.679 9.794 -29.022 1.00 89.44 476 LEU A N 1
ATOM 3671 C CA . LEU A 1 476 ? -2.974 9.422 -29.604 1.00 89.44 476 LEU A CA 1
ATOM 3672 C C . LEU A 1 476 ? -4.139 10.190 -28.970 1.00 89.44 476 LEU A C 1
ATOM 3674 O O . LEU A 1 476 ? -5.069 10.592 -29.674 1.00 89.44 476 LEU A O 1
ATOM 3678 N N . ASN A 1 477 ? -4.089 10.419 -27.657 1.00 89.31 477 ASN A N 1
ATOM 3679 C CA . ASN A 1 477 ? -5.057 11.248 -26.945 1.00 89.31 477 ASN A CA 1
ATOM 3680 C C . ASN A 1 477 ? -4.637 12.727 -26.944 1.00 89.31 477 ASN A C 1
ATOM 3682 O O . ASN A 1 477 ? -3.456 13.069 -27.023 1.00 89.31 477 ASN A O 1
ATOM 3686 N N . ALA A 1 478 ? -5.625 13.620 -26.875 1.00 87.12 478 ALA A N 1
ATOM 3687 C CA . ALA A 1 478 ? -5.406 15.064 -26.880 1.00 87.12 478 ALA A CA 1
ATOM 3688 C C . ALA A 1 478 ? -4.820 15.555 -25.550 1.00 87.12 478 ALA A C 1
ATOM 3690 O O . ALA A 1 478 ? -5.082 14.973 -24.493 1.00 87.12 478 ALA A O 1
ATOM 3691 N N . ILE A 1 479 ? -4.001 16.605 -25.591 1.00 86.88 479 ILE A N 1
ATOM 3692 C CA . ILE A 1 479 ? -3.439 17.213 -24.380 1.00 86.88 479 ILE A CA 1
ATOM 3693 C C . ILE A 1 479 ? -4.529 17.939 -23.598 1.00 86.88 479 ILE A C 1
ATOM 3695 O O . ILE A 1 479 ? -5.259 18.761 -24.148 1.00 86.88 479 ILE A O 1
ATOM 3699 N N . THR A 1 480 ? -4.628 17.636 -22.306 1.00 83.81 480 THR A N 1
ATOM 3700 C CA . THR A 1 480 ? -5.651 18.191 -21.411 1.00 83.81 480 THR A CA 1
ATOM 3701 C C . THR A 1 480 ? -5.170 19.406 -20.626 1.00 83.81 480 THR A C 1
ATOM 3703 O O . THR A 1 480 ? -5.990 20.219 -20.224 1.00 83.81 480 THR A O 1
ATOM 3706 N N . GLU A 1 481 ? -3.865 19.537 -20.393 1.00 81.56 481 GLU A N 1
ATOM 3707 C CA . GLU A 1 481 ? -3.262 20.608 -19.592 1.00 81.56 481 GLU A CA 1
ATOM 3708 C C . GLU A 1 481 ? -2.315 21.448 -20.460 1.00 81.56 481 GLU A C 1
ATOM 3710 O O . GLU A 1 481 ? -1.656 20.930 -21.363 1.00 81.56 481 GLU A O 1
ATOM 3715 N N . ARG A 1 482 ? -2.222 22.756 -20.196 1.00 78.25 482 ARG A N 1
ATOM 3716 C CA . ARG A 1 482 ? -1.316 23.647 -20.946 1.00 78.25 482 ARG A CA 1
ATOM 3717 C C . ARG A 1 482 ? 0.132 23.163 -20.828 1.00 78.25 482 ARG A C 1
ATOM 3719 O O . ARG A 1 482 ? 0.525 22.664 -19.777 1.00 78.25 482 ARG A O 1
ATOM 3726 N N . GLU A 1 483 ? 0.920 23.332 -21.892 1.00 72.88 483 GLU A N 1
ATOM 3727 C CA . GLU A 1 483 ? 2.345 22.951 -21.936 1.00 72.88 483 GLU A CA 1
ATOM 3728 C C . GLU A 1 483 ? 2.610 21.446 -21.737 1.00 72.88 483 GLU A C 1
ATOM 3730 O O . GLU A 1 483 ? 3.735 21.063 -21.429 1.00 72.88 483 GLU A O 1
ATOM 3735 N N . ALA A 1 484 ? 1.596 20.587 -21.907 1.00 80.69 484 ALA A N 1
ATOM 3736 C CA . ALA A 1 484 ? 1.700 19.150 -21.636 1.00 80.69 484 ALA A CA 1
ATOM 3737 C C . ALA A 1 484 ? 2.175 18.844 -20.200 1.00 80.69 484 ALA A C 1
ATOM 3739 O O . ALA A 1 484 ? 3.052 18.002 -19.983 1.00 80.69 484 ALA A O 1
ATOM 3740 N N . ARG A 1 485 ? 1.629 19.563 -19.208 1.00 85.56 485 ARG A N 1
ATOM 3741 C CA . ARG A 1 485 ? 1.934 19.315 -17.793 1.00 85.56 485 ARG A CA 1
ATOM 3742 C C . ARG A 1 485 ? 1.423 17.957 -17.333 1.00 85.56 485 ARG A C 1
ATOM 3744 O O . ARG A 1 485 ? 0.306 17.557 -17.659 1.00 85.56 485 ARG A O 1
ATOM 3751 N N . ILE A 1 486 ? 2.235 17.284 -16.525 1.00 89.12 486 ILE A N 1
ATOM 3752 C CA . ILE A 1 486 ? 1.884 15.983 -15.958 1.00 89.12 486 ILE A CA 1
ATOM 3753 C C . ILE A 1 486 ? 0.841 16.131 -14.847 1.00 89.12 486 ILE A C 1
ATOM 3755 O O . ILE A 1 486 ? 0.836 17.103 -14.086 1.00 89.12 486 ILE A O 1
ATOM 3759 N N . TYR A 1 487 ? -0.017 15.127 -14.703 1.00 88.88 487 TYR A N 1
ATOM 3760 C CA . TYR A 1 487 ? -0.953 15.032 -13.593 1.00 88.88 487 TYR A CA 1
ATOM 3761 C C . TYR A 1 487 ? -0.269 14.381 -12.382 1.00 88.88 487 TYR A C 1
ATOM 3763 O O . TYR A 1 487 ? -0.324 13.167 -12.192 1.00 88.88 487 TYR A O 1
ATOM 3771 N N . ALA A 1 488 ? 0.383 15.199 -11.554 1.00 89.25 488 ALA A N 1
ATOM 3772 C CA . ALA A 1 488 ? 1.076 14.761 -10.339 1.00 89.25 488 ALA A CA 1
ATOM 3773 C C . ALA A 1 488 ? 0.735 15.679 -9.145 1.00 89.25 488 ALA A C 1
ATOM 3775 O O . ALA A 1 488 ? 1.543 16.518 -8.754 1.00 89.25 488 ALA A O 1
ATOM 3776 N N . PRO A 1 489 ? -0.457 15.544 -8.527 1.00 85.75 489 PRO A N 1
ATOM 3777 C CA . PRO A 1 489 ? -0.961 16.503 -7.532 1.00 85.75 489 PRO A CA 1
ATOM 3778 C C . PRO A 1 489 ? -0.157 16.554 -6.225 1.00 85.75 489 PRO A C 1
ATOM 3780 O O . PRO A 1 489 ? -0.302 17.498 -5.457 1.00 85.75 489 PRO A O 1
ATOM 3783 N N . ARG A 1 490 ? 0.659 15.530 -5.944 1.00 86.88 490 ARG A N 1
ATOM 3784 C CA . ARG A 1 490 ? 1.539 15.476 -4.765 1.00 86.88 490 ARG A CA 1
ATOM 3785 C C . ARG A 1 490 ? 2.961 15.954 -5.052 1.00 86.88 490 ARG A C 1
ATOM 3787 O O . ARG A 1 490 ? 3.768 16.001 -4.132 1.00 86.88 490 ARG A O 1
ATOM 3794 N N . PHE A 1 491 ? 3.281 16.263 -6.307 1.00 86.25 491 PHE A N 1
ATOM 3795 C CA . PHE A 1 491 ? 4.618 16.685 -6.687 1.00 86.25 491 PHE A CA 1
ATOM 3796 C C . PHE A 1 491 ? 4.698 18.226 -6.666 1.00 86.25 491 PHE A C 1
ATOM 3798 O O . PHE A 1 491 ? 3.926 18.873 -7.374 1.00 86.25 491 PHE A O 1
ATOM 3805 N N . PRO A 1 492 ? 5.591 18.841 -5.863 1.00 83.00 492 PRO A N 1
ATOM 3806 C CA . PRO A 1 492 ? 5.554 20.288 -5.612 1.00 83.00 492 PRO A CA 1
ATOM 3807 C C . PRO A 1 492 ? 5.841 21.180 -6.827 1.00 83.00 492 PRO A C 1
ATOM 3809 O O . PRO A 1 492 ? 5.389 22.322 -6.869 1.00 83.00 492 PRO A O 1
ATOM 3812 N N . LYS A 1 493 ? 6.621 20.696 -7.803 1.00 85.00 493 LYS A N 1
ATOM 3813 C CA . LYS A 1 493 ? 7.067 21.486 -8.963 1.00 85.00 493 LYS A CA 1
ATOM 3814 C C . LYS A 1 493 ? 6.323 21.050 -10.229 1.00 85.00 493 LYS A C 1
ATOM 3816 O O . LYS A 1 493 ? 6.309 19.861 -10.513 1.00 85.00 493 LYS A O 1
ATOM 3821 N N . PRO A 1 494 ? 5.756 21.953 -11.043 1.00 80.75 494 PRO A N 1
ATOM 3822 C CA . PRO A 1 494 ? 5.134 21.547 -12.300 1.00 80.75 494 PRO A CA 1
ATOM 3823 C C . PRO A 1 494 ? 6.181 20.911 -13.224 1.00 80.75 494 PRO A C 1
ATOM 3825 O O . PRO A 1 494 ? 7.250 21.476 -13.440 1.00 80.75 494 PRO A O 1
ATOM 3828 N N . GLN A 1 495 ? 5.862 19.736 -13.762 1.00 85.88 495 GLN A N 1
ATOM 3829 C CA . GLN A 1 495 ? 6.702 19.008 -14.714 1.00 85.88 495 GLN A CA 1
ATOM 3830 C C . GLN A 1 495 ? 5.947 18.797 -16.025 1.00 85.88 495 GLN A C 1
ATOM 3832 O O . GLN A 1 495 ? 4.714 18.824 -16.057 1.00 85.88 495 GLN A O 1
ATOM 3837 N N . THR A 1 496 ? 6.695 18.598 -17.106 1.00 87.56 496 THR A N 1
ATOM 3838 C CA . THR A 1 496 ? 6.160 18.346 -18.452 1.00 87.56 496 THR A CA 1
ATOM 3839 C C . THR A 1 496 ? 6.384 16.893 -18.843 1.00 87.56 496 THR A C 1
ATOM 3841 O O . THR A 1 496 ? 7.307 16.255 -18.342 1.00 87.56 496 THR A O 1
ATOM 3844 N N . GLU A 1 497 ? 5.521 16.359 -19.706 1.00 88.19 497 GLU A N 1
ATOM 3845 C CA . GLU A 1 497 ? 5.650 14.988 -20.204 1.00 88.19 497 GLU A CA 1
ATOM 3846 C C . GLU A 1 497 ? 6.990 14.787 -20.947 1.00 88.19 497 GLU A C 1
ATOM 3848 O O . GLU A 1 497 ? 7.251 15.442 -21.963 1.00 88.19 497 GLU A O 1
ATOM 3853 N N . GLY A 1 498 ? 7.817 13.858 -20.455 1.00 89.75 498 GLY A N 1
ATOM 3854 C CA . GLY A 1 498 ? 9.073 13.440 -21.069 1.00 89.75 498 GLY A CA 1
ATOM 3855 C C . GLY A 1 498 ? 9.177 11.922 -21.244 1.00 89.75 498 GLY A C 1
ATOM 3856 O O . GLY A 1 498 ? 8.464 11.128 -20.621 1.00 89.75 498 GLY A O 1
ATOM 3857 N N . TRP A 1 499 ? 10.066 11.524 -22.153 1.00 92.75 499 TRP A N 1
ATOM 3858 C CA . TRP A 1 499 ? 10.277 10.137 -22.556 1.00 92.75 499 TRP A CA 1
ATOM 3859 C C . TRP A 1 499 ? 11.761 9.857 -22.743 1.00 92.75 499 TRP A C 1
ATOM 3861 O O . TRP A 1 499 ? 12.470 10.642 -23.370 1.00 92.75 499 TRP A O 1
ATOM 3871 N N . PHE A 1 500 ? 12.231 8.716 -22.260 1.00 94.38 500 PHE A N 1
ATOM 3872 C CA . PHE A 1 500 ? 13.525 8.167 -22.636 1.00 94.38 500 PHE A CA 1
ATOM 3873 C C . PHE A 1 500 ? 13.327 7.156 -23.756 1.00 94.38 500 PHE A C 1
ATOM 3875 O O . PHE A 1 500 ? 12.553 6.214 -23.617 1.00 94.38 500 PHE A O 1
ATOM 3882 N N . VAL A 1 501 ? 14.022 7.368 -24.870 1.00 93.94 501 VAL A N 1
ATOM 3883 C CA . VAL A 1 501 ? 14.165 6.383 -25.941 1.00 93.94 501 VAL A CA 1
ATOM 3884 C C . VAL A 1 501 ? 15.494 5.679 -25.719 1.00 93.94 501 VAL A C 1
ATOM 3886 O O . VAL A 1 501 ? 16.549 6.313 -25.787 1.00 93.94 501 VAL A O 1
ATOM 3889 N N . VAL A 1 502 ? 15.421 4.390 -25.429 1.00 93.50 502 VAL A N 1
ATOM 3890 C CA . VAL A 1 502 ? 16.545 3.495 -25.171 1.00 93.50 502 VAL A CA 1
ATOM 3891 C C . VAL A 1 502 ? 16.622 2.507 -26.326 1.00 93.50 502 VAL A C 1
ATOM 3893 O O . VAL A 1 502 ? 15.624 1.882 -26.676 1.00 93.50 502 VAL A O 1
ATOM 3896 N N . VAL A 1 503 ? 17.797 2.381 -26.928 1.00 91.38 503 VAL A N 1
ATOM 3897 C CA . VAL A 1 503 ? 18.112 1.335 -27.903 1.00 91.38 503 VAL A CA 1
ATOM 3898 C C . VAL A 1 503 ? 19.109 0.396 -27.241 1.00 91.38 503 VAL A C 1
ATOM 3900 O O . VAL A 1 503 ? 20.120 0.863 -26.714 1.00 91.38 503 VAL A O 1
ATOM 3903 N N . GLY A 1 504 ? 18.826 -0.901 -27.240 1.00 90.00 504 GLY A N 1
ATOM 3904 C CA . GLY A 1 504 ? 19.644 -1.903 -26.559 1.00 90.00 504 GLY A CA 1
ATOM 3905 C C . GLY A 1 504 ? 19.401 -3.315 -27.078 1.00 90.00 504 GLY A C 1
ATOM 3906 O O . GLY A 1 504 ? 18.576 -3.519 -27.964 1.00 90.00 504 GLY A O 1
ATOM 3907 N N . ASP A 1 505 ? 20.127 -4.279 -26.530 1.00 85.06 505 ASP A N 1
ATOM 3908 C CA . ASP A 1 505 ? 19.901 -5.714 -26.723 1.00 85.06 505 ASP A CA 1
ATOM 3909 C C . ASP A 1 505 ? 19.396 -6.274 -25.387 1.00 85.06 505 ASP A C 1
ATOM 3911 O O . ASP A 1 505 ? 20.168 -6.420 -24.436 1.00 85.06 505 ASP A O 1
ATOM 3915 N N . VAL A 1 506 ? 18.088 -6.543 -25.286 1.00 81.56 506 VAL A N 1
ATOM 3916 C CA . VAL A 1 506 ? 17.478 -6.996 -24.022 1.00 81.56 506 VAL A CA 1
ATOM 3917 C C . VAL A 1 506 ? 17.981 -8.388 -23.636 1.00 81.56 506 VAL A C 1
ATOM 3919 O O . VAL A 1 506 ? 18.036 -8.708 -22.452 1.00 81.56 506 VAL A O 1
ATOM 3922 N N . ALA A 1 507 ? 18.373 -9.220 -24.606 1.00 81.38 507 ALA A N 1
ATOM 3923 C CA . ALA A 1 507 ? 18.864 -10.569 -24.330 1.00 81.38 507 ALA A CA 1
ATOM 3924 C C . ALA A 1 507 ? 20.270 -10.567 -23.711 1.00 81.38 507 ALA A C 1
ATOM 3926 O O . ALA A 1 507 ? 20.617 -11.498 -22.986 1.00 81.38 507 ALA A O 1
ATOM 3927 N N . LYS A 1 508 ? 21.068 -9.533 -23.996 1.00 80.62 508 LYS A N 1
ATOM 3928 C CA . LYS A 1 508 ? 22.423 -9.354 -23.452 1.00 80.62 508 LYS A CA 1
ATOM 3929 C C . LYS A 1 508 ? 22.508 -8.325 -22.330 1.00 80.62 508 LYS A C 1
ATOM 3931 O O . LYS A 1 508 ? 23.601 -8.097 -21.826 1.00 80.62 508 LYS A O 1
ATOM 3936 N N . ASP A 1 509 ? 21.379 -7.719 -21.969 1.00 84.19 509 ASP A N 1
ATOM 3937 C CA . ASP A 1 509 ? 21.291 -6.629 -20.995 1.00 84.19 509 ASP A CA 1
ATOM 3938 C C . ASP A 1 509 ? 22.235 -5.450 -21.328 1.00 84.19 509 ASP A C 1
ATOM 3940 O O . ASP A 1 509 ? 22.866 -4.847 -20.463 1.00 84.19 509 ASP A O 1
ATOM 3944 N N . GLU A 1 510 ? 22.360 -5.126 -22.621 1.00 87.62 510 GLU A N 1
ATOM 3945 C CA . GLU A 1 510 ? 23.279 -4.098 -23.122 1.00 87.62 510 GLU A CA 1
ATOM 3946 C C . GLU A 1 510 ? 22.511 -2.864 -23.618 1.00 87.62 510 GLU A C 1
ATOM 3948 O O . GLU A 1 510 ? 21.629 -2.957 -24.476 1.00 87.62 510 GLU A O 1
ATOM 3953 N N . VAL A 1 511 ? 22.876 -1.678 -23.122 1.00 90.12 511 VAL A N 1
ATOM 3954 C CA . VAL A 1 511 ? 22.322 -0.396 -23.584 1.00 90.12 511 VAL A CA 1
ATOM 3955 C C . VAL A 1 511 ? 23.267 0.245 -24.596 1.00 90.12 511 VAL A C 1
ATOM 3957 O O 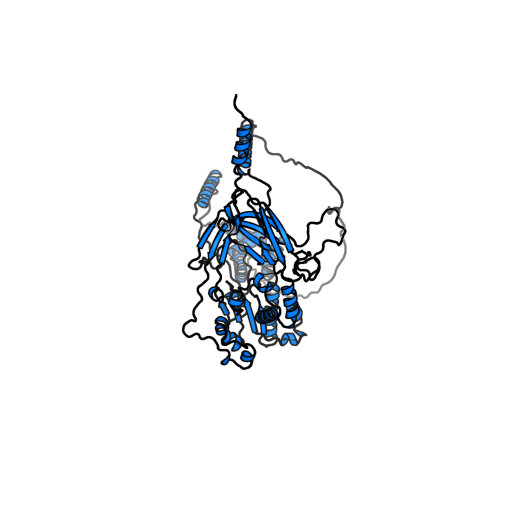. VAL A 1 511 ? 24.386 0.624 -24.263 1.00 90.12 511 VAL A O 1
ATOM 3960 N N . LEU A 1 512 ? 22.790 0.430 -25.826 1.00 87.69 512 LEU A N 1
ATOM 3961 C CA . LEU A 1 512 ? 23.579 0.961 -26.941 1.00 87.69 512 LEU A CA 1
ATOM 3962 C C . LEU A 1 512 ? 23.477 2.483 -27.043 1.00 87.69 512 LEU A C 1
ATOM 3964 O O . LEU A 1 512 ? 24.455 3.170 -27.333 1.00 87.69 512 LEU A O 1
ATOM 3968 N N . ALA A 1 513 ? 22.274 3.022 -26.841 1.00 89.31 513 ALA A N 1
ATOM 3969 C CA . ALA A 1 513 ? 22.038 4.456 -26.900 1.00 89.31 513 ALA A CA 1
ATOM 3970 C C . ALA A 1 513 ? 20.813 4.862 -26.080 1.00 89.31 513 ALA A C 1
ATOM 3972 O O . ALA A 1 513 ? 19.797 4.169 -26.061 1.00 89.31 513 ALA A O 1
ATOM 3973 N N . VAL A 1 514 ? 20.882 6.039 -25.458 1.00 92.31 514 VAL A N 1
ATOM 3974 C CA . VAL A 1 514 ? 19.772 6.632 -24.704 1.00 92.31 514 VAL A CA 1
ATOM 3975 C C . VAL A 1 514 ? 19.603 8.086 -25.108 1.00 92.31 514 VAL A C 1
ATOM 3977 O O . VAL A 1 514 ? 20.574 8.839 -25.199 1.00 92.31 514 VAL A O 1
ATOM 3980 N N . LYS A 1 515 ? 18.359 8.509 -25.331 1.00 92.19 515 LYS A N 1
ATOM 3981 C CA . LYS A 1 515 ? 18.035 9.907 -25.619 1.00 92.19 515 LYS A CA 1
ATOM 3982 C C . LYS A 1 515 ? 16.718 10.313 -24.976 1.00 92.19 515 LYS A C 1
ATOM 3984 O O . LYS A 1 515 ? 15.699 9.653 -25.162 1.00 92.19 515 LYS A O 1
ATOM 3989 N N . ARG A 1 516 ? 16.727 11.440 -24.259 1.00 91.50 516 ARG A N 1
ATOM 3990 C CA . ARG A 1 516 ? 15.509 12.055 -23.721 1.00 91.50 516 ARG A CA 1
ATOM 3991 C C . ARG A 1 516 ? 14.790 12.856 -24.806 1.00 91.50 516 ARG A C 1
ATOM 3993 O O . ARG A 1 516 ? 15.415 13.608 -25.553 1.00 91.50 516 ARG A O 1
ATOM 4000 N N . VAL A 1 517 ? 13.475 12.708 -24.867 1.00 89.50 517 VAL A N 1
ATOM 4001 C CA . VAL A 1 517 ? 12.576 13.316 -25.846 1.00 89.50 517 VAL A CA 1
ATOM 4002 C C . VAL A 1 517 ? 11.410 13.955 -25.097 1.00 89.50 517 VAL A C 1
ATOM 4004 O O . VAL A 1 517 ? 10.846 13.359 -24.183 1.00 89.50 517 VAL A O 1
ATOM 4007 N N . GLY A 1 518 ? 11.047 15.174 -25.479 1.00 86.56 518 GLY A N 1
ATOM 4008 C CA . GLY A 1 518 ? 9.851 15.866 -25.001 1.00 86.56 518 GLY A CA 1
ATOM 4009 C C . GLY A 1 518 ? 8.998 16.331 -26.178 1.00 86.56 518 GLY A C 1
ATOM 4010 O O . GLY A 1 518 ? 9.424 16.260 -27.331 1.00 86.56 518 GLY A O 1
ATOM 4011 N N . TRP A 1 519 ? 7.792 16.819 -25.895 1.00 84.81 519 TRP A N 1
ATOM 4012 C CA . TRP A 1 519 ? 6.876 17.306 -26.933 1.00 84.81 519 TRP A CA 1
ATOM 4013 C C . TRP A 1 519 ? 7.240 18.687 -27.489 1.00 84.81 519 TRP A C 1
ATOM 4015 O O . TRP A 1 519 ? 6.880 19.002 -28.620 1.00 84.81 519 TRP A O 1
ATOM 4025 N N . ALA A 1 520 ? 7.941 19.510 -26.706 1.00 69.19 520 ALA A N 1
ATOM 4026 C CA . ALA A 1 520 ? 8.406 20.825 -27.130 1.00 69.19 520 ALA A CA 1
ATOM 4027 C C . ALA A 1 520 ? 9.836 20.739 -27.701 1.00 69.19 520 ALA A C 1
ATOM 4029 O O . ALA A 1 520 ? 10.679 20.047 -27.120 1.00 69.19 520 ALA A O 1
ATOM 4030 N N . PRO A 1 521 ? 10.148 21.447 -28.802 1.00 55.81 521 PRO A N 1
ATOM 4031 C CA . PRO A 1 521 ? 11.520 21.558 -29.281 1.00 55.81 521 PRO A CA 1
ATOM 4032 C C . PRO A 1 521 ? 12.401 22.290 -28.247 1.00 55.81 521 PRO A C 1
ATOM 4034 O O . PRO A 1 521 ? 11.897 23.138 -27.503 1.00 55.81 521 PRO A O 1
ATOM 4037 N N . PRO A 1 522 ? 13.717 22.004 -28.185 1.00 49.31 522 PRO A N 1
ATOM 4038 C CA . PRO A 1 522 ? 14.631 22.707 -27.290 1.00 49.31 522 PRO A CA 1
ATOM 4039 C C . PRO A 1 522 ? 14.562 24.220 -27.531 1.00 49.31 522 PRO A C 1
ATOM 4041 O O . PRO A 1 522 ? 14.642 24.672 -28.674 1.00 49.31 522 PRO A O 1
ATOM 4044 N N . ARG A 1 523 ? 14.426 25.014 -26.461 1.00 52.28 523 ARG A N 1
ATOM 4045 C CA . ARG A 1 523 ? 14.476 26.483 -26.531 1.00 52.28 523 ARG A CA 1
ATOM 4046 C C . ARG A 1 523 ? 15.799 26.916 -27.176 1.00 52.28 523 ARG A C 1
ATOM 4048 O O . ARG A 1 523 ? 16.854 26.809 -26.558 1.00 52.28 523 AR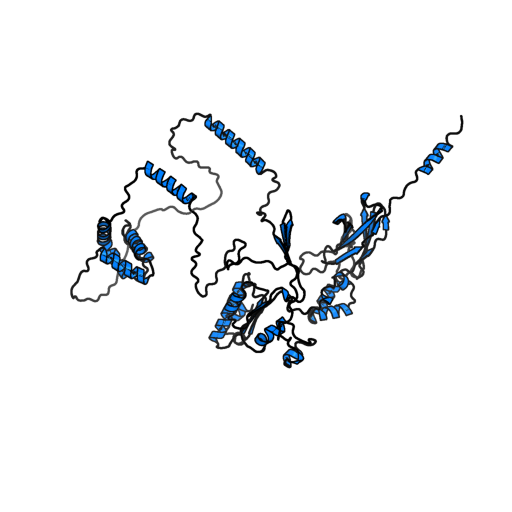G A O 1
ATOM 4055 N N . GLY A 1 524 ? 15.746 27.431 -28.403 1.00 48.88 524 GLY A N 1
ATOM 4056 C CA . GLY A 1 524 ? 16.854 28.195 -28.973 1.00 48.88 524 GLY A CA 1
ATOM 4057 C C . GLY A 1 524 ? 17.054 29.492 -28.184 1.00 48.88 524 GLY A C 1
ATOM 4058 O O . GLY A 1 524 ? 16.081 30.071 -27.697 1.00 48.88 524 GLY A O 1
ATOM 4059 N N . LYS A 1 525 ? 18.302 29.968 -28.075 1.00 47.62 525 LYS A N 1
ATOM 4060 C CA . LYS A 1 525 ? 18.685 31.154 -27.276 1.00 47.62 525 LYS A CA 1
ATOM 4061 C C . LYS A 1 525 ? 17.925 32.453 -27.632 1.00 47.62 525 LYS A C 1
ATOM 4063 O O . LYS A 1 525 ? 17.945 33.375 -26.831 1.00 47.62 525 LYS A O 1
ATOM 4068 N N . ASN A 1 526 ? 17.204 32.503 -28.761 1.00 44.06 526 ASN A N 1
ATOM 4069 C CA . ASN A 1 526 ? 16.520 33.701 -29.276 1.00 44.06 526 ASN A CA 1
ATOM 4070 C C . ASN A 1 526 ? 14.981 33.574 -29.404 1.00 44.06 526 ASN A C 1
ATOM 4072 O O . ASN A 1 526 ? 14.360 34.340 -30.141 1.00 44.06 526 ASN A O 1
ATOM 4076 N N . ALA A 1 527 ? 14.328 32.613 -28.741 1.00 45.22 527 ALA A N 1
ATOM 4077 C CA . ALA A 1 527 ? 12.870 32.457 -28.850 1.00 45.22 527 ALA A CA 1
ATOM 4078 C C . ALA A 1 527 ? 12.098 33.461 -27.964 1.00 45.22 527 ALA A C 1
ATOM 4080 O O . ALA A 1 527 ? 12.335 33.539 -26.757 1.00 45.22 527 ALA A O 1
ATOM 4081 N N . ARG A 1 528 ? 11.132 34.192 -28.550 1.00 46.06 528 ARG A N 1
ATOM 4082 C CA . ARG A 1 528 ? 10.222 35.107 -27.828 1.00 46.06 528 ARG A CA 1
ATOM 4083 C C . ARG A 1 528 ? 9.491 34.371 -26.687 1.00 46.06 528 ARG A C 1
ATOM 4085 O O . ARG A 1 528 ? 9.067 33.225 -26.883 1.00 46.06 528 ARG A O 1
ATOM 4092 N N . PRO A 1 529 ? 9.288 35.003 -25.516 1.00 36.25 529 PRO A N 1
ATOM 4093 C CA . PRO A 1 529 ? 8.546 34.393 -24.417 1.00 36.25 529 PRO A CA 1
ATOM 4094 C C . PRO A 1 529 ? 7.087 34.169 -24.850 1.00 36.25 529 PRO A C 1
ATOM 4096 O O . PRO A 1 529 ? 6.346 35.120 -25.062 1.00 36.25 529 PRO A O 1
ATOM 4099 N N . GLY A 1 530 ? 6.698 32.901 -25.035 1.00 48.72 530 GLY A N 1
ATOM 4100 C CA . GLY A 1 530 ? 5.323 32.492 -25.363 1.00 48.72 530 GLY A CA 1
ATOM 4101 C C . GLY A 1 530 ? 5.140 31.654 -26.638 1.00 48.72 530 GLY A C 1
ATOM 4102 O O . GLY A 1 530 ? 4.058 31.117 -26.832 1.00 48.72 530 GLY A O 1
ATOM 4103 N N . ALA A 1 531 ? 6.162 31.482 -27.486 1.00 41.84 531 ALA A N 1
ATOM 4104 C CA . ALA A 1 531 ? 5.989 30.900 -28.830 1.00 41.84 531 ALA A CA 1
ATOM 4105 C C . ALA A 1 531 ? 6.399 29.414 -29.002 1.00 41.84 531 ALA A C 1
ATOM 4107 O O . ALA A 1 531 ? 6.654 28.979 -30.119 1.00 41.84 531 ALA A O 1
ATOM 4108 N N . ALA A 1 532 ? 6.492 28.617 -27.932 1.00 48.62 532 ALA A N 1
ATOM 4109 C CA . ALA A 1 532 ? 6.897 27.201 -28.027 1.00 48.62 532 ALA A CA 1
ATOM 4110 C C . ALA A 1 532 ? 6.178 26.293 -27.011 1.00 48.62 532 ALA A C 1
ATOM 4112 O O . ALA A 1 532 ? 6.774 25.379 -26.443 1.00 48.62 532 ALA A O 1
ATOM 4113 N N . GLY A 1 533 ? 4.910 26.589 -26.721 1.00 57.47 533 GLY A N 1
ATOM 4114 C CA . GLY A 1 533 ? 4.076 25.767 -25.846 1.00 57.47 533 GLY A CA 1
ATOM 4115 C C . GLY A 1 533 ? 3.287 24.742 -26.652 1.00 57.47 533 GLY A C 1
ATOM 4116 O O . GLY A 1 533 ? 2.764 25.056 -27.716 1.00 57.47 533 GLY A O 1
ATOM 4117 N N . VAL A 1 534 ? 3.173 23.519 -26.143 1.00 71.44 534 VAL A N 1
ATOM 4118 C CA . VAL A 1 534 ? 2.237 22.545 -26.708 1.00 71.44 534 VAL A CA 1
ATOM 4119 C C . VAL A 1 534 ? 0.810 22.978 -26.362 1.00 71.44 534 VAL A C 1
ATOM 4121 O O . VAL A 1 534 ? 0.487 23.176 -25.186 1.00 71.44 534 VAL A O 1
ATOM 4124 N N . GLU A 1 535 ? -0.030 23.158 -27.383 1.00 75.06 535 GLU A N 1
ATOM 4125 C CA . GLU A 1 535 ? -1.395 23.664 -27.225 1.00 75.06 535 GLU A CA 1
ATOM 4126 C C . GLU A 1 535 ? -2.339 22.615 -26.622 1.00 75.06 535 GLU A C 1
ATOM 4128 O O . GLU A 1 535 ? -2.245 21.414 -26.898 1.00 75.06 535 GLU A O 1
ATOM 4133 N N . MET A 1 536 ? -3.292 23.079 -25.811 1.00 79.94 536 MET A N 1
ATOM 4134 C CA . MET A 1 536 ? -4.358 22.237 -25.267 1.00 79.94 536 MET A CA 1
ATOM 4135 C C . MET A 1 536 ? -5.244 21.722 -26.409 1.00 79.94 536 MET A C 1
ATOM 4137 O O . MET A 1 536 ? -5.586 22.463 -27.323 1.00 79.94 536 MET A O 1
ATOM 4141 N N . GLY A 1 537 ? -5.602 20.441 -26.378 1.00 80.12 537 GLY A N 1
ATOM 4142 C CA . GLY A 1 537 ? -6.347 19.780 -27.452 1.00 80.12 537 GLY A CA 1
ATOM 4143 C C . GLY A 1 537 ? -5.473 19.221 -28.582 1.00 80.12 537 GLY A C 1
ATOM 4144 O O . GLY A 1 537 ? -5.947 18.384 -29.353 1.00 80.12 537 GLY A O 1
ATOM 4145 N N . SER A 1 538 ? -4.194 19.603 -28.659 1.00 85.12 538 SER A N 1
ATOM 4146 C CA . SER A 1 538 ? -3.278 19.095 -29.683 1.00 85.12 538 SER A CA 1
ATOM 4147 C C . SER A 1 538 ? -2.861 17.636 -29.434 1.00 85.12 538 SER A C 1
ATOM 4149 O O . SER A 1 538 ? -2.942 17.109 -28.318 1.00 85.12 538 SER A O 1
ATOM 4151 N N . ARG A 1 539 ? -2.420 16.968 -30.506 1.00 89.06 539 ARG A N 1
ATOM 4152 C CA . ARG A 1 539 ? -1.864 15.604 -30.502 1.00 89.06 539 ARG A CA 1
ATOM 4153 C C . ARG A 1 539 ? -0.423 15.652 -31.022 1.00 89.06 539 ARG A C 1
ATOM 4155 O O . ARG A 1 539 ? -0.210 15.433 -32.218 1.00 89.06 539 ARG A O 1
ATOM 4162 N N . PRO A 1 540 ? 0.555 16.015 -30.174 1.00 88.25 540 PRO A N 1
ATOM 4163 C CA . PRO A 1 540 ? 1.922 16.251 -30.615 1.00 88.25 540 PRO A CA 1
ATOM 4164 C C . PRO A 1 540 ? 2.598 14.965 -31.093 1.00 88.25 540 PRO A C 1
ATOM 4166 O O . PRO A 1 540 ? 2.250 13.848 -30.695 1.00 88.25 540 PRO A O 1
ATOM 4169 N N . THR A 1 541 ? 3.593 15.154 -31.953 1.00 88.12 541 THR A N 1
ATOM 4170 C CA . THR A 1 541 ? 4.471 14.096 -32.448 1.00 88.12 541 THR A CA 1
ATOM 4171 C C . THR A 1 541 ? 5.914 14.540 -32.248 1.00 88.12 541 THR A C 1
ATOM 4173 O O . THR A 1 541 ? 6.264 15.660 -32.616 1.00 88.12 541 THR A O 1
ATOM 4176 N N . ALA A 1 542 ? 6.739 13.684 -31.653 1.00 88.19 542 ALA A N 1
ATOM 4177 C CA . ALA A 1 542 ? 8.149 13.944 -31.404 1.00 88.19 542 ALA A CA 1
ATOM 4178 C C . ALA A 1 542 ? 9.007 12.954 -32.195 1.00 88.19 542 ALA A C 1
ATOM 4180 O O . ALA A 1 542 ? 8.724 11.757 -32.220 1.00 88.19 542 ALA A O 1
ATOM 4181 N N . LYS A 1 543 ? 10.064 13.455 -32.838 1.00 88.38 543 LYS A N 1
ATOM 4182 C CA . LYS A 1 543 ? 11.012 12.646 -33.611 1.00 88.38 543 LYS A CA 1
ATOM 4183 C C . LYS A 1 543 ? 12.379 12.683 -32.945 1.00 88.38 543 LYS A C 1
ATOM 4185 O O . LYS A 1 543 ? 12.882 13.755 -32.611 1.00 88.38 543 LYS A O 1
ATOM 4190 N N . SER A 1 544 ? 12.983 11.516 -32.774 1.00 87.31 544 SER A N 1
ATOM 4191 C CA . SER A 1 544 ? 14.307 11.350 -32.190 1.00 87.31 544 SER A CA 1
ATOM 4192 C C . SER A 1 544 ? 15.198 10.575 -33.144 1.00 87.31 544 SER A C 1
ATOM 4194 O O . SER A 1 544 ? 14.929 9.422 -33.462 1.00 87.31 544 SER A O 1
ATOM 4196 N N . ILE A 1 545 ? 16.265 11.225 -33.598 1.00 88.56 545 ILE A N 1
ATOM 4197 C CA . ILE A 1 545 ? 17.335 10.579 -34.358 1.00 88.56 545 ILE A CA 1
ATOM 4198 C C . ILE A 1 545 ? 18.405 10.146 -33.356 1.00 88.56 545 ILE A C 1
ATOM 4200 O O . ILE A 1 545 ? 18.900 10.984 -32.587 1.00 88.56 545 ILE A O 1
ATOM 4204 N N . ILE A 1 546 ? 18.723 8.856 -33.355 1.00 89.00 546 ILE A N 1
ATOM 4205 C CA . ILE A 1 546 ? 19.728 8.221 -32.501 1.00 89.00 546 ILE A CA 1
ATOM 4206 C C . ILE A 1 546 ? 20.818 7.646 -33.402 1.00 89.00 546 ILE A C 1
ATOM 4208 O O . ILE A 1 546 ? 20.512 6.970 -34.381 1.00 89.00 546 ILE A O 1
ATOM 4212 N N . LYS A 1 547 ? 22.082 7.933 -33.081 1.00 86.69 547 LYS A N 1
ATOM 4213 C CA . LYS A 1 547 ? 23.234 7.331 -33.761 1.00 86.69 547 LYS A CA 1
ATOM 4214 C C . LYS A 1 547 ? 23.467 5.933 -33.198 1.00 86.69 547 LYS A C 1
ATOM 4216 O O . LYS A 1 547 ? 23.439 5.771 -31.980 1.00 86.69 547 LYS A O 1
ATOM 4221 N N . LEU A 1 548 ? 23.679 4.960 -34.075 1.00 85.94 548 LEU A N 1
ATOM 4222 C CA . LEU A 1 548 ? 23.961 3.577 -33.705 1.00 85.94 548 LEU A CA 1
ATOM 4223 C C . LEU A 1 548 ? 25.461 3.289 -33.884 1.00 85.94 548 LEU A C 1
ATOM 4225 O O . LEU A 1 548 ? 26.043 3.771 -34.858 1.00 85.94 548 LEU A O 1
ATOM 4229 N N . PRO A 1 549 ? 26.095 2.544 -32.962 1.00 83.56 549 PRO A N 1
ATOM 4230 C CA . PRO A 1 549 ? 27.491 2.142 -33.106 1.00 83.56 549 PRO A CA 1
ATOM 4231 C C . PRO A 1 549 ? 27.679 1.138 -34.256 1.00 83.56 549 PRO A C 1
ATOM 4233 O O . PRO A 1 549 ? 26.768 0.401 -34.618 1.00 83.56 549 PRO A O 1
ATOM 4236 N N . GLU A 1 550 ? 28.880 1.066 -34.828 1.00 78.50 550 GLU A N 1
ATOM 4237 C CA . GLU A 1 550 ? 29.161 0.157 -35.955 1.00 78.50 550 GLU A CA 1
ATOM 4238 C C . GLU A 1 550 ? 29.027 -1.328 -35.571 1.00 78.50 550 GLU A C 1
ATOM 4240 O O . GLU A 1 550 ? 28.661 -2.159 -36.398 1.00 78.50 550 GLU A O 1
ATOM 4245 N N . SER A 1 551 ? 29.215 -1.657 -34.288 1.00 76.81 551 SER A N 1
ATOM 4246 C CA . SER A 1 551 ? 29.105 -3.013 -33.731 1.00 76.81 551 SER A CA 1
ATOM 4247 C C . SER A 1 551 ? 27.712 -3.650 -33.844 1.00 76.81 551 SER A C 1
ATOM 4249 O O . SER A 1 551 ? 27.578 -4.861 -33.632 1.00 76.81 551 SER A O 1
ATOM 4251 N N . VAL A 1 552 ? 26.675 -2.863 -34.160 1.00 78.94 552 VAL A N 1
ATOM 4252 C CA . VAL A 1 552 ? 25.281 -3.331 -34.262 1.00 78.94 552 VAL A CA 1
ATOM 4253 C C . VAL A 1 552 ? 24.775 -3.461 -35.698 1.00 78.94 552 VAL A C 1
ATOM 4255 O O . VAL A 1 552 ? 23.634 -3.867 -35.911 1.00 78.94 552 VAL A O 1
ATOM 4258 N N . GLN A 1 553 ? 25.612 -3.163 -36.692 1.00 80.62 553 GLN A N 1
ATOM 4259 C CA . GLN A 1 553 ? 25.268 -3.335 -38.104 1.00 80.62 553 GLN A CA 1
ATOM 4260 C C . GLN A 1 553 ? 24.998 -4.814 -38.419 1.00 80.62 553 GLN A C 1
ATOM 4262 O O . GLN A 1 553 ? 25.766 -5.694 -38.031 1.00 80.62 553 GLN A O 1
ATOM 4267 N N . GLY A 1 554 ? 23.882 -5.104 -39.096 1.00 73.62 554 GLY A N 1
ATOM 4268 C CA . GLY A 1 554 ? 23.465 -6.477 -39.402 1.00 73.62 554 GLY A CA 1
ATOM 4269 C C . GLY A 1 554 ? 22.942 -7.273 -38.199 1.00 73.62 554 GLY A C 1
ATOM 4270 O O . GLY A 1 554 ? 22.747 -8.484 -38.314 1.00 73.62 554 GLY A O 1
ATOM 4271 N N . ARG A 1 555 ? 22.720 -6.627 -37.045 1.00 82.75 555 ARG A N 1
ATOM 4272 C CA . ARG A 1 555 ? 22.130 -7.241 -35.846 1.00 82.75 555 ARG A CA 1
ATOM 4273 C C . ARG A 1 555 ? 20.719 -6.714 -35.596 1.00 82.75 555 ARG A C 1
ATOM 4275 O O . ARG A 1 555 ? 20.333 -5.645 -36.067 1.00 82.75 555 ARG A O 1
ATOM 4282 N N . LYS A 1 556 ? 19.957 -7.480 -34.815 1.00 86.00 556 LYS A N 1
ATOM 4283 C CA . LYS A 1 556 ? 18.671 -7.043 -34.272 1.00 86.00 556 LYS A CA 1
ATOM 4284 C C . LYS A 1 556 ? 18.897 -6.221 -33.014 1.00 86.00 556 LYS A C 1
ATOM 4286 O O . LYS A 1 556 ? 19.703 -6.610 -32.173 1.00 86.00 556 LYS A O 1
ATOM 4291 N N . VAL A 1 557 ? 18.175 -5.114 -32.897 1.00 88.69 557 VAL A N 1
ATOM 4292 C CA . VAL A 1 557 ? 18.177 -4.248 -31.714 1.00 88.69 557 VAL A CA 1
ATOM 4293 C C . VAL A 1 557 ? 16.756 -4.047 -31.205 1.00 88.69 557 VAL A C 1
ATOM 4295 O O . VAL A 1 557 ? 15.794 -4.068 -31.973 1.00 88.69 557 VAL A O 1
ATOM 4298 N N . ASP A 1 558 ? 16.618 -3.820 -29.910 1.00 90.44 558 ASP A N 1
ATOM 4299 C CA . ASP A 1 558 ? 15.352 -3.528 -29.256 1.00 90.44 558 ASP A CA 1
ATOM 4300 C C . ASP A 1 558 ? 15.255 -2.034 -28.945 1.00 90.44 558 ASP A C 1
ATOM 4302 O O . ASP A 1 558 ? 16.214 -1.399 -28.496 1.00 90.44 558 ASP A O 1
ATOM 4306 N N . VAL A 1 559 ? 14.075 -1.458 -29.169 1.00 91.00 559 VAL A N 1
ATOM 4307 C CA . VAL A 1 559 ? 13.777 -0.062 -28.833 1.00 91.00 559 VAL A CA 1
ATOM 4308 C C . VAL A 1 559 ? 12.760 -0.029 -27.702 1.00 91.00 559 VAL A C 1
ATOM 4310 O O . VAL A 1 559 ? 11.621 -0.479 -27.852 1.00 91.00 559 VAL A O 1
ATOM 4313 N N . LEU A 1 560 ? 13.161 0.546 -26.572 1.00 92.00 560 LEU A N 1
ATOM 4314 C CA . LEU A 1 560 ? 12.318 0.771 -25.407 1.00 92.00 560 LEU A CA 1
ATOM 4315 C C . LEU A 1 560 ? 12.060 2.268 -25.249 1.00 92.00 560 LEU A C 1
ATOM 4317 O O . LEU A 1 560 ? 12.979 3.082 -25.226 1.00 92.00 560 LEU A O 1
ATOM 4321 N N . VAL A 1 561 ? 10.793 2.642 -25.124 1.00 92.62 561 VAL A N 1
ATOM 4322 C CA . VAL A 1 561 ? 10.373 4.013 -24.835 1.00 92.62 561 VAL A CA 1
ATOM 4323 C C . VAL A 1 561 ? 9.706 4.032 -23.472 1.00 92.62 561 VAL A C 1
ATOM 4325 O O . VAL A 1 561 ? 8.663 3.407 -23.283 1.00 92.62 561 VAL A O 1
ATOM 4328 N N . VAL A 1 562 ? 10.301 4.756 -22.529 1.00 93.06 562 VAL A N 1
ATOM 4329 C CA . VAL A 1 562 ? 9.889 4.769 -21.120 1.00 93.06 562 VAL A CA 1
ATOM 4330 C C . VAL A 1 562 ? 9.539 6.193 -20.701 1.00 93.06 562 VAL A C 1
ATOM 4332 O O . VAL A 1 562 ? 10.273 7.131 -21.014 1.00 93.06 562 VAL A O 1
ATOM 4335 N N . SER A 1 563 ? 8.410 6.378 -20.016 1.00 92.62 563 SER A N 1
ATOM 4336 C CA . SER A 1 563 ? 8.048 7.685 -19.451 1.00 92.62 563 SER A CA 1
ATOM 4337 C C . SER A 1 563 ? 8.938 8.036 -18.258 1.00 92.62 563 SER A C 1
ATOM 4339 O O . SER A 1 563 ? 9.185 7.190 -17.404 1.00 92.62 563 SER A O 1
ATOM 4341 N N . ASP A 1 564 ? 9.363 9.298 -18.155 1.00 89.88 564 ASP A N 1
ATOM 4342 C CA . ASP A 1 564 ? 10.098 9.807 -16.986 1.00 89.88 564 ASP A CA 1
ATOM 4343 C C . ASP A 1 564 ? 9.184 10.277 -15.836 1.00 89.88 564 ASP A C 1
ATOM 4345 O O . ASP A 1 564 ? 9.662 10.570 -14.741 1.00 89.88 564 ASP A O 1
ATOM 4349 N N . ALA A 1 565 ? 7.868 10.332 -16.072 1.00 87.75 565 ALA A N 1
ATOM 4350 C CA . ALA A 1 565 ? 6.887 10.882 -15.139 1.00 87.75 565 ALA A CA 1
ATOM 4351 C C . ALA A 1 565 ? 5.831 9.870 -14.673 1.00 87.75 565 ALA A C 1
ATOM 4353 O O . ALA A 1 565 ? 5.346 9.961 -13.543 1.00 87.75 565 ALA A O 1
ATOM 4354 N N . TYR A 1 566 ? 5.450 8.916 -15.527 1.00 90.12 566 TYR A N 1
ATOM 4355 C CA . TYR A 1 566 ? 4.391 7.952 -15.229 1.00 90.12 566 TYR A CA 1
ATOM 4356 C C . TYR A 1 566 ? 4.938 6.528 -15.159 1.00 90.12 566 TYR A C 1
ATOM 4358 O O . TYR A 1 566 ? 5.352 5.943 -16.160 1.00 90.12 566 TYR A O 1
ATOM 4366 N N . ILE A 1 567 ? 4.874 5.948 -13.963 1.00 86.69 567 ILE A N 1
ATOM 4367 C CA . ILE A 1 567 ? 5.333 4.584 -13.693 1.00 86.69 567 ILE A CA 1
ATOM 4368 C C . ILE A 1 567 ? 4.476 3.579 -14.476 1.00 86.69 567 ILE A C 1
ATOM 4370 O O . ILE A 1 567 ? 3.246 3.638 -14.447 1.00 86.69 567 ILE A O 1
ATOM 4374 N N . GLY A 1 568 ? 5.128 2.638 -15.163 1.00 82.31 568 GLY A N 1
ATOM 4375 C CA . GLY A 1 568 ? 4.460 1.581 -15.928 1.00 82.31 568 GLY A CA 1
ATOM 4376 C C . GLY A 1 568 ? 3.947 2.004 -17.311 1.00 82.31 568 GLY A C 1
ATOM 4377 O O . GLY A 1 568 ? 3.240 1.224 -17.951 1.00 82.31 568 GLY A O 1
ATOM 4378 N N . LEU A 1 569 ? 4.283 3.213 -17.787 1.00 88.25 569 LEU A N 1
ATOM 4379 C CA . LEU A 1 569 ? 4.144 3.587 -19.200 1.00 88.25 569 LEU A CA 1
ATOM 4380 C C . LEU A 1 569 ? 5.446 3.292 -19.947 1.00 88.25 569 LEU A C 1
ATOM 4382 O O . LEU A 1 569 ? 6.304 4.161 -20.113 1.00 88.25 569 LEU A O 1
ATOM 4386 N N . GLU A 1 570 ? 5.556 2.049 -20.402 1.00 89.69 570 GLU A N 1
ATOM 4387 C CA . GLU A 1 570 ? 6.634 1.567 -21.259 1.00 89.69 570 GLU A CA 1
ATOM 4388 C C . GLU A 1 570 ? 6.080 1.022 -22.578 1.00 89.69 570 GLU A C 1
ATOM 4390 O O . GLU A 1 570 ? 5.020 0.394 -22.623 1.00 89.69 570 GLU A O 1
ATOM 4395 N N . TYR A 1 571 ? 6.811 1.263 -23.661 1.00 89.56 571 TYR A N 1
ATOM 4396 C CA . TYR A 1 571 ? 6.490 0.774 -24.996 1.00 89.56 571 TYR A CA 1
ATOM 4397 C C . TYR A 1 571 ? 7.728 0.092 -25.564 1.00 89.56 571 TYR A C 1
ATOM 4399 O O . TYR A 1 571 ? 8.804 0.687 -25.598 1.00 89.56 571 TYR A O 1
ATOM 4407 N N . ARG A 1 572 ? 7.581 -1.160 -26.001 1.00 89.56 572 ARG A N 1
ATOM 4408 C CA . ARG A 1 572 ? 8.685 -1.986 -26.498 1.00 89.56 572 ARG A CA 1
ATOM 4409 C C . ARG A 1 572 ? 8.454 -2.323 -27.966 1.00 89.56 572 ARG A C 1
ATOM 4411 O O . ARG A 1 572 ? 7.377 -2.798 -28.325 1.00 89.56 572 ARG A O 1
ATOM 4418 N N . VAL A 1 573 ? 9.463 -2.091 -28.795 1.00 87.62 573 VAL A N 1
ATOM 4419 C CA . VAL A 1 573 ? 9.535 -2.568 -30.180 1.00 87.62 573 VAL A CA 1
ATOM 4420 C C . VAL A 1 573 ? 10.750 -3.482 -30.251 1.00 87.62 573 VAL A C 1
ATOM 4422 O O . VAL A 1 573 ? 11.880 -3.005 -30.218 1.00 87.62 573 VAL A O 1
ATOM 4425 N N . LEU A 1 574 ? 10.503 -4.791 -30.258 1.00 87.50 574 LEU A N 1
ATOM 4426 C CA . LEU A 1 574 ? 11.555 -5.803 -30.194 1.00 87.50 574 LEU A CA 1
ATOM 4427 C C . LEU A 1 574 ? 11.987 -6.250 -31.591 1.00 87.50 574 LEU A C 1
ATOM 4429 O O . LEU A 1 574 ? 11.157 -6.318 -32.502 1.00 87.50 574 LEU A O 1
ATOM 4433 N N . GLY A 1 575 ? 13.261 -6.615 -31.728 1.00 82.00 575 GLY A N 1
ATOM 4434 C CA . GLY A 1 575 ? 13.792 -7.282 -32.916 1.00 82.00 575 GLY A CA 1
ATOM 4435 C C . GLY A 1 575 ? 13.843 -6.411 -34.172 1.00 82.00 575 GLY A C 1
ATOM 4436 O O . GLY A 1 575 ? 13.499 -6.885 -35.252 1.00 82.00 575 GLY A O 1
ATOM 4437 N N . VAL A 1 576 ? 14.250 -5.151 -34.039 1.00 84.69 576 VAL A N 1
ATOM 4438 C CA . VAL A 1 576 ? 14.404 -4.209 -35.153 1.00 84.69 576 VAL A CA 1
ATOM 4439 C C . VAL A 1 576 ? 15.687 -4.531 -35.926 1.00 84.69 576 VAL A C 1
ATOM 4441 O O . VAL A 1 576 ? 16.778 -4.465 -35.363 1.00 84.69 576 VAL A O 1
ATOM 4444 N N . ASP A 1 577 ? 15.567 -4.876 -37.208 1.00 83.81 577 ASP A N 1
ATOM 4445 C CA . ASP A 1 577 ? 16.706 -5.230 -38.066 1.00 83.81 577 ASP A CA 1
ATOM 4446 C C . ASP A 1 577 ? 17.501 -3.986 -38.501 1.00 83.81 577 ASP A C 1
ATOM 4448 O O . ASP A 1 577 ? 16.990 -3.129 -39.228 1.00 83.81 577 ASP A O 1
ATOM 4452 N N . VAL A 1 578 ? 18.768 -3.892 -38.079 1.00 84.50 578 VAL A N 1
ATOM 4453 C CA . VAL A 1 578 ? 19.689 -2.841 -38.537 1.00 84.50 578 VAL A CA 1
ATOM 4454 C C . VAL A 1 578 ? 20.334 -3.285 -39.856 1.00 84.50 578 VAL A C 1
ATOM 4456 O O . VAL A 1 578 ? 21.045 -4.295 -39.868 1.00 84.50 578 VAL A O 1
ATOM 4459 N N . PRO A 1 579 ? 20.142 -2.555 -40.971 1.00 81.12 579 PRO A N 1
ATOM 4460 C CA . PRO A 1 579 ? 20.734 -2.932 -42.249 1.00 81.12 579 PRO A CA 1
ATOM 4461 C C . PRO A 1 579 ? 22.265 -2.837 -42.198 1.00 81.12 579 PRO A C 1
ATOM 4463 O O . PRO A 1 579 ? 22.826 -1.972 -41.523 1.00 81.12 579 PRO A O 1
ATOM 4466 N N . ALA A 1 580 ? 22.942 -3.724 -42.929 1.00 75.25 580 ALA A N 1
ATOM 4467 C CA . ALA A 1 580 ? 24.383 -3.636 -43.147 1.00 75.25 580 ALA A CA 1
ATOM 4468 C C . ALA A 1 580 ? 24.727 -2.382 -43.981 1.00 75.25 580 ALA A C 1
ATOM 4470 O O . ALA A 1 580 ? 23.889 -1.923 -44.769 1.00 75.25 580 ALA A O 1
ATOM 4471 N N . PRO A 1 581 ? 25.927 -1.798 -43.821 1.00 73.19 581 PRO A N 1
ATOM 4472 C CA . PRO A 1 581 ? 26.359 -0.685 -44.656 1.00 73.19 581 PRO A CA 1
ATOM 4473 C C . PRO A 1 581 ? 26.388 -1.110 -46.135 1.00 73.19 581 PRO A C 1
ATOM 4475 O O . PRO A 1 581 ? 26.734 -2.256 -46.432 1.00 73.19 581 PRO A O 1
ATOM 4478 N N . PRO A 1 582 ? 26.020 -0.219 -47.074 1.00 67.81 582 PRO A N 1
ATOM 4479 C CA . PRO A 1 582 ? 26.138 -0.517 -48.494 1.00 67.81 582 PRO A CA 1
ATOM 4480 C C . PRO A 1 582 ? 27.612 -0.765 -48.837 1.00 67.81 582 PRO A C 1
ATOM 4482 O O . PRO A 1 582 ? 28.468 0.071 -48.548 1.00 67.81 582 PRO A O 1
ATOM 4485 N N . VAL A 1 583 ? 27.900 -1.920 -49.436 1.00 63.06 583 VAL A N 1
ATOM 4486 C CA . VAL A 1 583 ? 29.228 -2.233 -49.972 1.00 63.06 583 VAL A CA 1
ATOM 4487 C C . VAL A 1 583 ? 29.443 -1.337 -51.189 1.00 63.06 583 VAL A C 1
ATOM 4489 O O . VAL A 1 583 ? 28.644 -1.356 -52.124 1.00 63.06 583 VAL A O 1
ATOM 4492 N N . VAL A 1 584 ? 30.482 -0.506 -51.153 1.00 62.12 584 VAL A N 1
ATOM 4493 C CA . VAL A 1 584 ? 30.920 0.252 -52.325 1.00 62.12 584 VAL A CA 1
ATOM 4494 C C . VAL A 1 584 ? 31.779 -0.706 -53.147 1.00 62.12 584 VAL A C 1
ATOM 4496 O O . VAL A 1 584 ? 32.865 -1.073 -52.710 1.00 62.12 584 VAL A O 1
ATOM 4499 N N . ASP A 1 585 ? 31.280 -1.165 -54.295 1.00 47.34 585 ASP A N 1
ATOM 4500 C CA . ASP A 1 585 ? 32.121 -1.864 -55.269 1.00 47.34 585 ASP A CA 1
ATOM 4501 C C . ASP A 1 585 ? 33.111 -0.847 -55.858 1.00 47.34 585 ASP A C 1
ATOM 4503 O O . ASP A 1 585 ? 32.779 -0.066 -56.753 1.00 47.34 585 ASP A O 1
ATOM 4507 N N . ASP A 1 586 ? 34.347 -0.859 -55.357 1.00 54.09 586 ASP A N 1
ATOM 4508 C CA . ASP A 1 586 ? 35.466 -0.037 -55.847 1.00 54.09 586 ASP A CA 1
ATOM 4509 C C . ASP A 1 586 ? 35.921 -0.403 -57.283 1.00 54.09 586 ASP A C 1
ATOM 4511 O O . ASP A 1 586 ? 36.879 0.167 -57.816 1.00 54.09 586 ASP A O 1
ATOM 4515 N N . ASP A 1 587 ? 35.238 -1.327 -57.964 1.00 52.22 587 ASP A N 1
ATOM 4516 C CA . ASP A 1 587 ? 35.617 -1.799 -59.301 1.00 52.22 587 ASP A CA 1
ATOM 4517 C C . ASP A 1 587 ? 35.216 -0.857 -60.453 1.00 52.22 587 ASP A C 1
ATOM 4519 O O . ASP A 1 587 ? 35.629 -1.065 -61.596 1.00 52.22 587 ASP A O 1
ATOM 4523 N N . VAL A 1 588 ? 34.510 0.247 -60.185 1.00 52.94 588 VAL A N 1
ATOM 4524 C CA . VAL A 1 588 ? 34.196 1.248 -61.228 1.00 52.94 588 VAL A CA 1
ATOM 4525 C C . VAL A 1 588 ? 35.362 2.219 -61.481 1.00 52.94 588 VAL A C 1
ATOM 4527 O O . VAL A 1 588 ? 35.493 2.745 -62.591 1.00 52.94 588 VAL A O 1
ATOM 4530 N N . ASP A 1 589 ? 36.273 2.410 -60.518 1.00 48.53 589 ASP A N 1
ATOM 4531 C CA . ASP A 1 589 ? 37.382 3.373 -60.659 1.00 48.53 589 ASP A CA 1
ATOM 4532 C C . ASP A 1 589 ? 38.668 2.753 -61.245 1.00 48.53 589 ASP A C 1
ATOM 4534 O O . ASP A 1 589 ? 39.518 3.452 -61.809 1.00 48.53 589 ASP A O 1
ATOM 4538 N N . LYS A 1 590 ? 38.784 1.416 -61.238 1.00 48.47 590 LYS A N 1
ATOM 4539 C CA . LYS A 1 590 ? 39.865 0.701 -61.945 1.00 48.47 590 LYS A CA 1
ATOM 4540 C C . LYS A 1 590 ? 39.646 0.629 -63.461 1.00 48.47 590 LYS A C 1
ATOM 4542 O O . LYS A 1 590 ? 40.624 0.632 -64.209 1.00 48.47 590 LYS A O 1
ATOM 4547 N N . GLY A 1 591 ? 38.396 0.667 -63.931 1.00 46.12 591 GLY A N 1
ATOM 4548 C CA . GLY A 1 591 ? 38.073 0.694 -65.365 1.00 46.12 591 GLY A CA 1
ATOM 4549 C C . GLY A 1 591 ? 38.433 2.015 -66.060 1.00 46.12 591 GLY A C 1
ATOM 4550 O O . GLY A 1 591 ? 38.843 2.012 -67.221 1.00 46.12 591 GLY A O 1
ATOM 4551 N N . LYS A 1 592 ? 38.360 3.153 -65.352 1.00 47.03 592 LYS A N 1
ATOM 4552 C CA . LYS A 1 592 ? 38.697 4.471 -65.926 1.00 47.03 592 LYS A CA 1
ATOM 4553 C C . LYS A 1 592 ? 40.198 4.752 -66.003 1.00 47.03 592 LYS A C 1
ATOM 4555 O O . LYS A 1 592 ? 40.619 5.460 -66.914 1.00 47.03 592 LYS A O 1
ATOM 4560 N N . LYS A 1 593 ? 41.018 4.180 -65.112 1.00 47.19 593 LYS A N 1
ATOM 4561 C CA . LYS A 1 593 ? 42.487 4.314 -65.191 1.00 47.19 593 LYS A CA 1
ATOM 4562 C C . LYS A 1 593 ? 43.130 3.401 -66.239 1.00 47.19 593 LYS A C 1
ATOM 4564 O O . LYS A 1 593 ? 44.165 3.770 -66.781 1.00 47.19 593 LYS A O 1
ATOM 4569 N N . ALA A 1 594 ? 42.511 2.268 -66.579 1.00 48.00 594 ALA A N 1
ATOM 4570 C CA . ALA A 1 594 ? 43.020 1.371 -67.621 1.00 48.00 594 ALA A CA 1
ATOM 4571 C C . ALA A 1 594 ? 42.777 1.889 -69.056 1.00 48.00 594 ALA A C 1
ATOM 4573 O O . ALA A 1 594 ? 43.528 1.544 -69.960 1.00 48.00 594 ALA A O 1
ATOM 4574 N N . ALA A 1 595 ? 41.784 2.761 -69.273 1.00 48.44 595 ALA A N 1
ATOM 4575 C CA . ALA A 1 595 ? 41.501 3.351 -70.589 1.00 48.44 595 ALA A CA 1
ATOM 4576 C C . ALA A 1 595 ? 42.383 4.571 -70.943 1.00 48.44 595 ALA A C 1
ATOM 4578 O O . ALA A 1 595 ? 42.356 5.030 -72.082 1.00 48.44 595 ALA A O 1
ATOM 4579 N N . ALA A 1 596 ? 43.160 5.101 -69.989 1.00 49.19 596 ALA A N 1
ATOM 4580 C CA . ALA A 1 596 ? 44.041 6.258 -70.193 1.00 49.19 596 ALA A CA 1
ATOM 4581 C C . ALA A 1 596 ? 45.503 5.882 -70.518 1.00 49.19 596 ALA A C 1
ATOM 4583 O O . ALA A 1 596 ? 46.311 6.764 -70.795 1.00 49.19 596 ALA A O 1
ATOM 4584 N N . ALA A 1 597 ? 45.845 4.591 -70.508 1.00 55.84 597 ALA A N 1
ATOM 4585 C CA . ALA A 1 597 ? 47.148 4.083 -70.928 1.00 55.84 597 ALA A CA 1
ATOM 4586 C C . ALA A 1 597 ? 47.012 3.391 -72.296 1.00 55.84 597 ALA A C 1
ATOM 4588 O O . ALA A 1 597 ? 46.882 2.172 -72.386 1.00 55.84 597 ALA A O 1
ATOM 4589 N N . GLY A 1 598 ? 46.977 4.193 -73.364 1.00 44.12 598 GLY A N 1
ATOM 4590 C CA . GLY A 1 598 ? 47.128 3.707 -74.740 1.00 44.12 598 GLY A CA 1
ATOM 4591 C C . GLY A 1 598 ? 48.567 3.233 -75.016 1.00 44.12 598 GLY A C 1
ATOM 4592 O O . GLY A 1 598 ? 49.482 3.648 -74.304 1.00 44.12 598 GLY A O 1
ATOM 4593 N N . PRO A 1 599 ? 48.780 2.345 -76.005 1.00 53.72 599 PRO A N 1
ATOM 4594 C CA . PRO A 1 599 ? 50.044 1.640 -76.180 1.00 53.72 599 PRO A CA 1
ATOM 4595 C C . PRO A 1 599 ? 51.135 2.521 -76.809 1.00 53.72 599 PRO A C 1
ATOM 4597 O O . PRO A 1 599 ? 50.879 3.174 -77.815 1.00 53.72 599 PRO A O 1
ATOM 4600 N N . ALA A 1 600 ? 52.316 2.428 -76.181 1.00 43.16 600 ALA A N 1
ATOM 4601 C CA . ALA A 1 600 ? 53.698 2.681 -76.626 1.00 43.16 600 ALA A CA 1
ATOM 4602 C C . ALA A 1 600 ? 53.994 3.906 -77.505 1.00 43.16 600 ALA A C 1
ATOM 4604 O O . ALA A 1 600 ? 53.696 3.868 -78.720 1.00 43.16 600 ALA A O 1
#

InterPro domains:
  IPR014756 Immunoglobulin E-set [SSF81296] (455-572)
  IPR027417 P-loop containing nucleoside triphosphate hydrolase [G3DSA:3.40.50.300] (1-88)
  IPR027417 P-loop containing nucleoside triphosphate hydrolase [G3DSA:3.40.50.300] (89-108)
  IPR027417 P-loop containing nucleoside triphosphate hydrolase [G3DSA:3.40.50.300] (357-408)
  IPR027417 P-loop containing nucleoside triphosphate hydrolase [SSF52540] (2-81)
  IPR035892 C2 domain superfamily [G3DSA:2.60.40.150] (456-579)
  IPR050474 Helicase Hel308/SKI2-like [PTHR47961] (1-109)